Protein 4IRX (pdb70)

InterPro domains:
  IPR006311 Twin-arginine translocation pathway, signal sequence [PS51318] (1-38)
  IPR025997 Periplasmic binding protein [PF13407] (40-296)
  IPR028082 Periplasmic binding protein-like I [SSF53822] (40-317)

Sequence (576 aa):
GLVPRGSHEVVVSFNDLSQPFFVARRELLEDEAAKLGVKVQVLDAQNNSSSKQISDLQAAAVQGAKVVIVVAPTDSKALAGAADDLLVEQGVAVISVDRNIAGGKTAVPHVGADNVAGGRAADWVVKTYPAGARVVVITNDPGSSSSSSIERVVKGVHDGLAAGGPAFKIVTTEQTANSKRDQALTVTQNILTSRDTPPDVILCLNDDAGALEAVRAAGLDSAKVKVIGFDAIPEALARIKAGEVATVEQNPGLQIRTALRQAVDKIKSGAALKSVSLKPVLITSGNLTEASRIGEGLVPRGSHEVVVSFNDLSQPFFVARRELEDEAAKLGVKVQVLDAQNNSSSKQISDLQAAAVQGAKVVIVAPTDSKALAGAADDLVEQGVAVISVDRNIAGGKTAVPHVGADNVAGGRAADWVVKTYPAGARVVVITNDPGSSSSSIERVKGVHDGLAAGGPAFKIVTTEQTANSKRDQALTVTQNILTSRDTPPDVILCLNDDAGALEAVRAAGLDSAKVKVIGFDAIPEALARIKAGEVATVEQNPGLQIRTALRQAVDKIKSGAALKSVSSLKPVLITSGNLTEASRIGE

Solvent-accessible surface area: 23362 Å² total

Foldseek 3Di:
DDDADPDLEEEEEEQACVFPLNVVVVLLVVLCVVLVHHYHYHYNNLPQVSSLVVLVVCLVRPAQEYEYAHSAQASCQVSQVVCVVSNRQYEYFQFHHDDHPDHHAYFHAQLLLVLLVLQVVCVVCVQAWEEEEEFESVRTNNRVNSVNSVVVSQVVSPPSHHHPYYYYQHSALVSLLVVLLVVCVCPPDGTQEYEYAAVVLVNLVSCVVNVHQCNRYPYEHEDLDQVVLVCLLVVSWKYKAIPRSCRSSLQVVLVSCCSPPVDDRHHDYHYMDIDHNVPSVVHPVNVD/DPDADPDLEEEEEEQACVFPLNVVVVLLVVLCVVLVHHYHYHYQNLPQVSSLVVLVVCLVRPAQEYEYAGSAQASCQVSQVVCVVSNRQYAYFAFHHDDHPDHHAYFHAQLLLVLLVLQVVCVVCVQAWEEEEEFESVRTNNRVNSVNSVVVSQVVSPPSHDHPYYYYQHSALVSLLVVLLVVCVCPPQGTAEYEYAAVVLVNLVSCVVNVHANVRYPYEHEDLDQVVLVCLLVVSFKYKAIPSSCRSSVSVVQVSCCSPPVDDRHHDYTYMDIDHNVCSVVHPVSVD

CATH classification: 3.40.50.2300 (+1 more: 3.40.50.2300)

B-factor: mean 17.71, std 9.29, range [5.38, 63.72]

Structure (mmCIF, N/CA/C/O backbone):
data_4IRX
#
_entry.id   4IRX
#
_cell.length_a   83.121
_cell.length_b   34.958
_cell.length_c   181.830
_cell.angle_alpha   90.00
_cell.angle_beta   102.60
_cell.angle_gamma   90.00
#
_symmetry.space_group_name_H-M   'C 1 2 1'
#
loop_
_entity.id
_entity.type
_entity.pdbx_description
1 polymer 'Sugar ABC transporter, periplasmic sugar-binding protein'
2 non-polymer 1,2,3,4,5,6-HEXAHYDROXY-CYCLOHEXANE
3 water water
#
loop_
_atom_site.group_PDB
_atom_site.id
_atom_site.type_symbol
_atom_site.label_atom_id
_atom_site.label_alt_id
_atom_site.label_comp_id
_atom_site.label_asym_id
_atom_site.label_entity_id
_atom_site.label_seq_id
_atom_site.pdbx_PDB_ins_code
_atom_site.Cartn_x
_atom_site.Cartn_y
_atom_site.Cartn_z
_atom_site.occupancy
_atom_site.B_iso_or_equiv
_atom_site.auth_seq_id
_atom_site.auth_comp_id
_atom_site.auth_asym_id
_atom_site.auth_atom_id
_atom_site.pdbx_PDB_model_num
ATOM 1 N N . GLY A 1 1 ? -9.821 42.381 83.728 1.00 43.62 30 GLY A N 1
ATOM 2 C CA . GLY A 1 1 ? -10.638 43.272 82.919 1.00 40.12 30 GLY A CA 1
ATOM 3 C C . GLY A 1 1 ? -12.018 42.706 82.632 1.00 44.42 30 GLY A C 1
ATOM 4 O O . GLY A 1 1 ? -12.644 43.029 81.622 1.00 52.65 30 GLY A O 1
ATOM 5 N N . LEU A 1 2 ? -12.493 41.861 83.540 1.00 34.68 31 LEU A N 1
ATOM 6 C CA . LEU A 1 2 ? -13.781 41.185 83.403 1.00 24.63 31 LEU A CA 1
ATOM 7 C C . LEU A 1 2 ? -14.936 42.103 83.813 1.00 26.56 31 LEU A C 1
ATOM 8 O O . LEU A 1 2 ? -14.776 42.965 84.681 1.00 30.45 31 LEU A O 1
ATOM 13 N N . VAL A 1 3 ? -16.097 41.933 83.192 1.00 21.56 32 VAL A N 1
ATOM 14 C CA . VAL A 1 3 ? -17.313 42.546 83.706 1.00 25.07 32 VAL A CA 1
ATOM 15 C C . VAL A 1 3 ? -18.305 41.457 84.122 1.00 24.20 32 VAL A C 1
ATOM 16 O O . VAL A 1 3 ? -18.165 40.300 83.724 1.00 19.88 32 VAL A O 1
ATOM 20 N N . PRO A 1 4 ? -19.327 41.813 84.915 1.00 21.96 33 PRO A N 1
ATOM 21 C CA . PRO A 1 4 ? -20.264 40.774 85.357 1.00 20.02 33 PRO A CA 1
ATOM 22 C C . PRO A 1 4 ? -21.002 40.075 84.232 1.00 19.36 33 PRO A C 1
ATOM 23 O O . PRO A 1 4 ? -21.390 40.712 83.245 1.00 23.41 33 PRO A O 1
ATOM 27 N N . ARG A 1 5 ? -21.216 38.777 84.393 1.00 18.65 34 ARG A N 1
ATOM 28 C CA . ARG A 1 5 ? -22.027 38.007 83.467 1.00 14.63 34 ARG A CA 1
ATOM 29 C C . ARG A 1 5 ? -23.489 38.433 83.499 1.00 21.46 34 ARG A C 1
ATOM 30 O O . ARG A 1 5 ? -24.049 38.617 84.571 1.00 21.79 34 ARG A O 1
ATOM 38 N N . GLY A 1 6 ? -24.114 38.540 82.326 1.00 21.87 35 GLY A N 1
ATOM 39 C CA . GLY A 1 6 ? -25.535 38.839 82.238 1.00 20.68 35 GLY A CA 1
ATOM 40 C C . GLY A 1 6 ? -26.397 37.621 81.960 1.00 23.77 35 GLY A C 1
ATOM 41 O O . GLY A 1 6 ? -27.625 37.678 82.114 1.00 28.18 35 GLY A O 1
ATOM 42 N N . SER A 1 7 ? -25.765 36.514 81.559 1.00 17.53 36 SER A N 1
ATOM 43 C CA . SER A 1 7 ? -26.464 35.261 81.301 1.00 17.95 36 SER A CA 1
ATOM 44 C C . SER A 1 7 ? -25.475 34.115 81.228 1.00 14.58 36 SER A C 1
ATOM 45 O O . SER A 1 7 ? -24.267 34.310 81.412 1.00 16.02 36 SER A O 1
ATOM 48 N N . HIS A 1 8 ? -25.974 32.923 80.942 1.00 15.18 37 HIS A N 1
ATOM 49 C CA . HIS A 1 8 ? -25.089 31.769 80.782 1.00 14.51 37 HIS A CA 1
ATOM 50 C C . HIS A 1 8 ? -24.375 31.755 79.444 1.00 15.51 37 HIS A C 1
ATOM 51 O O . HIS A 1 8 ? -23.399 31.037 79.280 1.00 13.87 37 HIS A O 1
ATOM 66 N N . GLU A 1 10 ? -22.084 33.140 77.776 1.00 11.87 39 GLU A N 1
ATOM 67 C CA . GLU A 1 10 ? -20.865 33.922 77.888 1.00 10.82 39 GLU A CA 1
ATOM 68 C C . GLU A 1 10 ? -19.698 32.969 77.991 1.00 11.86 39 GLU A C 1
ATOM 69 O O . GLU A 1 10 ? -19.768 31.944 78.672 1.00 15.98 39 GLU A O 1
ATOM 75 N N . VAL A 1 11 ? -18.613 33.317 77.302 1.00 11.98 40 VAL A N 1
ATOM 76 C CA . VAL A 1 11 ? -17.394 32.527 77.359 1.00 11.29 40 VAL A CA 1
ATOM 77 C C . VAL A 1 11 ? -16.224 33.475 77.591 1.00 12.41 40 VAL A C 1
ATOM 78 O O . VAL A 1 11 ? -16.195 34.578 77.033 1.00 14.74 40 VAL A O 1
ATOM 82 N N . VAL A 1 12 ? -15.276 33.064 78.425 1.00 9.48 41 VAL A N 1
ATOM 83 C CA . VAL A 1 12 ? -14.055 33.836 78.616 1.00 11.88 41 VAL A CA 1
ATOM 84 C C . VAL A 1 12 ? -13.003 33.226 77.706 1.00 10.57 41 VAL A C 1
ATOM 85 O O . VAL A 1 12 ? -12.856 31.989 77.645 1.00 11.67 41 VAL A O 1
ATOM 89 N N . VAL A 1 13 ? -12.310 34.102 76.983 1.00 9.27 42 VAL A N 1
ATOM 90 C CA . VAL A 1 13 ? -11.236 33.718 76.081 1.00 9.62 42 VAL A CA 1
ATOM 91 C C . VAL A 1 13 ? -9.972 34.434 76.505 1.00 10.55 42 VAL A C 1
ATOM 92 O O . VAL A 1 13 ? -9.870 35.661 76.423 1.00 12.75 42 VAL A O 1
ATOM 96 N N . SER A 1 14 ? -9.000 33.645 76.943 1.00 9.86 43 SER A N 1
ATOM 97 C CA . SER A 1 14 ? -7.723 34.151 77.420 1.00 9.70 43 SER A CA 1
ATOM 98 C C . SER A 1 14 ? -6.602 33.942 76.406 1.00 12.19 43 SER A C 1
ATOM 99 O O . SER A 1 14 ? -6.215 32.806 76.151 1.00 10.73 43 SER A O 1
ATOM 102 N N . PHE A 1 15 ? -6.090 35.033 75.833 1.00 11.96 44 PHE A N 1
ATOM 103 C CA . PHE A 1 15 ? -5.014 34.963 74.851 1.00 11.92 44 PHE A CA 1
ATOM 104 C C . PHE A 1 15 ? -3.667 35.122 75.513 1.00 13.35 44 PHE A C 1
ATOM 105 O O . PHE A 1 15 ? -3.546 35.879 76.463 1.00 12.78 44 PHE A O 1
ATOM 113 N N . ASN A 1 16 ? -2.661 34.422 75.017 1.00 12.97 45 ASN A N 1
ATOM 114 C CA . ASN A 1 16 ? -1.318 34.578 75.567 1.00 12.03 45 ASN A CA 1
ATOM 115 C C . ASN A 1 16 ? -0.712 35.967 75.393 1.00 15.42 45 ASN A C 1
ATOM 116 O O . ASN A 1 16 ? -0.073 36.467 76.319 1.00 14.24 45 ASN A O 1
ATOM 121 N N . ASP A 1 17 ? -0.885 36.578 74.224 1.00 11.99 46 ASP A N 1
ATOM 122 C CA . ASP A 1 17 ? -0.276 37.869 73.922 1.00 12.50 46 ASP A CA 1
ATOM 123 C C . ASP A 1 17 ? -0.953 38.457 72.692 1.00 12.65 46 ASP A C 1
ATOM 124 O O . ASP A 1 17 ? -0.675 38.039 71.564 1.00 13.69 46 ASP A O 1
ATOM 129 N N . LEU A 1 18 ? -1.833 39.438 72.909 1.00 11.03 47 LEU A N 1
ATOM 130 C CA . LEU A 1 18 ? -2.566 40.074 71.811 1.00 11.52 47 LEU A CA 1
ATOM 131 C C . LEU A 1 18 ? -1.775 41.166 71.099 1.00 13.99 47 LEU A C 1
ATOM 132 O O . LEU A 1 18 ? -2.304 41.883 70.270 1.00 16.38 47 LEU A O 1
ATOM 137 N N . SER A 1 19 ? -0.483 41.261 71.390 1.00 14.65 48 SER A N 1
ATOM 138 C CA . SER A 1 19 ? 0.388 42.066 70.543 1.00 21.87 48 SER A CA 1
ATOM 139 C C . SER A 1 19 ? 0.907 41.276 69.322 1.00 15.53 48 SER A C 1
ATOM 140 O O . SER A 1 19 ? 1.542 41.859 68.433 1.00 18.66 48 SER A O 1
ATOM 143 N N . GLN A 1 20 ? 0.619 39.967 69.262 1.00 10.50 49 GLN A N 1
ATOM 144 C CA . GLN A 1 20 ? 1.042 39.163 68.109 1.00 11.61 49 GLN A CA 1
ATOM 145 C C . GLN A 1 20 ? 0.019 39.274 66.998 1.00 12.30 49 GLN A C 1
ATOM 146 O O . GLN A 1 20 ? -1.170 39.041 67.220 1.00 11.77 49 GLN A O 1
ATOM 152 N N . PRO A 1 21 ? 0.465 39.599 65.775 1.00 9.26 50 PRO A N 1
ATOM 153 C CA . PRO A 1 21 ? -0.444 39.763 64.631 1.00 13.30 50 PRO A CA 1
ATOM 154 C C . PRO A 1 21 ? -1.305 38.547 64.360 1.00 10.33 50 PRO A C 1
ATOM 155 O O . PRO A 1 21 ? -2.465 38.710 63.998 1.00 13.28 50 PRO A O 1
ATOM 159 N N . PHE A 1 22 ? -0.746 37.352 64.527 1.00 11.00 51 PHE A N 1
ATOM 160 C CA . PHE A 1 22 ? -1.519 36.134 64.314 1.00 12.05 51 PHE A CA 1
ATOM 161 C C . PHE A 1 22 ? -2.734 36.120 65.209 1.00 13.55 51 PHE A C 1
ATOM 162 O O . PHE A 1 22 ? -3.824 35.760 64.777 1.00 10.36 51 PHE A O 1
ATOM 170 N N . PHE A 1 23 ? -2.546 36.527 66.463 1.00 10.22 52 PHE A N 1
ATOM 171 C CA . PHE A 1 23 ? -3.643 36.457 67.435 1.00 11.27 52 PHE A CA 1
ATOM 172 C C . PHE A 1 23 ? -4.630 37.626 67.333 1.00 9.82 52 PHE A C 1
ATOM 173 O O . PHE A 1 23 ? -5.809 37.451 67.619 1.00 9.83 52 PHE A O 1
ATOM 181 N N . VAL A 1 24 ? -4.160 38.799 66.928 1.00 14.40 53 VAL A N 1
ATOM 182 C CA . VAL A 1 24 ? -5.063 39.897 66.589 1.00 13.43 53 VAL A CA 1
ATOM 183 C C . VAL A 1 24 ? -6.036 39.409 65.516 1.00 11.97 53 VAL A C 1
ATOM 184 O O . VAL A 1 24 ? -7.256 39.610 65.618 1.00 10.77 53 VAL A O 1
ATOM 188 N N . ALA A 1 25 ? -5.517 38.742 64.494 1.00 10.06 54 ALA A N 1
ATOM 189 C CA . ALA A 1 25 ? -6.376 38.242 63.425 1.00 11.94 54 ALA A CA 1
ATOM 190 C C . ALA A 1 25 ? -7.332 37.167 63.940 1.00 10.10 54 ALA A C 1
ATOM 191 O O . ALA A 1 25 ? -8.504 37.142 63.567 1.00 12.25 54 ALA A O 1
ATOM 201 N N . ARG A 1 27 ? -8.521 36.909 66.952 1.00 9.10 56 ARG A N 1
ATOM 202 C CA . ARG A 1 27 ? -9.556 37.583 67.729 1.00 12.46 56 ARG A CA 1
ATOM 203 C C . ARG A 1 27 ? -10.673 38.134 66.863 1.00 13.38 56 ARG A C 1
ATOM 204 O O . ARG A 1 27 ? -11.847 38.098 67.239 1.00 10.60 56 ARG A O 1
ATOM 212 N N . ARG A 1 28 ? -10.336 38.622 65.684 1.00 10.17 57 ARG A N 1
ATOM 213 C CA . ARG A 1 28 ? -11.388 39.082 64.771 1.00 12.87 57 ARG A CA 1
ATOM 214 C C . ARG A 1 28 ? -12.361 37.975 64.374 1.00 12.05 57 ARG A C 1
ATOM 215 O O . ARG A 1 28 ? -13.570 38.204 64.298 1.00 14.29 57 ARG A O 1
ATOM 223 N N . GLU A 1 29 ? -11.830 36.780 64.107 1.00 10.09 58 GLU A N 1
ATOM 224 C CA . GLU A 1 29 ? -12.703 35.676 63.719 1.00 12.53 58 GLU A CA 1
ATOM 225 C C . GLU A 1 29 ? -13.526 35.244 64.920 1.00 12.44 58 GLU A C 1
ATOM 226 O O . GLU A 1 29 ? -14.690 34.876 64.783 1.00 10.11 58 GLU A O 1
ATOM 232 N N . LEU A 1 30 ? -12.919 35.298 66.100 1.00 10.44 59 LEU A N 1
ATOM 233 C CA A LEU A 1 30 ? -13.634 34.971 67.332 0.83 9.49 59 LEU A CA 1
ATOM 234 C CA B LEU A 1 30 ? -13.596 35.001 67.360 0.17 9.57 59 LEU A CA 1
ATOM 235 C C . LEU A 1 30 ? -14.840 35.882 67.523 1.00 8.13 59 LEU A C 1
ATOM 236 O O . LEU A 1 30 ? -15.931 35.403 67.858 1.00 10.94 59 LEU A O 1
ATOM 245 N N . GLU A 1 31 ? -14.665 37.183 67.306 1.00 9.20 60 GLU A N 1
ATOM 246 C CA . GLU A 1 31 ? -15.752 38.127 67.512 1.00 11.01 60 GLU A CA 1
ATOM 247 C C . GLU A 1 31 ? -16.897 37.910 66.530 1.00 10.82 60 GLU A C 1
ATOM 248 O O . GLU A 1 31 ? -18.061 38.045 66.911 1.00 11.91 60 GLU A O 1
ATOM 254 N N . ASP A 1 32 ? -16.581 37.565 65.271 1.00 11.73 61 ASP A N 1
ATOM 255 C CA . ASP A 1 32 ? -17.617 37.250 64.271 1.00 10.78 61 ASP A CA 1
ATOM 256 C C . ASP A 1 32 ? -18.430 36.042 64.708 1.00 11.13 61 ASP A C 1
ATOM 257 O O . ASP A 1 32 ? -19.665 36.076 64.792 1.00 11.32 61 ASP A O 1
ATOM 262 N N . GLU A 1 33 ? -17.713 34.965 65.015 1.00 10.68 62 GLU A N 1
ATOM 263 C CA . GLU A 1 33 ? -18.386 33.739 65.421 1.00 9.83 62 GLU A CA 1
ATOM 264 C C . GLU A 1 33 ? -19.206 33.946 66.687 1.00 9.57 62 GLU A C 1
ATOM 265 O O . GLU A 1 33 ? -20.308 33.409 66.800 1.00 9.97 62 GLU A O 1
ATOM 271 N N . ALA A 1 34 ? -18.701 34.756 67.614 1.00 10.29 63 ALA A N 1
ATOM 272 C CA . ALA A 1 34 ? -19.417 34.967 68.867 1.00 10.10 63 ALA A CA 1
ATOM 273 C C . ALA A 1 34 ? -20.760 35.654 68.617 1.00 9.55 63 ALA A C 1
ATOM 274 O O . ALA A 1 34 ? -21.786 35.246 69.192 1.00 10.89 63 ALA A O 1
ATOM 276 N N . ALA A 1 35 ? -20.757 36.657 67.739 1.00 9.50 64 ALA A N 1
ATOM 277 C CA . ALA A 1 35 ? -21.995 37.317 67.351 1.00 10.65 64 ALA A CA 1
ATOM 278 C C . ALA A 1 35 ? -22.967 36.311 66.736 1.00 13.11 64 ALA A C 1
ATOM 279 O O . ALA A 1 35 ? -24.119 36.194 67.174 1.00 14.33 64 ALA A O 1
ATOM 281 N N . LYS A 1 36 ? -22.490 35.547 65.758 1.00 12.03 65 LYS A N 1
ATOM 282 C CA . LYS A 1 36 ? -23.332 34.549 65.094 1.00 11.25 65 LYS A CA 1
ATOM 283 C C . LYS A 1 36 ? -23.923 33.515 66.035 1.00 11.92 65 LYS A C 1
ATOM 284 O O . LYS A 1 36 ? -25.033 33.011 65.812 1.00 15.86 65 LYS A O 1
ATOM 290 N N . LEU A 1 37 ? -23.188 33.173 67.085 1.00 10.50 66 LEU A N 1
ATOM 291 C CA . LEU A 1 37 ? -23.651 32.148 68.011 1.00 13.30 66 LEU A CA 1
ATOM 292 C C . LEU A 1 37 ? -24.484 32.738 69.155 1.00 12.16 66 LEU A C 1
ATOM 293 O O . LEU A 1 37 ? -24.967 31.985 70.000 1.00 14.28 66 LEU A O 1
ATOM 298 N N . GLY A 1 38 ? -24.605 34.061 69.207 1.00 12.81 67 GLY A N 1
ATOM 299 C CA . GLY A 1 38 ? -25.336 34.708 70.280 1.00 12.78 67 GLY A CA 1
ATOM 300 C C . GLY A 1 38 ? -24.671 34.546 71.621 1.00 13.09 67 GLY A C 1
ATOM 301 O O . GLY A 1 38 ? -25.341 34.457 72.649 1.00 13.62 67 GLY A O 1
ATOM 302 N N . VAL A 1 39 ? -23.343 34.508 71.632 1.00 11.78 68 VAL A N 1
ATOM 303 C CA . VAL A 1 39 ? -22.608 34.374 72.881 1.00 14.77 68 VAL A CA 1
ATOM 304 C C . VAL A 1 39 ? -21.744 35.598 73.116 1.00 12.89 68 VAL A C 1
ATOM 305 O O . VAL A 1 39 ? -21.091 36.113 72.198 1.00 14.78 68 VAL A O 1
ATOM 309 N N . LYS A 1 40 ? -21.721 36.077 74.357 1.00 12.71 69 LYS A N 1
ATOM 310 C CA . LYS A 1 40 ? -20.808 37.157 74.691 1.00 15.50 69 LYS A CA 1
ATOM 311 C C . LYS A 1 40 ? -19.441 36.565 74.982 1.00 14.81 69 LYS A C 1
ATOM 312 O O . LYS A 1 40 ? -19.336 35.586 75.723 1.00 14.76 69 LYS A O 1
ATOM 318 N N . VAL A 1 41 ? -18.393 37.105 74.365 1.00 12.96 70 VAL A N 1
ATOM 319 C CA . VAL A 1 41 ? -17.047 36.689 74.725 1.00 10.61 70 VAL A CA 1
ATOM 320 C C . VAL A 1 41 ? -16.342 37.792 75.488 1.00 11.21 70 VAL A C 1
ATOM 321 O O . VAL A 1 41 ? -16.387 38.977 75.106 1.00 16.93 70 VAL A O 1
ATOM 325 N N . GLN A 1 42 ? -15.731 37.418 76.604 1.00 12.42 71 GLN A N 1
ATOM 326 C CA . GLN A 1 42 ? -14.898 38.373 77.302 1.00 11.96 71 GLN A CA 1
ATOM 327 C C . GLN A 1 42 ? -13.459 37.994 77.022 1.00 11.10 71 GLN A C 1
ATOM 328 O O . GLN A 1 42 ? -13.026 36.898 77.353 1.00 13.23 71 GLN A O 1
ATOM 334 N N . VAL A 1 43 ? -12.732 38.902 76.381 1.00 12.28 72 VAL A N 1
ATOM 335 C CA . VAL A 1 43 ? -11.373 38.603 75.906 1.00 12.63 72 VAL A CA 1
ATOM 336 C C . VAL A 1 43 ? -10.336 39.193 76.828 1.00 15.19 72 VAL A C 1
ATOM 337 O O . VAL A 1 43 ? -10.372 40.388 77.112 1.00 18.24 72 VAL A O 1
ATOM 341 N N . LEU A 1 44 ? -9.433 38.344 77.319 1.00 13.28 73 LEU A N 1
ATOM 342 C CA . LEU A 1 44 ? -8.389 38.770 78.231 1.00 14.27 73 LEU A CA 1
ATOM 343 C C . LEU A 1 44 ? -7.038 38.576 77.550 1.00 17.16 73 LEU A C 1
ATOM 344 O O . LEU A 1 44 ? -6.808 37.571 76.860 1.00 19.21 73 LEU A O 1
ATOM 349 N N . ASP A 1 45 ? -6.141 39.541 77.747 1.00 15.48 74 ASP A N 1
ATOM 350 C CA . ASP A 1 45 ? -4.786 39.485 77.189 1.00 15.24 74 ASP A CA 1
ATOM 351 C C . ASP A 1 45 ? -3.800 39.215 78.322 1.00 14.81 74 ASP A C 1
ATOM 352 O O . ASP A 1 45 ? -3.693 40.003 79.260 1.00 17.64 74 ASP A O 1
ATOM 357 N N . ALA A 1 46 ? -3.088 38.099 78.252 1.00 12.80 75 ALA A N 1
ATOM 358 C CA . ALA A 1 46 ? -2.101 37.777 79.280 1.00 14.20 75 ALA A CA 1
ATOM 359 C C . ALA A 1 46 ? -0.822 38.583 79.150 1.00 17.86 75 ALA A C 1
ATOM 360 O O . ALA A 1 46 ? 0.008 38.539 80.059 1.00 18.31 75 ALA A O 1
ATOM 362 N N . GLN A 1 47 ? -0.666 39.298 78.037 1.00 19.25 76 GLN A N 1
ATOM 363 C CA . GLN A 1 47 ? 0.503 40.155 77.861 1.00 18.27 76 GLN A CA 1
ATOM 364 C C . GLN A 1 47 ? 1.790 39.352 78.072 1.00 20.38 76 GLN A C 1
ATOM 365 O O . GLN A 1 47 ? 2.750 39.838 78.690 1.00 20.85 76 GLN A O 1
ATOM 371 N N . ASN A 1 48 ? 1.793 38.117 77.565 1.00 15.66 77 ASN A N 1
ATOM 372 C CA . ASN A 1 48 ? 2.913 37.183 77.699 1.00 15.66 77 ASN A CA 1
ATOM 373 C C . ASN A 1 48 ? 3.386 36.956 79.130 1.00 24.20 77 ASN A C 1
ATOM 374 O O . ASN A 1 48 ? 4.580 36.770 79.372 1.00 23.04 77 ASN A O 1
ATOM 379 N N . ASN A 1 49 ? 2.460 36.988 80.071 1.00 15.25 78 ASN A N 1
ATOM 380 C CA . ASN A 1 49 ? 2.791 36.829 81.480 1.00 18.75 78 ASN A CA 1
ATOM 381 C C . ASN A 1 49 ? 1.941 35.714 82.071 1.00 20.14 78 ASN A C 1
ATOM 382 O O . ASN A 1 49 ? 0.735 35.864 82.207 1.00 17.84 78 ASN A O 1
ATOM 387 N N . SER A 1 50 ? 2.573 34.597 82.419 1.00 18.74 79 SER A N 1
ATOM 388 C CA A SER A 1 50 ? 1.858 33.419 82.908 0.40 20.71 79 SER A CA 1
ATOM 389 C CA B SER A 1 50 ? 1.850 33.423 82.903 0.60 20.70 79 SER A CA 1
ATOM 390 C C . SER A 1 50 ? 1.127 33.700 84.211 1.00 24.88 79 SER A C 1
ATOM 391 O O . SER A 1 50 ? 0.042 33.180 84.448 1.00 17.81 79 SER A O 1
ATOM 396 N N . SER A 1 51 ? 1.729 34.526 85.059 1.00 18.45 80 SER A N 1
ATOM 397 C CA . SER A 1 51 ? 1.109 34.846 86.331 1.00 18.54 80 SER A CA 1
ATOM 398 C C . SER A 1 51 ? -0.185 35.618 86.124 1.00 21.05 80 SER A C 1
ATOM 399 O O . SER A 1 51 ? -1.176 35.335 86.787 1.00 18.69 80 SER A O 1
ATOM 402 N N . LYS A 1 52 ? -0.186 36.559 85.181 1.00 18.79 81 LYS A N 1
ATOM 403 C CA . LYS A 1 52 ? -1.385 37.334 84.884 1.00 17.26 81 LYS A CA 1
ATOM 404 C C . LYS A 1 52 ? -2.464 36.420 84.302 1.00 15.85 81 LYS A C 1
ATOM 405 O O . LYS A 1 52 ? -3.652 36.523 84.644 1.00 17.11 81 LYS A O 1
ATOM 411 N N . GLN A 1 53 ? -2.059 35.549 83.392 1.00 14.57 82 GLN A N 1
ATOM 412 C CA . GLN A 1 53 ? -3.028 34.650 82.775 1.00 12.81 82 GLN A CA 1
ATOM 413 C C . GLN A 1 53 ? -3.682 33.755 83.842 1.00 18.29 82 GLN A C 1
ATOM 414 O O . GLN A 1 53 ? -4.901 33.580 83.847 1.00 16.16 82 GLN A O 1
ATOM 420 N N . ILE A 1 54 ? -2.873 33.190 84.736 1.00 14.13 83 ILE A N 1
ATOM 421 C CA . ILE A 1 54 ? -3.378 32.355 85.836 1.00 15.10 83 ILE A CA 1
ATOM 422 C C . ILE A 1 54 ? -4.361 33.135 86.721 1.00 16.45 83 ILE A C 1
ATOM 423 O O . ILE A 1 54 ? -5.458 32.654 87.026 1.00 16.70 83 ILE A O 1
ATOM 428 N N . SER A 1 55 ? -3.996 34.359 87.095 1.00 17.18 84 SER A N 1
ATOM 429 C CA . SER A 1 55 ? -4.897 35.170 87.914 1.00 21.75 84 SER A CA 1
ATOM 430 C C . SER A 1 55 ? -6.167 35.592 87.171 1.00 18.83 84 SER A C 1
ATOM 431 O O . SER A 1 55 ? -7.246 35.618 87.772 1.00 17.98 84 SER A O 1
ATOM 434 N N . ASP A 1 56 ? -6.042 35.882 85.867 1.00 18.42 85 ASP A N 1
ATOM 435 C CA . ASP A 1 56 ? -7.196 36.137 85.003 1.00 18.87 85 ASP A CA 1
ATOM 436 C C . ASP A 1 56 ? -8.179 34.970 84.999 1.00 16.16 85 ASP A C 1
ATOM 437 O O . ASP A 1 56 ? -9.400 35.176 85.079 1.00 19.86 85 ASP A O 1
ATOM 442 N N . LEU A 1 57 ? -7.638 33.761 84.855 1.00 15.02 86 LEU A N 1
ATOM 443 C CA . LEU A 1 57 ? -8.431 32.538 84.814 1.00 15.78 86 LEU A CA 1
ATOM 444 C C . LEU A 1 57 ? -9.118 32.268 86.152 1.00 17.58 86 LEU A C 1
ATOM 445 O O . LEU A 1 57 ? -10.306 31.909 86.193 1.00 16.21 86 LEU A O 1
ATOM 450 N N . GLN A 1 58 ? -8.380 32.472 87.240 1.00 16.98 87 GLN A N 1
ATOM 451 C CA . GLN A 1 58 ? -8.955 32.323 88.579 1.00 16.13 87 GLN A CA 1
ATOM 452 C C . GLN A 1 58 ? -10.110 33.302 88.779 1.00 16.97 87 GLN A C 1
ATOM 453 O O . GLN A 1 58 ? -11.163 32.933 89.314 1.00 18.26 87 GLN A O 1
ATOM 459 N N . ALA A 1 59 ? -9.924 34.541 88.334 1.00 15.90 88 ALA A N 1
ATOM 460 C CA . ALA A 1 59 ? -10.953 35.550 88.475 1.00 20.85 88 ALA A CA 1
ATOM 461 C C . ALA A 1 59 ? -12.200 35.216 87.656 1.00 18.36 88 ALA A C 1
ATOM 462 O O . ALA A 1 59 ? -13.335 35.398 88.117 1.00 18.21 88 ALA A O 1
ATOM 464 N N . ALA A 1 60 ? -11.993 34.710 86.450 1.00 16.51 89 ALA A N 1
ATOM 465 C CA . ALA A 1 60 ? -13.114 34.329 85.612 1.00 14.26 89 ALA A CA 1
ATOM 466 C C . ALA A 1 60 ? -13.947 33.252 86.300 1.00 13.59 89 ALA A C 1
ATOM 467 O O . ALA A 1 60 ? -15.186 33.300 86.256 1.00 14.19 89 ALA A O 1
ATOM 469 N N . ALA A 1 61 ? -13.280 32.306 86.954 1.00 15.05 90 ALA A N 1
ATOM 470 C CA . ALA A 1 61 ? -13.976 31.225 87.660 1.00 13.51 90 ALA A CA 1
ATOM 471 C C . ALA A 1 61 ? -14.750 31.774 88.853 1.00 16.52 90 ALA A C 1
ATOM 472 O O . ALA A 1 61 ? -15.915 31.438 89.047 1.00 14.33 90 ALA A O 1
ATOM 474 N N . VAL A 1 62 ? -14.106 32.643 89.626 1.00 15.03 91 VAL A N 1
ATOM 475 C CA . VAL A 1 62 ? -14.787 33.287 90.763 1.00 13.00 91 VAL A CA 1
ATOM 476 C C . VAL A 1 62 ? -16.063 34.016 90.329 1.00 17.28 91 VAL A C 1
ATOM 477 O O . VAL A 1 62 ? -17.107 33.970 91.021 1.00 16.56 91 VAL A O 1
ATOM 481 N N . GLN A 1 63 ? -16.008 34.646 89.158 1.00 15.31 92 GLN A N 1
ATOM 482 C CA . GLN A 1 63 ? -17.131 35.431 88.668 1.00 16.01 92 GLN A CA 1
ATOM 483 C C . GLN A 1 63 ? -18.135 34.644 87.824 1.00 13.34 92 GLN A C 1
ATOM 484 O O . GLN A 1 63 ? -19.057 35.233 87.264 1.00 17.38 92 GLN A O 1
ATOM 490 N N . GLY A 1 64 ? -17.980 33.323 87.754 1.00 12.30 93 GLY A N 1
ATOM 491 C CA . GLY A 1 64 ? -19.042 32.498 87.205 1.00 15.08 93 GLY A CA 1
ATOM 492 C C . GLY A 1 64 ? -18.859 31.902 85.825 1.00 12.93 93 GLY A C 1
ATOM 493 O O . GLY A 1 64 ? -19.748 31.228 85.332 1.00 11.82 93 GLY A O 1
ATOM 494 N N . ALA A 1 65 ? -17.702 32.128 85.211 1.00 13.64 94 ALA A N 1
ATOM 495 C CA . ALA A 1 65 ? -17.419 31.493 83.931 1.00 11.98 94 ALA A CA 1
ATOM 496 C C . ALA A 1 65 ? -17.572 29.987 84.038 1.00 12.97 94 ALA A C 1
ATOM 497 O O . ALA A 1 65 ? -17.105 29.376 85.017 1.00 13.53 94 ALA A O 1
ATOM 499 N N . LYS A 1 66 ? -18.223 29.380 83.047 1.00 12.84 95 LYS A N 1
ATOM 500 C CA . LYS A 1 66 ? -18.400 27.932 83.055 1.00 12.55 95 LYS A CA 1
ATOM 501 C C . LYS A 1 66 ? -17.624 27.249 81.940 1.00 10.92 95 LYS A C 1
ATOM 502 O O . LYS A 1 66 ? -17.392 26.036 82.003 1.00 12.73 95 LYS A O 1
ATOM 508 N N . VAL A 1 67 ? -17.231 28.016 80.913 1.00 12.32 96 VAL A N 1
ATOM 509 C CA . VAL A 1 67 ? -16.282 27.531 79.906 1.00 11.93 96 VAL A CA 1
ATOM 510 C C . VAL A 1 67 ? -15.263 28.604 79.627 1.00 11.24 96 VAL A C 1
ATOM 511 O O . VAL A 1 67 ? -15.618 29.783 79.474 1.00 11.22 96 VAL A O 1
ATOM 515 N N . VAL A 1 68 ? -13.995 28.210 79.593 1.00 11.47 97 VAL A N 1
ATOM 516 C CA . VAL A 1 68 ? -12.910 29.124 79.260 1.00 11.89 97 VAL A CA 1
ATOM 517 C C . VAL A 1 68 ? -12.134 28.526 78.106 1.00 10.60 97 VAL A C 1
ATOM 518 O O . VAL A 1 68 ? -11.872 27.315 78.088 1.00 12.64 97 VAL A O 1
ATOM 522 N N . ILE A 1 69 ? -11.824 29.350 77.106 1.00 9.06 98 ILE A N 1
ATOM 523 C CA . ILE A 1 69 ? -10.945 28.957 76.008 1.00 9.08 98 ILE A CA 1
ATOM 524 C C . ILE A 1 69 ? -9.629 29.639 76.256 1.00 9.55 98 ILE A C 1
ATOM 525 O O . ILE A 1 69 ? -9.592 30.834 76.479 1.00 10.29 98 ILE A O 1
ATOM 530 N N . VAL A 1 70 ? -8.551 28.873 76.276 1.00 9.37 99 VAL A N 1
ATOM 531 C CA A VAL A 1 70 ? -7.254 29.438 76.642 0.60 11.50 99 VAL A CA 1
ATOM 532 C CA B VAL A 1 70 ? -7.242 29.389 76.671 0.40 11.49 99 VAL A CA 1
ATOM 533 C C . VAL A 1 70 ? -6.157 29.100 75.630 1.00 9.90 99 VAL A C 1
ATOM 534 O O . VAL A 1 70 ? -6.017 27.959 75.178 1.00 10.16 99 VAL A O 1
ATOM 541 N N . ALA A 1 71 ? -5.409 30.127 75.244 1.00 9.46 100 ALA A N 1
ATOM 542 C CA . ALA A 1 71 ? -4.145 29.926 74.527 1.00 9.58 100 ALA A CA 1
ATOM 543 C C . ALA A 1 71 ? -3.068 30.210 75.568 1.00 11.48 100 ALA A C 1
ATOM 544 O O . ALA A 1 71 ? -2.746 31.381 75.821 1.00 10.43 100 ALA A O 1
ATOM 546 N N . PRO A 1 72 ? -2.542 29.150 76.216 1.00 11.73 101 PRO A N 1
ATOM 547 C CA . PRO A 1 72 ? -1.657 29.382 77.373 1.00 10.08 101 PRO A CA 1
ATOM 548 C C . PRO A 1 72 ? -0.332 30.017 76.969 1.00 14.24 101 PRO A C 1
ATOM 549 O O . PRO A 1 72 ? 0.221 29.621 75.943 1.00 12.16 101 PRO A O 1
ATOM 553 N N . THR A 1 73 ? 0.192 30.935 77.781 1.00 12.81 102 THR A N 1
ATOM 554 C CA . THR A 1 73 ? 1.521 31.509 77.551 1.00 11.96 102 THR A CA 1
ATOM 555 C C . THR A 1 73 ? 2.602 30.436 77.547 1.00 13.68 102 THR A C 1
ATOM 556 O O . THR A 1 73 ? 3.576 30.528 76.798 1.00 16.02 102 THR A O 1
ATOM 560 N N . ASP A 1 74 ? 2.428 29.433 78.396 1.00 13.48 103 ASP A N 1
ATOM 561 C CA . ASP A 1 74 ? 3.329 28.301 78.520 1.00 12.67 103 ASP A CA 1
ATOM 562 C C . ASP A 1 74 ? 2.473 27.053 78.779 1.00 15.66 103 ASP A C 1
ATOM 563 O O . ASP A 1 74 ? 1.664 27.018 79.714 1.00 13.24 103 ASP A O 1
ATOM 568 N N . SER A 1 75 ? 2.639 26.046 77.935 1.00 13.48 104 SER A N 1
ATOM 569 C CA . SER A 1 75 ? 1.776 24.872 77.929 1.00 13.00 104 SER A CA 1
ATOM 570 C C . SER A 1 75 ? 1.828 24.069 79.225 1.00 17.08 104 SER A C 1
ATOM 571 O O . SER A 1 75 ? 0.802 23.543 79.675 1.00 18.06 104 SER A O 1
ATOM 574 N N . LYS A 1 76 ? 3.004 23.990 79.845 1.00 16.59 105 LYS A N 1
ATOM 575 C CA . LYS A 1 76 ? 3.136 23.291 81.125 1.00 18.64 105 LYS A CA 1
ATOM 576 C C . LYS A 1 76 ? 2.755 24.152 82.309 1.00 13.36 105 LYS A C 1
ATOM 577 O O . LYS A 1 76 ? 2.168 23.642 83.275 1.00 15.94 105 LYS A O 1
ATOM 583 N N . ALA A 1 77 ? 3.075 25.441 82.256 1.00 15.73 106 ALA A N 1
ATOM 584 C CA . ALA A 1 77 ? 2.873 26.340 83.390 1.00 15.93 106 ALA A CA 1
ATOM 585 C C . ALA A 1 77 ? 1.402 26.592 83.720 1.00 20.56 106 ALA A C 1
ATOM 586 O O . ALA A 1 77 ? 1.055 26.933 84.841 1.00 18.52 106 ALA A O 1
ATOM 588 N N . LEU A 1 78 ? 0.531 26.376 82.748 1.00 12.19 107 LEU A N 1
ATOM 589 C CA . LEU A 1 78 ? -0.891 26.612 82.951 1.00 11.84 107 LEU A CA 1
ATOM 590 C C . LEU A 1 78 ? -1.654 25.353 83.359 1.00 14.46 107 LEU A C 1
ATOM 591 O O . LEU A 1 78 ? -2.871 25.393 83.535 1.00 15.59 107 LEU A O 1
ATOM 596 N N . ALA A 1 79 ? -0.951 24.231 83.500 1.00 17.07 108 ALA A N 1
ATOM 597 C CA . ALA A 1 79 ? -1.600 22.962 83.825 1.00 18.30 108 ALA A CA 1
ATOM 598 C C . ALA A 1 79 ? -2.279 23.001 85.200 1.00 19.76 108 ALA A C 1
ATOM 599 O O . ALA A 1 79 ? -3.382 22.480 85.382 1.00 18.43 108 ALA A O 1
ATOM 601 N N . GLY A 1 80 ? -1.637 23.658 86.157 1.00 17.77 109 GLY A N 1
ATOM 602 C CA . GLY A 1 80 ? -2.191 23.792 87.497 1.00 17.05 109 GLY A CA 1
ATOM 603 C C . GLY A 1 80 ? -3.482 24.599 87.519 1.00 19.39 109 GLY A C 1
ATOM 604 O O . GLY A 1 80 ? -4.469 24.214 88.166 1.00 18.88 109 GLY A O 1
ATOM 605 N N . ALA A 1 81 ? -3.495 25.714 86.800 1.00 17.91 110 ALA A N 1
ATOM 606 C CA . ALA A 1 81 ? -4.702 26.518 86.702 1.00 16.30 110 ALA A CA 1
ATOM 607 C C . ALA A 1 81 ? -5.835 25.754 86.017 1.00 16.32 110 ALA A C 1
ATOM 608 O O . ALA A 1 81 ? -7.003 25.841 86.418 1.00 15.09 110 ALA A O 1
ATOM 610 N N . ALA A 1 82 ? -5.501 25.008 84.971 1.00 14.72 111 ALA A N 1
ATOM 611 C CA . ALA A 1 82 ? -6.526 24.245 84.267 1.00 11.84 111 ALA A CA 1
ATOM 612 C C . ALA A 1 82 ? -7.142 23.199 85.188 1.00 16.89 111 ALA A C 1
ATOM 613 O O . ALA A 1 82 ? -8.374 23.070 85.242 1.00 16.06 111 ALA A O 1
ATOM 615 N N . ASP A 1 83 ? -6.297 22.474 85.927 1.00 16.33 112 ASP A N 1
ATOM 616 C CA . ASP A 1 83 ? -6.786 21.492 86.892 1.00 18.63 112 ASP A CA 1
ATOM 617 C C . ASP A 1 83 ? -7.682 22.141 87.946 1.00 17.68 112 ASP A C 1
ATOM 618 O O . ASP A 1 83 ? -8.722 21.580 88.305 1.00 18.71 112 ASP A O 1
ATOM 623 N N . ASP A 1 84 ? -7.293 23.310 88.440 1.00 19.00 113 ASP A N 1
ATOM 624 C CA . ASP A 1 84 ? -8.081 23.998 89.449 1.00 20.42 113 ASP A CA 1
ATOM 625 C C . ASP A 1 84 ? -9.437 24.409 88.897 1.00 22.10 113 ASP A C 1
ATOM 626 O O . ASP A 1 84 ? -10.465 24.216 89.556 1.00 20.13 113 ASP A O 1
ATOM 631 N N . LEU A 1 85 ? -9.443 24.956 87.683 1.00 19.00 114 LEU A N 1
ATOM 632 C CA A LEU A 1 85 ? -10.696 25.356 87.059 0.59 16.65 114 LEU A CA 1
ATOM 633 C CA B LEU A 1 85 ? -10.680 25.341 87.011 0.41 16.71 114 LEU A CA 1
ATOM 634 C C . LEU A 1 85 ? -11.629 24.155 86.871 1.00 16.55 114 LEU A C 1
ATOM 635 O O . LEU A 1 85 ? -12.827 24.241 87.202 1.00 15.58 114 LEU A O 1
ATOM 644 N N . VAL A 1 86 ? -11.095 23.042 86.377 1.00 16.34 115 VAL A N 1
ATOM 645 C CA . VAL A 1 86 ? -11.907 21.830 86.186 1.00 17.52 115 VAL A CA 1
ATOM 646 C C . VAL A 1 86 ? -12.501 21.317 87.503 1.00 20.27 115 VAL A C 1
ATOM 647 O O . VAL A 1 86 ? -13.694 20.991 87.576 1.00 21.35 115 VAL A O 1
ATOM 651 N N . GLU A 1 87 ? -11.687 21.310 88.549 1.00 18.60 116 GLU A N 1
ATOM 652 C CA . GLU A 1 87 ? -12.146 20.904 89.873 1.00 20.41 116 GLU A CA 1
ATOM 653 C C . GLU A 1 87 ? -13.279 21.785 90.423 1.00 26.44 116 GLU A C 1
ATOM 654 O O . GLU A 1 87 ? -14.118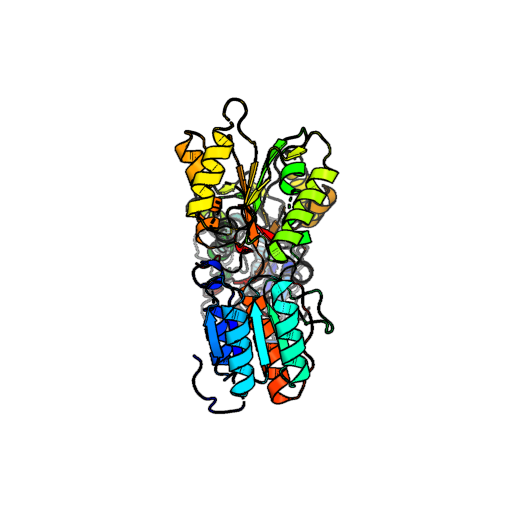 21.306 91.190 1.00 28.35 116 GLU A O 1
ATOM 660 N N . GLN A 1 88 ? -13.318 23.051 90.006 1.00 20.47 117 GLN A N 1
ATOM 661 C CA . GLN A 1 88 ? -14.388 23.976 90.369 1.00 19.83 117 GLN A CA 1
ATOM 662 C C . GLN A 1 88 ? -15.589 23.851 89.441 1.00 18.79 117 GLN A C 1
ATOM 663 O O . GLN A 1 88 ? -16.551 24.605 89.582 1.00 26.14 117 GLN A O 1
ATOM 669 N N . GLY A 1 89 ? -15.519 22.958 88.460 1.00 19.17 118 GLY A N 1
ATOM 670 C CA . GLY A 1 89 ? -16.619 22.805 87.521 1.00 16.25 118 GLY A CA 1
ATOM 671 C C . GLY A 1 89 ? -16.596 23.777 86.346 1.00 19.45 118 GLY A C 1
ATOM 672 O O . GLY A 1 89 ? -17.627 24.029 85.726 1.00 16.04 118 GLY A O 1
ATOM 673 N N . VAL A 1 90 ? -15.428 24.342 86.045 1.00 13.98 119 VAL A N 1
ATOM 674 C CA . VAL A 1 90 ? -15.281 25.178 84.849 1.00 13.47 119 VAL A CA 1
ATOM 675 C C . VAL A 1 90 ? -14.627 24.344 83.772 1.00 16.23 119 VAL A C 1
ATOM 676 O O . VAL A 1 90 ? -13.532 23.789 83.985 1.00 16.14 119 VAL A O 1
ATOM 680 N N . ALA A 1 91 ? -15.295 24.223 82.629 1.00 12.87 120 ALA A N 1
ATOM 681 C CA . ALA A 1 91 ? -14.718 23.469 81.511 1.00 10.92 120 ALA A CA 1
ATOM 682 C C . ALA A 1 91 ? -13.635 24.316 80.838 1.00 13.89 120 ALA A C 1
ATOM 683 O O . ALA A 1 91 ? -13.783 25.528 80.659 1.00 12.58 120 ALA A O 1
ATOM 685 N N . VAL A 1 92 ? -12.540 23.663 80.497 1.00 12.68 121 VAL A N 1
ATOM 686 C CA . VAL A 1 92 ? -11.412 24.306 79.841 1.00 12.08 121 VAL A CA 1
ATOM 687 C C . VAL A 1 92 ? -11.103 23.636 78.507 1.00 10.99 121 VAL A C 1
ATOM 688 O O . VAL A 1 92 ? -11.013 22.398 78.403 1.00 11.70 121 VAL A O 1
ATOM 692 N N . ILE A 1 93 ? -10.933 24.459 77.482 1.00 10.39 122 ILE A N 1
ATOM 693 C CA . ILE A 1 93 ? -10.449 23.985 76.197 1.00 9.83 122 ILE A CA 1
ATOM 694 C C . ILE A 1 93 ? -9.298 24.901 75.749 1.00 8.64 122 ILE A C 1
ATOM 695 O O . ILE A 1 93 ? -9.360 26.123 75.917 1.00 10.23 122 ILE A O 1
ATOM 700 N N . SER A 1 94 ? -8.240 24.310 75.223 1.00 8.36 123 SER A N 1
ATOM 701 C CA . SER A 1 94 ? -7.119 25.104 74.744 1.00 8.94 123 SER A CA 1
ATOM 702 C C . SER A 1 94 ? -7.248 25.326 73.238 1.00 10.53 123 SER A C 1
ATOM 703 O O . SER A 1 94 ? -7.872 24.540 72.526 1.00 9.52 123 SER A O 1
ATOM 706 N N . VAL A 1 95 ? -6.670 26.432 72.789 1.00 8.44 124 VAL A N 1
ATOM 707 C CA . VAL A 1 95 ? -6.640 26.757 71.371 1.00 7.57 124 VAL A CA 1
ATOM 708 C C . VAL A 1 95 ? -5.219 27.174 70.980 1.00 9.46 124 VAL A C 1
ATOM 709 O O . VAL A 1 95 ? -4.507 27.820 71.757 1.00 9.19 124 VAL A O 1
ATOM 713 N N . ASP A 1 96 ? -4.817 26.745 69.779 1.00 7.27 125 ASP A N 1
ATOM 714 C CA . ASP A 1 96 ? -3.522 27.038 69.156 1.00 9.34 125 ASP A CA 1
ATOM 715 C C . ASP A 1 96 ? -2.350 26.266 69.733 1.00 10.30 125 ASP A C 1
ATOM 716 O O . ASP A 1 96 ? -1.560 25.655 68.998 1.00 10.46 125 ASP A O 1
ATOM 721 N N . ARG A 1 97 ? -2.213 26.327 71.051 1.00 8.07 126 ARG A N 1
ATOM 722 C CA . ARG A 1 97 ? -1.229 25.499 71.768 1.00 8.56 126 ARG A CA 1
ATOM 723 C C . ARG A 1 97 ? -1.921 24.843 72.962 1.00 8.18 126 ARG A C 1
ATOM 724 O O . ARG A 1 97 ? -2.949 25.339 73.463 1.00 10.05 126 ARG A O 1
ATOM 732 N N . ASN A 1 98 ? -1.382 23.710 73.383 1.00 9.77 127 ASN A N 1
ATOM 733 C CA . ASN A 1 98 ? -2.078 22.898 74.369 1.00 13.03 127 ASN A CA 1
ATOM 734 C C . ASN A 1 98 ? -1.699 23.205 75.814 1.00 13.71 127 ASN A C 1
ATOM 735 O O . ASN A 1 98 ? -0.854 24.042 76.088 1.00 12.60 127 ASN A O 1
ATOM 740 N N . ILE A 1 99 ? -2.409 22.575 76.739 1.00 10.45 128 ILE A N 1
ATOM 741 C CA . ILE A 1 99 ? -2.020 22.560 78.140 1.00 13.48 128 ILE A CA 1
ATOM 742 C C . ILE A 1 99 ? -1.696 21.119 78.461 1.00 15.94 128 ILE A C 1
ATOM 743 O O . ILE A 1 99 ? -2.479 20.217 78.138 1.00 18.92 128 ILE A O 1
ATOM 748 N N . ALA A 1 100 ? -0.551 20.883 79.100 1.00 17.31 129 ALA A N 1
ATOM 749 C CA . ALA A 1 100 ? -0.071 19.516 79.297 1.00 19.22 129 ALA A CA 1
ATOM 750 C C . ALA A 1 100 ? 0.614 19.311 80.642 1.00 17.37 129 ALA A C 1
ATOM 751 O O . ALA A 1 100 ? 1.137 20.255 81.244 1.00 18.89 129 ALA A O 1
ATOM 753 N N . GLY A 1 101 ? 0.552 18.078 81.127 1.00 21.99 130 GLY A N 1
ATOM 754 C CA . GLY A 1 101 ? 1.288 17.701 82.319 1.00 28.96 130 GLY A CA 1
ATOM 755 C C . GLY A 1 101 ? 0.487 17.762 83.597 1.00 32.98 130 GLY A C 1
ATOM 756 O O . GLY A 1 101 ? 1.021 17.506 84.678 1.00 36.68 130 GLY A O 1
ATOM 757 N N . GLY A 1 102 ? -0.802 18.058 83.486 1.00 25.32 131 GLY A N 1
ATOM 758 C CA . GLY A 1 102 ? -1.641 18.110 84.666 1.00 26.05 131 GLY A CA 1
ATOM 759 C C . GLY A 1 102 ? -2.352 16.806 84.944 1.00 21.85 131 GLY A C 1
ATOM 760 O O . GLY A 1 102 ? -2.152 15.804 84.261 1.00 23.47 131 GLY A O 1
ATOM 761 N N . LYS A 1 103 ? -3.191 16.849 85.967 1.00 26.13 132 LYS A N 1
ATOM 762 C CA . LYS A 1 103 ? -4.002 15.728 86.405 1.00 24.80 132 LYS A CA 1
ATOM 763 C C . LYS A 1 103 ? -5.036 15.414 85.332 1.00 24.47 132 LYS A C 1
ATOM 764 O O . LYS A 1 103 ? -5.282 14.261 84.991 1.00 31.87 132 LYS A O 1
ATOM 770 N N . THR A 1 104 ? -5.619 16.473 84.779 1.00 22.75 133 THR A N 1
ATOM 771 C CA . THR A 1 104 ? -6.709 16.333 83.829 1.00 23.52 133 THR A CA 1
ATOM 772 C C . THR A 1 104 ? -6.228 16.525 82.399 1.00 19.23 133 THR A C 1
ATOM 773 O O . THR A 1 104 ? -5.326 17.334 82.150 1.00 25.37 133 THR A O 1
ATOM 777 N N . ALA A 1 105 ? -6.799 15.777 81.463 1.00 22.48 134 ALA A N 1
ATOM 778 C CA . ALA A 1 105 ? -6.475 15.964 80.057 1.00 20.52 134 ALA A CA 1
ATOM 779 C C . ALA A 1 105 ? -7.336 17.112 79.546 1.00 24.85 134 ALA A C 1
ATOM 780 O O . ALA A 1 105 ? -8.566 17.041 79.562 1.00 26.84 134 ALA A O 1
ATOM 782 N N . VAL A 1 106 ? -6.688 18.189 79.133 1.00 14.29 135 VAL A N 1
ATOM 783 C CA . VAL A 1 106 ? -7.405 19.345 78.627 1.00 17.37 135 VAL A CA 1
ATOM 784 C C . VAL A 1 106 ? -7.617 19.198 77.131 1.00 14.07 135 VAL A C 1
ATOM 785 O O . VAL A 1 106 ? -6.649 19.049 76.374 1.00 14.25 135 VAL A O 1
ATOM 789 N N . PRO A 1 107 ? -8.884 19.242 76.688 1.00 10.30 136 PRO A N 1
ATOM 790 C CA . PRO A 1 107 ? -9.142 19.134 75.250 1.00 11.91 136 PRO A CA 1
ATOM 791 C C . PRO A 1 107 ? -8.500 20.314 74.524 1.00 11.94 136 PRO A C 1
ATOM 792 O O . PRO A 1 107 ? -8.431 21.390 75.083 1.00 10.81 136 PRO A O 1
ATOM 796 N N . HIS A 1 108 ? -8.059 20.077 73.298 1.00 12.11 137 HIS A N 1
ATOM 797 C CA . HIS A 1 108 ? -7.228 21.008 72.559 1.00 10.70 137 HIS A CA 1
ATOM 798 C C . HIS A 1 108 ? -7.664 21.103 71.109 1.00 10.35 137 HIS A C 1
ATOM 799 O O . HIS A 1 108 ? -7.823 20.084 70.435 1.00 10.18 137 HIS A O 1
ATOM 806 N N . V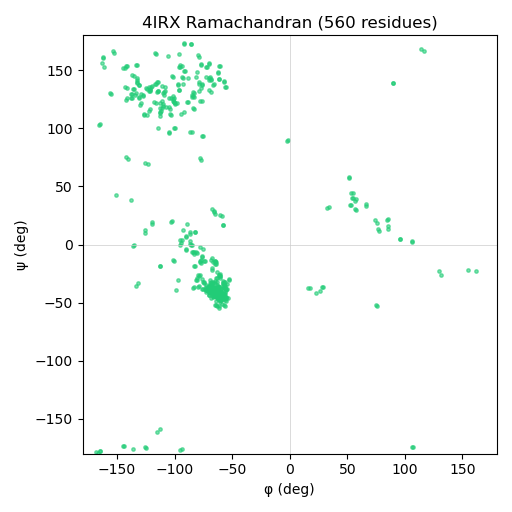AL A 1 109 ? -7.864 22.330 70.633 1.00 7.76 138 VAL A N 1
ATOM 807 C CA . VAL A 1 109 ? -8.121 22.618 69.214 1.00 7.38 138 VAL A CA 1
ATOM 808 C C . VAL A 1 109 ? -6.918 23.381 68.681 1.00 8.45 138 VAL A C 1
ATOM 809 O O . VAL A 1 109 ? -6.621 24.483 69.135 1.00 10.42 138 VAL A O 1
ATOM 813 N N . GLY A 1 110 ? -6.224 22.809 67.711 1.00 8.72 139 GLY A N 1
ATOM 814 C CA . GLY A 1 110 ? -5.063 23.489 67.153 1.00 10.86 139 GLY A CA 1
ATOM 815 C C . GLY A 1 110 ? -4.620 22.851 65.863 1.00 9.42 139 GLY A C 1
ATOM 816 O O . GLY A 1 110 ? -5.209 21.904 65.403 1.00 12.74 139 GLY A O 1
ATOM 817 N N . ALA A 1 111 ? -3.565 23.388 65.279 1.00 11.25 140 ALA A N 1
ATOM 818 C CA . ALA A 1 111 ? -2.938 22.740 64.158 1.00 11.39 140 ALA A CA 1
ATOM 819 C C . ALA A 1 111 ? -2.091 21.574 64.619 1.00 11.77 140 ALA A C 1
ATOM 820 O O . ALA A 1 111 ? -1.597 21.549 65.755 1.00 11.73 140 ALA A O 1
ATOM 822 N N . ASP A 1 112 ? -1.901 20.625 63.706 1.00 10.75 141 ASP A N 1
ATOM 823 C CA . ASP A 1 112 ? -0.922 19.553 63.859 1.00 11.20 141 ASP A CA 1
ATOM 824 C C . ASP A 1 112 ? 0.430 20.163 63.591 1.00 11.14 141 ASP A C 1
ATOM 825 O O . ASP A 1 112 ? 0.868 20.234 62.442 1.00 11.51 141 ASP A O 1
ATOM 830 N N . ASN A 1 113 ? 1.074 20.595 64.666 1.00 7.62 142 ASN A N 1
ATOM 831 C CA . ASN A 1 113 ? 2.290 21.375 64.508 1.00 7.31 142 ASN A CA 1
ATOM 832 C C . ASN A 1 113 ? 3.523 20.551 64.194 1.00 9.93 142 ASN A C 1
ATOM 833 O O . ASN A 1 113 ? 4.449 21.044 63.532 1.00 10.76 142 ASN A O 1
ATOM 838 N N . VAL A 1 114 ? 3.524 19.287 64.631 1.00 10.08 143 VAL A N 1
ATOM 839 C CA . VAL A 1 114 ? 4.558 18.361 64.179 1.00 11.38 143 VAL A CA 1
ATOM 840 C C . VAL A 1 114 ? 4.491 18.195 62.656 1.00 11.16 143 VAL A C 1
ATOM 841 O O . VAL A 1 114 ? 5.510 18.289 61.966 1.00 11.45 143 VAL A O 1
ATOM 845 N N . ALA A 1 115 ? 3.291 17.984 62.111 1.00 10.41 144 ALA A N 1
ATOM 846 C CA . ALA A 1 115 ? 3.161 17.881 60.666 1.00 11.25 144 ALA A CA 1
ATOM 847 C C . ALA A 1 115 ? 3.564 19.186 59.998 1.00 11.10 144 ALA A C 1
ATOM 848 O O . ALA A 1 115 ? 4.150 19.168 58.927 1.00 11.08 144 ALA A O 1
ATOM 850 N N . GLY A 1 116 ? 3.236 20.324 60.617 1.00 10.42 145 GLY A N 1
ATOM 851 C CA . GLY A 1 116 ? 3.648 21.608 60.045 1.00 9.68 145 GLY A CA 1
ATOM 852 C C . GLY A 1 116 ? 5.143 21.809 59.954 1.00 8.32 145 GLY A C 1
ATOM 853 O O . GLY A 1 116 ? 5.648 22.222 58.908 1.00 10.31 145 GLY A O 1
ATOM 854 N N . GLY A 1 117 ? 5.840 21.493 61.046 1.00 8.42 146 GLY A N 1
ATOM 855 C CA . GLY A 1 117 ? 7.285 21.569 61.064 1.00 8.81 146 GLY A CA 1
ATOM 856 C C . GLY A 1 117 ? 7.897 20.594 60.075 1.00 9.33 146 GLY A C 1
ATOM 857 O O . GLY A 1 117 ? 8.846 20.924 59.343 1.00 9.42 146 GLY A O 1
ATOM 858 N N . ARG A 1 118 ? 7.326 19.392 60.014 1.00 10.53 147 ARG A N 1
ATOM 859 C CA . ARG A 1 118 ? 7.824 18.373 59.085 1.00 11.34 147 ARG A CA 1
ATOM 860 C C . ARG A 1 118 ? 7.646 18.809 57.621 1.00 10.18 147 ARG A C 1
ATOM 861 O O . ARG A 1 118 ? 8.514 18.541 56.787 1.00 10.83 147 ARG A O 1
ATOM 869 N N . ALA A 1 119 ? 6.548 19.490 57.305 1.00 9.13 148 ALA A N 1
ATOM 870 C CA . ALA A 1 119 ? 6.349 20.038 55.949 1.00 8.91 148 ALA A CA 1
ATOM 871 C C . ALA A 1 119 ? 7.449 21.013 55.548 1.00 10.77 148 ALA A C 1
ATOM 872 O O . ALA A 1 119 ? 7.924 21.004 54.410 1.00 9.71 148 ALA A O 1
ATOM 882 N N . ALA A 1 121 ? 10.580 21.114 56.769 1.00 9.43 150 ALA A N 1
ATOM 883 C CA . ALA A 1 121 ? 11.819 20.363 56.576 1.00 7.88 150 ALA A CA 1
ATOM 884 C C . ALA A 1 121 ? 11.771 19.518 55.298 1.00 9.46 150 ALA A C 1
ATOM 885 O O . ALA A 1 121 ? 12.784 19.384 54.612 1.00 8.95 150 ALA A O 1
ATOM 887 N N . ASP A 1 122 ? 10.609 18.943 54.996 1.00 8.32 151 ASP A N 1
ATOM 888 C CA . ASP A 1 122 ? 10.457 18.115 53.794 1.00 10.49 151 ASP A CA 1
ATOM 889 C C . ASP A 1 122 ? 10.664 18.980 52.563 1.00 9.72 151 ASP A C 1
ATOM 890 O O . ASP A 1 122 ? 11.265 18.531 51.583 1.00 11.33 151 ASP A O 1
ATOM 895 N N . TRP A 1 123 ? 10.196 20.220 52.619 1.00 9.53 152 TRP A N 1
ATOM 896 C CA . TRP A 1 123 ? 10.472 21.168 51.551 1.00 9.37 152 TRP A CA 1
ATOM 897 C C . TRP A 1 123 ? 11.972 21.378 51.350 1.00 10.47 152 TRP A C 1
ATOM 898 O O . TRP A 1 123 ? 12.465 21.428 50.203 1.00 10.11 152 TRP A O 1
ATOM 909 N N . VAL A 1 124 ? 12.706 21.531 52.448 1.00 8.45 153 VAL A N 1
ATOM 910 C CA . VAL A 1 124 ? 14.154 21.707 52.360 1.00 9.34 153 VAL A CA 1
ATOM 911 C C . VAL A 1 124 ? 14.793 20.476 51.697 1.00 10.63 153 VAL A C 1
ATOM 912 O O . VAL A 1 124 ? 15.617 20.606 50.795 1.00 10.08 153 VAL A O 1
ATOM 916 N N . VAL A 1 125 ? 14.395 19.282 52.141 1.00 10.85 154 VAL A N 1
ATOM 917 C CA . VAL A 1 125 ? 15.021 18.063 51.648 1.00 12.10 154 VAL A CA 1
ATOM 918 C C . VAL A 1 125 ? 14.704 17.866 50.165 1.00 11.59 154 VAL A C 1
ATOM 919 O O . VAL A 1 125 ? 15.553 17.451 49.386 1.00 12.03 154 VAL A O 1
ATOM 923 N N . LYS A 1 126 ? 13.501 18.230 49.744 1.00 9.61 155 LYS A N 1
ATOM 924 C CA . LYS A 1 126 ? 13.139 18.100 48.332 1.00 10.97 155 LYS A CA 1
ATOM 925 C C . LYS A 1 126 ? 13.882 19.124 47.475 1.00 13.80 155 LYS A C 1
ATOM 926 O O . LYS A 1 126 ? 14.320 18.829 46.356 1.00 13.52 155 LYS A O 1
ATOM 932 N N . THR A 1 127 ? 14.033 20.330 48.011 1.00 11.17 156 THR A N 1
ATOM 933 C CA . THR A 1 127 ? 14.606 21.455 47.277 1.00 11.52 156 THR A CA 1
ATOM 934 C C . THR A 1 127 ? 16.129 21.399 47.222 1.00 10.54 156 THR A C 1
ATOM 935 O O . THR A 1 127 ? 16.747 21.906 46.286 1.00 11.52 156 THR A O 1
ATOM 939 N N . TYR A 1 128 ? 16.738 20.749 48.213 1.00 10.63 157 TYR A N 1
ATOM 940 C CA . TYR A 1 128 ? 18.187 20.651 48.293 1.00 10.05 157 TYR A CA 1
ATOM 941 C C . TYR A 1 128 ? 18.622 19.198 48.405 1.00 12.63 157 TYR A C 1
ATOM 942 O O . TYR A 1 128 ? 19.066 18.763 49.459 1.00 11.33 157 TYR A O 1
ATOM 951 N N . PRO A 1 129 ? 18.475 18.420 47.321 1.00 11.05 158 PRO A N 1
ATOM 952 C CA . PRO A 1 129 ? 18.706 16.982 47.532 1.00 12.86 158 PRO A CA 1
ATOM 953 C C . PRO A 1 129 ? 20.138 16.581 47.835 1.00 14.50 158 PRO A C 1
ATOM 954 O O . PRO A 1 129 ? 20.330 15.437 48.263 1.00 15.87 158 PRO A O 1
ATOM 958 N N . ALA A 1 130 ? 21.112 17.466 47.627 1.00 10.79 159 ALA A N 1
ATOM 959 C CA . ALA A 1 130 ? 22.506 17.186 47.987 1.00 11.46 159 ALA A CA 1
ATOM 960 C C . ALA A 1 130 ? 22.884 17.747 49.366 1.00 13.64 159 ALA A C 1
ATOM 961 O O . ALA A 1 130 ? 24.054 17.690 49.777 1.00 15.88 159 ALA A O 1
ATOM 963 N N . GLY A 1 131 ? 21.919 18.323 50.061 1.00 9.36 160 GLY A N 1
ATOM 964 C CA . GLY A 1 131 ? 22.177 18.891 51.375 1.00 9.75 160 GLY A CA 1
ATOM 965 C C . GLY A 1 131 ? 22.008 20.404 51.396 1.00 9.90 160 GLY A C 1
ATOM 966 O O . GLY A 1 131 ? 21.899 21.053 50.356 1.00 10.15 160 GLY A O 1
ATOM 967 N N . ALA A 1 132 ? 21.978 20.967 52.599 1.00 9.57 161 ALA A N 1
ATOM 968 C CA . ALA A 1 132 ? 21.769 22.400 52.775 1.00 9.03 161 ALA A CA 1
ATOM 969 C C . ALA A 1 132 ? 22.180 22.808 54.150 1.00 11.09 161 ALA A C 1
ATOM 970 O O . ALA A 1 132 ? 22.199 21.986 55.070 1.00 10.27 161 ALA A O 1
ATOM 972 N N . ARG A 1 133 ? 22.517 24.087 54.286 1.00 9.15 162 ARG A N 1
ATOM 973 C CA . ARG A 1 133 ? 22.786 24.705 55.590 1.00 9.19 162 ARG A CA 1
ATOM 974 C C . ARG A 1 133 ? 21.549 25.468 56.030 1.00 10.33 162 ARG A C 1
ATOM 975 O O . ARG A 1 133 ? 21.085 26.362 55.302 1.00 10.60 162 ARG A O 1
ATOM 983 N N . VAL A 1 134 ? 20.994 25.095 57.194 1.00 8.25 163 VAL A N 1
ATOM 984 C CA . VAL A 1 134 ? 19.711 25.576 57.670 1.00 7.87 163 VAL A CA 1
ATOM 985 C C . VAL A 1 134 ? 19.842 26.297 59.009 1.00 9.64 163 VAL A C 1
ATOM 986 O O . VAL A 1 134 ? 20.517 25.823 59.927 1.00 11.66 163 VAL A O 1
ATOM 990 N N . VAL A 1 135 ? 19.173 27.442 59.115 1.00 9.65 164 VAL A N 1
ATOM 991 C CA . VAL A 1 135 ? 19.019 28.159 60.381 1.00 10.64 164 VAL A CA 1
ATOM 992 C C . VAL A 1 135 ? 17.575 28.007 60.817 1.00 8.91 164 VAL A C 1
ATOM 993 O O . VAL A 1 135 ? 16.666 28.139 59.998 1.00 11.11 164 VAL A O 1
ATOM 997 N N . VAL A 1 136 ? 17.345 27.723 62.099 1.00 9.38 165 VAL A N 1
ATOM 998 C CA . VAL A 1 136 ? 15.976 27.601 62.610 1.00 9.51 165 VAL A CA 1
ATOM 999 C C . VAL A 1 136 ? 15.733 28.698 63.641 1.00 10.88 165 VAL A C 1
ATOM 1000 O O . VAL A 1 136 ? 16.502 28.845 64.592 1.00 11.17 165 VAL A O 1
ATOM 1004 N N . ILE A 1 137 ? 14.720 29.531 63.392 1.00 9.86 166 ILE A N 1
ATOM 1005 C CA . ILE A 1 137 ? 14.333 30.607 64.309 1.00 10.09 166 ILE A CA 1
ATOM 1006 C C . ILE A 1 137 ? 12.962 30.248 64.897 1.00 9.30 166 ILE A C 1
ATOM 1007 O O . ILE A 1 137 ? 11.966 30.152 64.180 1.00 11.28 166 ILE A O 1
ATOM 1012 N N . THR A 1 138 ? 12.917 30.007 66.205 1.00 9.25 167 THR A N 1
ATOM 1013 C CA . THR A 1 138 ? 11.723 29.431 66.830 1.00 9.82 167 THR A CA 1
ATOM 1014 C C . THR A 1 138 ? 10.785 30.477 67.429 1.00 10.38 167 THR A C 1
ATOM 1015 O O . THR A 1 138 ? 11.205 31.588 67.783 1.00 11.07 167 THR A O 1
ATOM 1019 N N . ASN A 1 139 ? 9.504 30.123 67.493 1.00 10.41 168 ASN A N 1
ATOM 1020 C CA . ASN A 1 139 ? 8.487 30.944 68.146 1.00 10.05 168 ASN A CA 1
ATOM 1021 C C . ASN A 1 139 ? 8.401 30.660 69.655 1.00 12.02 168 ASN A C 1
ATOM 1022 O O . ASN A 1 139 ? 9.032 29.721 70.140 1.00 11.81 168 ASN A O 1
ATOM 1027 N N . ASP A 1 140 ? 7.599 31.472 70.356 1.00 11.70 169 ASP A N 1
ATOM 1028 C CA . ASP A 1 140 ? 7.180 31.265 71.771 1.00 13.55 169 ASP A CA 1
ATOM 1029 C C . ASP A 1 140 ? 7.692 29.972 72.448 1.00 14.66 169 ASP A C 1
ATOM 1030 O O . ASP A 1 140 ? 7.030 28.932 72.380 1.00 12.29 169 ASP A O 1
ATOM 1035 N N . PRO A 1 141 ? 8.884 30.017 73.079 1.00 12.59 170 PRO A N 1
ATOM 1036 C CA . PRO A 1 141 ? 9.521 28.748 73.461 1.00 16.44 170 PRO A CA 1
ATOM 1037 C C . PRO A 1 141 ? 8.769 27.843 74.429 1.00 19.60 170 PRO A C 1
ATOM 1038 O O . PRO A 1 141 ? 8.985 26.634 74.369 1.00 25.11 170 PRO A O 1
ATOM 1042 N N . GLY A 1 142 ? 7.920 28.398 75.277 1.00 19.02 171 GLY A N 1
ATOM 1043 C CA . GLY A 1 142 ? 7.151 27.581 76.209 1.00 20.62 171 GLY A CA 1
ATOM 1044 C C . GLY A 1 142 ? 5.877 26.984 75.633 1.00 17.70 171 GLY A C 1
ATOM 1045 O O . GLY A 1 142 ? 5.195 26.193 76.280 1.00 16.57 171 GLY A O 1
ATOM 1046 N N . SER A 1 143 ? 5.537 27.359 74.411 1.00 14.59 172 SER A N 1
ATOM 1047 C CA A SER A 1 143 ? 4.310 26.897 73.779 0.68 12.62 172 SER A CA 1
ATOM 1048 C CA B SER A 1 143 ? 4.301 26.876 73.808 0.32 12.65 172 SER A CA 1
ATOM 1049 C C . SER A 1 143 ? 4.470 25.499 73.159 1.00 12.96 172 SER A C 1
ATOM 1050 O O . SER A 1 143 ? 5.470 25.222 72.516 1.00 12.43 172 SER A O 1
ATOM 1055 N N . SER A 1 144 ? 3.470 24.629 73.318 1.00 11.41 173 SER A N 1
ATOM 1056 C CA . SER A 1 144 ? 3.472 23.343 72.606 1.00 11.44 173 SER A CA 1
ATOM 1057 C C . SER A 1 144 ? 3.667 23.519 71.099 1.00 13.87 173 SER A C 1
ATOM 1058 O O . SER A 1 144 ? 4.247 22.666 70.431 1.00 11.40 173 SER A O 1
ATOM 1061 N N . SER A 1 145 ? 3.206 24.643 70.556 1.00 9.10 174 SER A N 1
ATOM 1062 C CA . SER A 1 145 ? 3.323 24.843 69.120 1.00 10.44 174 SER A CA 1
ATOM 1063 C C . SER A 1 145 ? 4.784 24.974 68.699 1.00 13.56 174 SER A C 1
ATOM 1064 O O . SER A 1 145 ? 5.176 24.463 67.644 1.00 11.73 174 SER A O 1
ATOM 1067 N N . SER A 1 146 ? 5.590 25.646 69.514 1.00 11.60 175 SER A N 1
ATOM 1068 C CA A SER A 1 146 ? 7.020 25.755 69.244 0.74 11.11 175 SER A CA 1
ATOM 1069 C CA B SER A 1 146 ? 7.020 25.759 69.246 0.26 11.18 175 SER A CA 1
ATOM 1070 C C . SER A 1 146 ? 7.688 24.397 69.394 1.00 12.80 175 SER A C 1
ATOM 1071 O O . SER A 1 146 ? 8.418 23.944 68.514 1.00 11.22 175 SER A O 1
ATOM 1076 N N . ILE A 1 147 ? 7.447 23.746 70.518 1.00 11.68 176 ILE A N 1
ATOM 1077 C CA . ILE A 1 147 ? 8.037 22.440 70.773 1.00 13.18 176 ILE A CA 1
ATOM 1078 C C . ILE A 1 147 ? 7.724 21.443 69.663 1.00 10.48 176 ILE A C 1
ATOM 1079 O O . ILE A 1 147 ? 8.621 20.749 69.170 1.00 11.29 176 ILE A O 1
ATOM 1084 N N . GLU A 1 148 ? 6.472 21.407 69.230 1.00 10.62 177 GLU A N 1
ATOM 1085 C CA . GLU A 1 148 ? 6.065 20.457 68.196 1.00 9.30 177 GLU A CA 1
ATOM 1086 C C . GLU A 1 148 ? 6.534 20.840 66.786 1.00 10.06 177 GLU A C 1
ATOM 1087 O O . GLU A 1 148 ? 6.934 19.978 65.994 1.00 10.75 177 GLU A O 1
ATOM 1093 N N . ARG A 1 149 ? 6.502 22.127 66.462 1.00 9.24 178 ARG A N 1
ATOM 1094 C CA . ARG A 1 149 ? 7.039 22.577 65.180 1.00 8.72 178 ARG A CA 1
ATOM 1095 C C . ARG A 1 149 ? 8.504 22.248 65.055 1.00 11.03 178 ARG A C 1
ATOM 1096 O O . ARG A 1 149 ? 8.940 21.782 64.002 1.00 9.94 178 ARG A O 1
ATOM 1104 N N . VAL A 1 150 ? 9.270 22.526 66.104 1.00 10.39 179 VAL A N 1
ATOM 1105 C CA A VAL A 1 150 ? 10.684 22.228 66.143 0.74 10.58 179 VAL A CA 1
ATOM 1106 C CA B VAL A 1 150 ? 10.691 22.224 66.033 0.26 10.61 179 VAL A CA 1
ATOM 1107 C C . VAL A 1 150 ? 10.910 20.721 65.950 1.00 10.79 179 VAL A C 1
ATOM 1108 O O . VAL A 1 150 ? 11.781 20.299 65.209 1.00 10.17 179 VAL A O 1
ATOM 1115 N N . LYS A 1 151 ? 10.090 19.913 66.643 1.00 9.56 180 LYS A N 1
ATOM 1116 C CA . LYS A 1 151 ? 10.240 18.444 66.527 1.00 8.29 180 LYS A CA 1
ATOM 1117 C C . LYS A 1 151 ? 10.036 17.994 65.075 1.00 8.65 180 LYS A C 1
ATOM 1118 O O . LYS A 1 151 ? 10.780 17.187 64.562 1.00 11.08 180 LYS A O 1
ATOM 1124 N N . GLY A 1 152 ? 9.030 18.543 64.395 1.00 10.29 181 GLY A N 1
ATOM 1125 C CA . GLY A 1 152 ? 8.754 18.176 63.015 1.00 9.36 181 GLY A CA 1
ATOM 1126 C C . GLY A 1 152 ? 9.903 18.571 62.078 1.00 8.51 181 GLY A C 1
ATOM 1127 O O . GLY A 1 152 ? 10.284 17.819 61.175 1.00 8.53 181 GLY A O 1
ATOM 1128 N N . VAL A 1 153 ? 10.465 19.763 62.295 1.00 8.51 182 VAL A N 1
ATOM 1129 C CA . VAL A 1 153 ? 11.646 20.231 61.549 1.00 9.97 182 VAL A CA 1
ATOM 1130 C C . VAL A 1 153 ? 12.847 19.297 61.759 1.00 11.13 182 VAL A C 1
ATOM 1131 O O . VAL A 1 153 ? 13.479 18.849 60.807 1.00 9.82 182 VAL A O 1
ATOM 1135 N N . HIS A 1 154 ? 13.101 18.958 63.021 1.00 8.51 183 HIS A N 1
ATOM 1136 C CA . HIS A 1 154 ? 14.148 18.023 63.371 1.00 10.13 183 HIS A CA 1
ATOM 1137 C C . HIS A 1 154 ? 13.930 16.677 62.705 1.00 9.83 183 HIS A C 1
ATOM 1138 O O . HIS A 1 154 ? 14.872 16.083 62.178 1.00 11.29 183 HIS A O 1
ATOM 1145 N N . ASP A 1 155 ? 12.695 16.174 62.762 1.00 11.10 184 ASP A N 1
ATOM 1146 C CA . ASP A 1 155 ? 12.369 14.872 62.156 1.00 14.04 184 ASP A CA 1
ATOM 1147 C C . ASP A 1 155 ? 12.738 14.854 60.664 1.00 9.27 184 ASP A C 1
ATOM 1148 O O . ASP A 1 155 ? 13.396 13.923 60.190 1.00 12.18 184 ASP A O 1
ATOM 1153 N N . GLY A 1 156 ? 12.337 15.895 59.932 1.00 8.20 185 GLY A N 1
ATOM 1154 C CA . GLY A 1 156 ? 12.545 15.900 58.501 1.00 8.23 185 GLY A CA 1
ATOM 1155 C C . GLY A 1 156 ? 14.006 16.080 58.131 1.00 10.44 185 GLY A C 1
ATOM 1156 O O . GLY A 1 156 ? 14.489 15.435 57.199 1.00 11.19 185 GLY A O 1
ATOM 1157 N N . LEU A 1 157 ? 14.717 16.934 58.863 1.00 11.17 186 LEU A N 1
ATOM 1158 C CA . LEU A 1 157 ? 16.131 17.106 58.580 1.00 9.06 186 LEU A CA 1
ATOM 1159 C C . LEU A 1 157 ? 16.985 15.899 59.019 1.00 10.58 186 LEU A C 1
ATOM 1160 O O . LEU A 1 157 ? 17.946 15.557 58.333 1.00 11.68 186 LEU A O 1
ATOM 1165 N N . ALA A 1 158 ? 16.624 15.243 60.125 1.00 9.80 187 ALA A N 1
ATOM 1166 C CA . ALA A 1 158 ? 17.310 14.026 60.548 1.00 9.07 187 ALA A CA 1
ATOM 1167 C C . ALA A 1 158 ? 17.102 12.959 59.485 1.00 11.40 187 ALA A C 1
ATOM 1168 O O . ALA A 1 158 ? 18.019 12.203 59.161 1.00 10.47 187 ALA A O 1
ATOM 1170 N N . ALA A 1 159 ? 15.891 12.915 58.929 1.00 11.73 188 ALA A N 1
ATOM 1171 C CA . ALA A 1 159 ? 15.599 11.940 57.878 1.00 11.69 188 ALA A CA 1
ATOM 1172 C C . ALA A 1 159 ? 16.417 12.186 56.633 1.00 14.47 188 ALA A C 1
ATOM 1173 O O . ALA A 1 159 ? 16.799 11.251 55.926 1.00 18.68 188 ALA A O 1
ATOM 1175 N N . GLY A 1 160 ? 16.699 13.456 56.352 1.00 14.11 189 GLY A N 1
ATOM 1176 C CA . GLY A 1 160 ? 17.549 13.802 55.234 1.00 13.56 189 GLY A CA 1
ATOM 1177 C C . GLY A 1 160 ? 19.002 13.415 55.441 1.00 10.72 189 GLY A C 1
ATOM 1178 O O . GLY A 1 160 ? 19.714 13.097 54.480 1.00 14.85 189 GLY A O 1
ATOM 1179 N N . GLY A 1 161 ? 19.487 13.528 56.678 1.00 11.23 190 GLY A N 1
ATOM 1180 C CA . GLY A 1 161 ? 20.814 13.057 57.025 1.00 11.31 190 GLY A CA 1
ATOM 1181 C C . GLY A 1 161 ? 21.815 14.155 57.253 1.00 11.66 190 GLY A C 1
ATOM 1182 O O . GLY A 1 161 ? 21.447 15.322 57.243 1.00 10.79 190 GLY A O 1
ATOM 1183 N N . PRO A 1 162 ? 23.080 13.791 57.461 1.00 10.78 191 PRO A N 1
ATOM 1184 C CA . PRO A 1 162 ? 24.107 14.751 57.876 1.00 8.95 191 PRO A CA 1
ATOM 1185 C C . PRO A 1 162 ? 24.409 15.824 56.851 1.00 9.82 191 PRO A C 1
ATOM 1186 O O . PRO A 1 162 ? 25.055 16.829 57.196 1.00 12.78 191 PRO A O 1
ATOM 1190 N N . ALA A 1 163 ? 23.968 15.647 55.606 1.00 10.42 192 ALA A N 1
ATOM 1191 C CA . ALA A 1 163 ? 24.158 16.709 54.629 1.00 11.41 192 ALA A CA 1
ATOM 1192 C C . ALA A 1 163 ? 23.210 17.885 54.871 1.00 11.37 192 ALA A C 1
ATOM 1193 O O . ALA A 1 163 ? 23.430 18.981 54.335 1.00 11.71 192 ALA A O 1
ATOM 1195 N N . PHE A 1 164 ? 22.185 17.680 55.694 1.00 11.56 193 PHE A N 1
ATOM 1196 C CA . PHE A 1 164 ? 21.253 18.761 56.049 1.00 8.60 193 PHE A CA 1
ATOM 1197 C C . PHE A 1 164 ? 21.639 19.287 57.406 1.00 11.14 193 PHE A C 1
ATOM 1198 O O . PHE A 1 164 ? 21.329 18.672 58.422 1.00 13.55 193 PHE A O 1
ATOM 1206 N N . LYS A 1 165 ? 22.344 20.409 57.444 1.00 9.78 194 LYS A N 1
ATOM 1207 C CA . LYS A 1 165 ? 22.925 20.849 58.703 1.00 10.95 194 LYS A CA 1
ATOM 1208 C C . LYS A 1 165 ? 22.123 21.940 59.370 1.00 11.22 194 LYS A C 1
ATOM 1209 O O . LYS A 1 165 ? 21.828 22.967 58.760 1.00 14.24 194 LYS A O 1
ATOM 1215 N N . ILE A 1 166 ? 21.764 21.720 60.632 1.00 10.02 195 ILE A N 1
ATOM 1216 C CA . ILE A 1 166 ? 21.169 22.788 61.427 1.00 9.63 195 ILE A CA 1
ATOM 1217 C C . ILE A 1 166 ? 22.334 23.552 62.028 1.00 10.71 195 ILE A C 1
ATOM 1218 O O . ILE A 1 166 ? 22.914 23.131 63.026 1.00 13.18 195 ILE A O 1
ATOM 1223 N N . VAL A 1 167 ? 22.703 24.647 61.365 1.00 9.88 196 VAL A N 1
ATOM 1224 C CA . VAL A 1 167 ? 23.890 25.407 61.752 1.00 11.19 196 VAL A CA 1
ATOM 1225 C C . VAL A 1 167 ? 23.681 26.126 63.071 1.00 16.51 196 VAL A C 1
ATOM 1226 O O . VAL A 1 167 ? 24.578 26.143 63.917 1.00 18.74 196 VAL A O 1
ATOM 1230 N N . THR A 1 168 ? 22.488 26.688 63.273 1.00 13.08 197 THR A N 1
ATOM 1231 C CA A THR A 1 168 ? 22.114 27.140 64.601 0.56 12.73 197 THR A CA 1
ATOM 1232 C CA B THR A 1 168 ? 22.107 27.296 64.558 0.44 12.82 197 THR A CA 1
ATOM 1233 C C . THR A 1 168 ? 20.599 27.164 64.718 1.00 11.97 197 THR A C 1
ATOM 1234 O O . THR A 1 168 ? 19.874 27.241 63.730 1.00 12.22 197 THR A O 1
ATOM 1241 N N . GLU A 1 169 ? 20.135 26.987 65.945 1.00 12.33 198 GLU A N 1
ATOM 1242 C CA . GLU A 1 169 ? 18.708 27.039 66.245 1.00 11.73 198 GLU A CA 1
ATOM 1243 C C . GLU A 1 169 ? 18.542 27.989 67.424 1.00 13.51 198 GLU A C 1
ATOM 1244 O O . GLU A 1 169 ? 19.152 27.767 68.486 1.00 15.83 198 GLU A O 1
ATOM 1250 N N . GLN A 1 170 ? 17.772 29.065 67.231 1.00 9.38 199 GLN A N 1
ATOM 1251 C CA . GLN A 1 170 ? 17.621 30.089 68.249 1.00 8.98 199 GLN A CA 1
ATOM 1252 C C . GLN A 1 170 ? 16.199 30.585 68.265 1.00 13.44 199 GLN A C 1
ATOM 1253 O O . GLN A 1 170 ? 15.511 30.515 67.246 1.00 14.44 199 GLN A O 1
ATOM 1259 N N . THR A 1 171 ? 15.743 31.082 69.411 1.00 11.26 200 THR A N 1
ATOM 1260 C CA . THR A 1 171 ? 14.414 31.675 69.453 1.00 10.58 200 THR A CA 1
ATOM 1261 C C . THR A 1 171 ? 14.461 33.169 69.193 1.00 11.85 200 THR A C 1
ATOM 1262 O O . THR A 1 171 ? 15.452 33.843 69.501 1.00 12.59 200 THR A O 1
ATOM 1266 N N . ALA A 1 172 ? 13.393 33.687 68.597 1.00 9.67 201 ALA A N 1
ATOM 1267 C CA . ALA A 1 172 ? 13.159 35.110 68.602 1.00 7.07 201 ALA A CA 1
ATOM 1268 C C . ALA A 1 172 ? 11.842 35.466 69.286 1.00 9.32 201 ALA A C 1
ATOM 1269 O O . ALA A 1 172 ? 11.311 36.560 69.083 1.00 11.00 201 ALA A O 1
ATOM 1271 N N . ASN A 1 173 ? 11.303 34.531 70.077 1.00 10.97 202 ASN A N 1
ATOM 1272 C CA . ASN A 1 173 ? 10.206 34.805 71.009 1.00 10.52 202 ASN A CA 1
ATOM 1273 C C . ASN A 1 173 ? 8.952 35.382 70.337 1.00 10.06 202 ASN A C 1
ATOM 1274 O O . ASN A 1 173 ? 8.202 36.149 70.924 1.00 11.16 202 ASN A O 1
ATOM 1279 N N . SER A 1 174 ? 8.751 35.005 69.071 1.00 11.01 203 SER A N 1
ATOM 1280 C CA . SER A 1 174 ? 7.603 35.486 68.289 1.00 9.93 203 SER A CA 1
ATOM 1281 C C . SER A 1 174 ? 7.561 37.016 68.193 1.00 15.10 203 SER A C 1
ATOM 1282 O O . SER A 1 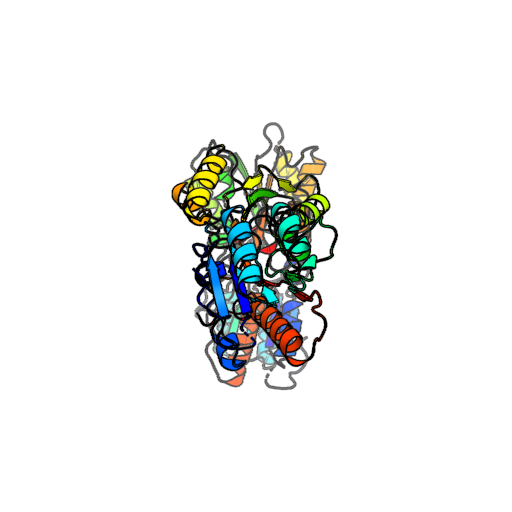174 ? 6.495 37.653 68.293 1.00 16.78 203 SER A O 1
ATOM 1285 N N . LYS A 1 175 ? 8.731 37.616 68.045 1.00 10.73 204 LYS A N 1
ATOM 1286 C CA . LYS A 1 175 ? 8.818 39.059 67.886 1.00 14.00 204 LYS A CA 1
ATOM 1287 C C . LYS A 1 175 ? 9.635 39.428 66.664 1.00 12.85 204 LYS A C 1
ATOM 1288 O O . LYS A 1 175 ? 10.756 38.946 66.483 1.00 12.91 204 LYS A O 1
ATOM 1294 N N . ARG A 1 176 ? 9.079 40.279 65.817 1.00 11.84 205 ARG A N 1
ATOM 1295 C CA . ARG A 1 176 ? 9.744 40.683 64.592 1.00 10.30 205 ARG A CA 1
ATOM 1296 C C . ARG A 1 176 ? 11.055 41.423 64.870 1.00 14.24 205 ARG A C 1
ATOM 1297 O O . ARG A 1 176 ? 12.057 41.209 64.153 1.00 11.89 205 ARG A O 1
ATOM 1305 N N . ASP A 1 177 ? 11.057 42.267 65.911 1.00 13.81 206 ASP A N 1
ATOM 1306 C CA . ASP A 1 177 ? 12.262 43.043 66.251 1.00 13.46 206 ASP A CA 1
ATOM 1307 C C . ASP A 1 177 ? 13.408 42.139 66.704 1.00 12.87 206 ASP A C 1
ATOM 1308 O O . ASP A 1 177 ? 14.573 42.349 66.304 1.00 14.79 206 ASP A O 1
ATOM 1313 N N . GLN A 1 178 ? 13.115 41.122 67.505 1.00 10.33 207 GLN A N 1
ATOM 1314 C CA . GLN A 1 178 ? 14.131 40.145 67.890 1.00 11.35 207 GLN A CA 1
ATOM 1315 C C . GLN A 1 178 ? 14.563 39.304 66.698 1.00 9.20 207 GLN A C 1
ATOM 1316 O O . GLN A 1 178 ? 15.739 38.981 66.543 1.00 10.85 207 GLN A O 1
ATOM 1322 N N . ALA A 1 179 ? 13.608 38.933 65.866 1.00 10.34 208 ALA A N 1
ATOM 1323 C CA . ALA A 1 179 ? 13.952 38.191 64.673 1.00 9.16 208 ALA A CA 1
ATOM 1324 C C . ALA A 1 179 ? 14.985 38.920 63.812 1.00 10.86 208 ALA A C 1
ATOM 1325 O O . ALA A 1 179 ? 15.913 38.293 63.285 1.00 10.01 208 ALA A O 1
ATOM 1327 N N . LEU A 1 180 ? 14.866 40.237 63.699 1.00 10.23 209 LEU A N 1
ATOM 1328 C CA . LEU A 1 180 ? 15.826 40.982 62.881 1.00 11.59 209 LEU A CA 1
ATOM 1329 C C . LEU A 1 180 ? 17.243 40.871 63.465 1.00 9.70 209 LEU A C 1
ATOM 1330 O O . LEU A 1 180 ? 18.191 40.461 62.792 1.00 10.92 209 LEU A O 1
ATOM 1335 N N . THR A 1 181 ? 17.386 41.183 64.743 1.00 11.72 210 THR A N 1
ATOM 1336 C CA . THR A 1 181 ? 18.719 41.225 65.322 1.00 9.55 210 THR A CA 1
ATOM 1337 C C . THR A 1 181 ? 19.289 39.828 65.531 1.00 11.46 210 THR A C 1
ATOM 1338 O O . THR A 1 181 ? 20.485 39.591 65.302 1.00 12.12 210 THR A O 1
ATOM 1342 N N . VAL A 1 182 ? 18.440 38.884 65.943 1.00 12.06 211 VAL A N 1
ATOM 1343 C CA . VAL A 1 182 ? 18.902 37.506 66.108 1.00 9.97 211 VAL A CA 1
ATOM 1344 C C . VAL A 1 182 ? 19.407 36.965 64.763 1.00 10.40 211 VAL A C 1
ATOM 1345 O O . VAL A 1 182 ? 20.472 36.359 64.684 1.00 10.57 211 VAL A O 1
ATOM 1349 N N . THR A 1 183 ? 18.649 37.193 63.695 1.00 10.91 212 THR A N 1
ATOM 1350 C CA . THR A 1 183 ? 19.047 36.740 62.364 1.00 9.83 212 THR A CA 1
ATOM 1351 C C . THR A 1 183 ? 20.310 37.450 61.869 1.00 9.99 212 THR A C 1
ATOM 1352 O O . THR A 1 183 ? 21.218 36.814 61.338 1.00 9.56 212 THR A O 1
ATOM 1356 N N . GLN A 1 184 ? 20.394 38.756 62.125 1.00 10.11 213 GLN A N 1
ATOM 1357 C CA . GLN A 1 184 ? 21.601 39.487 61.746 1.00 9.00 213 GLN A CA 1
ATOM 1358 C C . GLN A 1 184 ? 22.848 38.901 62.376 1.00 7.63 213 GLN A C 1
ATOM 1359 O O . GLN A 1 184 ? 23.860 38.691 61.698 1.00 9.57 213 GLN A O 1
ATOM 1365 N N . ASN A 1 185 ? 22.773 38.599 63.671 1.00 9.01 214 ASN A N 1
ATOM 1366 C CA . ASN A 1 185 ? 23.927 38.096 64.380 1.00 8.77 214 ASN A CA 1
ATOM 1367 C C . ASN A 1 185 ? 24.310 36.695 63.877 1.00 10.41 214 ASN A C 1
ATOM 1368 O O . ASN A 1 185 ? 25.501 36.374 63.757 1.00 11.06 214 ASN A O 1
ATOM 1373 N N . ILE A 1 186 ? 23.303 35.877 63.557 1.00 12.25 215 ILE A N 1
ATOM 1374 C CA . ILE A 1 186 ? 23.561 34.562 62.993 1.00 11.03 215 ILE A CA 1
ATOM 1375 C C . ILE A 1 186 ? 24.240 34.706 61.640 1.00 10.27 215 ILE A C 1
ATOM 1376 O O . ILE A 1 186 ? 25.241 34.020 61.360 1.00 12.00 215 ILE A O 1
ATOM 1381 N N . LEU A 1 187 ? 23.735 35.620 60.814 1.00 8.94 216 LEU A N 1
ATOM 1382 C CA . LEU A 1 187 ? 24.359 35.838 59.494 1.00 7.64 216 LEU A CA 1
ATOM 1383 C C . LEU A 1 187 ? 25.800 36.299 59.628 1.00 10.33 216 LEU A C 1
ATOM 1384 O O . LEU A 1 187 ? 26.665 35.836 58.899 1.00 13.87 216 LEU A O 1
ATOM 1389 N N . THR A 1 188 ? 26.060 37.194 60.576 1.00 8.13 217 THR A N 1
ATOM 1390 C CA . THR A 1 188 ? 27.413 37.676 60.801 1.00 9.22 217 THR A CA 1
ATOM 1391 C C . THR A 1 188 ? 28.335 36.540 61.220 1.00 15.34 217 THR A C 1
ATOM 1392 O O . THR A 1 188 ? 29.480 36.454 60.764 1.00 15.20 217 THR A O 1
ATOM 1396 N N . SER A 1 189 ? 27.838 35.646 62.070 1.00 10.46 218 SER A N 1
ATOM 1397 C CA . SER A 1 189 ? 28.634 34.498 62.538 1.00 12.02 218 SER A CA 1
ATOM 1398 C C . SER A 1 189 ? 28.991 33.518 61.434 1.00 15.53 218 SER A C 1
ATOM 1399 O O . SER A 1 189 ? 29.934 32.748 61.586 1.00 21.27 218 SER A O 1
ATOM 1415 N N . ARG A 1 191 ? 29.229 34.594 57.940 1.00 17.82 220 ARG A N 1
ATOM 1416 C CA . ARG A 1 191 ? 29.232 35.421 56.746 1.00 22.25 220 ARG A CA 1
ATOM 1417 C C . ARG A 1 191 ? 30.065 34.859 55.605 1.00 18.75 220 ARG A C 1
ATOM 1418 O O . ARG A 1 191 ? 29.834 35.184 54.446 1.00 25.36 220 ARG A O 1
ATOM 1426 N N . ASP A 1 192 ? 31.006 33.986 55.927 1.00 21.35 221 ASP A N 1
ATOM 1427 C CA . ASP A 1 192 ? 31.825 33.376 54.892 1.00 30.70 221 ASP A CA 1
ATOM 1428 C C . ASP A 1 192 ? 31.108 32.175 54.267 1.00 31.39 221 ASP A C 1
ATOM 1429 O O . ASP A 1 192 ? 31.460 31.726 53.186 1.00 32.02 221 ASP A O 1
ATOM 1434 N N . THR A 1 193 ? 30.103 31.649 54.963 1.00 22.67 222 THR A N 1
ATOM 1435 C CA . THR A 1 193 ? 29.311 30.535 54.442 1.00 19.28 222 THR A CA 1
ATOM 1436 C C . THR A 1 193 ? 27.843 30.715 54.833 1.00 17.47 222 THR A C 1
ATOM 1437 O O . THR A 1 193 ? 27.365 30.032 55.738 1.00 18.37 222 THR A O 1
ATOM 1441 N N . PRO A 1 194 ? 27.133 31.639 54.156 1.00 18.27 223 PRO A N 1
ATOM 1442 C CA . PRO A 1 194 ? 25.749 31.931 54.528 1.00 15.51 223 PRO A CA 1
ATOM 1443 C C . PRO A 1 194 ? 24.831 30.726 54.403 1.00 15.27 223 PRO A C 1
ATOM 1444 O O . PRO A 1 194 ? 25.116 29.790 53.638 1.00 18.70 223 PRO A O 1
ATOM 1448 N N . PRO A 1 195 ? 23.753 30.710 55.191 1.00 10.46 224 PRO A N 1
ATOM 1449 C CA . PRO A 1 195 ? 22.842 29.571 55.133 1.00 11.54 224 PRO A CA 1
ATOM 1450 C C . PRO A 1 195 ? 22.085 29.554 53.821 1.00 11.22 224 PRO A C 1
ATOM 1451 O O . PRO A 1 195 ? 21.882 30.583 53.147 1.00 13.32 224 PRO A O 1
ATOM 1455 N N . ASP A 1 196 ? 21.628 28.370 53.460 1.00 8.73 225 ASP A N 1
ATOM 1456 C CA . ASP A 1 196 ? 20.741 28.231 52.322 1.00 10.33 225 ASP A CA 1
ATOM 1457 C C . ASP A 1 196 ? 19.300 28.584 52.653 1.00 8.62 225 ASP A C 1
ATOM 1458 O O . ASP A 1 196 ? 18.571 29.124 51.840 1.00 9.46 225 ASP A O 1
ATOM 1463 N N . VAL A 1 197 ? 18.878 28.237 53.863 1.00 8.66 226 VAL A N 1
ATOM 1464 C CA . VAL A 1 197 ? 17.487 28.350 54.259 1.00 8.23 226 VAL A CA 1
ATOM 1465 C C . VAL A 1 197 ? 17.418 28.829 55.696 1.00 8.68 226 VAL A C 1
ATOM 1466 O O . VAL A 1 197 ? 18.180 28.372 56.543 1.00 10.04 226 VAL A O 1
ATOM 1470 N N . ILE A 1 198 ? 16.534 29.792 55.936 1.00 8.71 227 ILE A N 1
ATOM 1471 C CA . ILE A 1 198 ? 16.168 30.210 57.288 1.00 7.93 227 ILE A CA 1
ATOM 1472 C C . ILE A 1 198 ? 14.702 29.793 57.478 1.00 10.49 227 ILE A C 1
ATOM 1473 O O . ILE A 1 198 ? 13.777 30.354 56.862 1.00 11.63 227 ILE A O 1
ATOM 1478 N N . LEU A 1 199 ? 14.497 28.808 58.340 1.00 9.63 228 LEU A N 1
ATOM 1479 C CA . LEU A 1 199 ? 13.156 28.343 58.685 1.00 10.05 228 LEU A CA 1
ATOM 1480 C C . LEU A 1 199 ? 12.674 29.106 59.905 1.00 8.48 228 LEU A C 1
ATOM 1481 O O . LEU A 1 199 ? 13.250 28.983 60.993 1.00 10.57 228 LEU A O 1
ATOM 1486 N N . CYS A 1 200 ? 11.643 29.924 59.717 1.00 9.12 229 CYS A N 1
ATOM 1487 C CA . CYS A 1 200 ? 11.117 30.756 60.788 1.00 12.09 229 CYS A CA 1
ATOM 1488 C C . CYS A 1 200 ? 9.756 30.234 61.185 1.00 10.94 229 CYS A C 1
ATOM 1489 O O . CYS A 1 200 ? 8.889 30.028 60.330 1.00 12.93 229 CYS A O 1
ATOM 1492 N N . LEU A 1 201 ? 9.566 30.037 62.487 1.00 8.06 230 LEU A N 1
ATOM 1493 C CA . LEU A 1 201 ? 8.374 29.349 62.952 1.00 8.35 230 LEU A CA 1
ATOM 1494 C C . LEU A 1 201 ? 7.155 30.265 63.160 1.00 10.88 230 LEU A C 1
ATOM 1495 O O . LEU A 1 201 ? 6.122 29.847 63.694 1.00 11.35 230 LEU A O 1
ATOM 1500 N N . ASN A 1 202 ? 7.257 31.520 62.717 1.00 8.26 231 ASN A N 1
ATOM 1501 C CA . ASN A 1 202 ? 6.069 32.296 62.380 1.00 10.68 231 ASN A CA 1
ATOM 1502 C C . ASN A 1 202 ? 6.403 33.348 61.333 1.00 11.20 231 ASN A C 1
ATOM 1503 O O . ASN A 1 202 ? 7.575 33.632 61.077 1.00 11.52 231 ASN A O 1
ATOM 1508 N N . ASP A 1 203 ? 5.371 33.902 60.719 1.00 10.02 232 ASP A N 1
ATOM 1509 C CA . ASP A 1 203 ? 5.561 34.840 59.605 1.00 10.97 232 ASP A CA 1
ATOM 1510 C C . ASP A 1 203 ? 6.047 36.200 60.079 1.00 11.80 232 ASP A C 1
ATOM 1511 O O . ASP A 1 203 ? 6.797 36.850 59.381 1.00 11.54 232 ASP A O 1
ATOM 1516 N N . ASP A 1 204 ? 5.630 36.614 61.269 1.00 9.25 233 ASP A N 1
ATOM 1517 C CA . ASP A 1 204 ? 6.084 37.886 61.856 1.00 10.68 233 ASP A CA 1
ATOM 1518 C C . ASP A 1 204 ? 7.613 37.893 61.978 1.00 13.97 233 ASP A C 1
ATOM 1519 O O . ASP A 1 204 ? 8.284 38.850 61.579 1.00 13.57 233 ASP A O 1
ATOM 1532 N N . ALA A 1 206 ? 9.591 35.761 60.317 1.00 11.65 235 ALA A N 1
ATOM 1533 C CA . ALA A 1 206 ? 10.076 35.626 58.954 1.00 8.32 235 ALA A CA 1
ATOM 1534 C C . ALA A 1 206 ? 10.269 36.962 58.269 1.00 8.39 235 ALA A C 1
ATOM 1535 O O . ALA A 1 206 ? 11.231 37.125 57.524 1.00 10.16 235 ALA A O 1
ATOM 1545 N N . GLY A 1 208 ? 11.111 39.757 59.789 1.00 8.29 237 GLY A N 1
ATOM 1546 C CA . GLY A 1 208 ? 12.396 40.194 60.329 1.00 9.62 237 GLY A CA 1
ATOM 1547 C C . GLY A 1 208 ? 13.614 39.515 59.726 1.00 8.76 237 GLY A C 1
ATOM 1548 O O . GLY A 1 208 ? 14.634 40.160 59.445 1.00 10.22 237 GLY A O 1
ATOM 1549 N N . ALA A 1 209 ? 13.518 38.209 59.511 1.00 12.51 238 ALA A N 1
ATOM 1550 C CA . ALA A 1 209 ? 14.634 37.508 58.906 1.00 10.21 238 ALA A CA 1
ATOM 1551 C C . ALA A 1 209 ? 14.837 37.927 57.466 1.00 9.46 238 ALA A C 1
ATOM 1552 O O . ALA A 1 209 ? 16.001 38.065 57.037 1.00 10.59 238 ALA A O 1
ATOM 1554 N N . LEU A 1 210 ? 13.748 38.150 56.728 1.00 8.13 239 LEU A N 1
ATOM 1555 C CA . LEU A 1 210 ? 13.895 38.689 55.357 1.00 10.54 239 LEU A CA 1
ATOM 1556 C C . LEU A 1 210 ? 14.643 40.023 55.376 1.00 11.24 239 LEU A C 1
ATOM 1557 O O . LEU A 1 210 ? 15.508 40.282 54.512 1.00 12.60 239 LEU A O 1
ATOM 1562 N N . GLU A 1 211 ? 14.293 40.871 56.345 1.00 11.15 240 GLU A N 1
ATOM 1563 C CA . GLU A 1 211 ? 14.954 42.171 56.464 1.00 11.33 240 GLU A CA 1
ATOM 1564 C C . GLU A 1 211 ? 16.421 42.009 56.814 1.00 14.33 240 GLU A C 1
ATOM 1565 O O . GLU A 1 211 ? 17.255 42.707 56.242 1.00 14.13 240 GLU A O 1
ATOM 1571 N N . ALA A 1 212 ? 16.746 41.084 57.717 1.00 12.92 241 ALA A N 1
ATOM 1572 C CA . ALA A 1 212 ? 18.153 40.823 58.036 1.00 9.69 241 ALA A CA 1
ATOM 1573 C C . ALA A 1 212 ? 18.943 40.368 56.803 1.00 11.10 241 ALA A C 1
ATOM 1574 O O . ALA A 1 212 ? 20.092 40.796 56.591 1.00 9.95 241 ALA A O 1
ATOM 1576 N N . VAL A 1 213 ? 18.334 39.520 55.983 1.00 11.80 242 VAL A N 1
ATOM 1577 C CA . VAL A 1 213 ? 18.962 39.076 54.750 1.00 14.80 242 VAL A CA 1
ATOM 1578 C C . VAL A 1 213 ? 19.243 40.249 53.814 1.00 13.47 242 VAL A C 1
ATOM 1579 O O . VAL A 1 213 ? 20.357 40.357 53.291 1.00 13.34 242 VAL A O 1
ATOM 1583 N N . ARG A 1 214 ? 18.277 41.160 53.674 1.00 15.58 243 ARG A N 1
ATOM 1584 C CA . ARG A 1 214 ? 18.488 42.376 52.877 1.00 16.46 243 ARG A CA 1
ATOM 1585 C C . ARG A 1 214 ? 19.519 43.302 53.498 1.00 14.79 243 ARG A C 1
ATOM 1586 O O . ARG A 1 214 ? 20.386 43.825 52.783 1.00 16.70 243 ARG A O 1
ATOM 1594 N N . ALA A 1 215 ? 19.436 43.501 54.817 1.00 13.29 244 ALA A N 1
ATOM 1595 C CA . ALA A 1 215 ? 20.394 44.374 55.499 1.00 13.28 244 ALA A CA 1
ATOM 1596 C C . ALA A 1 215 ? 21.822 43.865 55.345 1.00 14.83 244 ALA A C 1
ATOM 1597 O O . ALA A 1 215 ? 22.775 44.651 55.396 1.00 18.36 244 ALA A O 1
ATOM 1599 N N . ALA A 1 216 ? 21.978 42.559 55.162 1.00 14.59 245 ALA A N 1
ATOM 1600 C CA . ALA A 1 216 ? 23.309 41.955 55.030 1.00 14.73 245 ALA A CA 1
ATOM 1601 C C . ALA A 1 216 ? 23.823 41.971 53.603 1.00 16.18 245 ALA A C 1
ATOM 1602 O O . ALA A 1 216 ? 24.931 41.494 53.332 1.00 22.64 245 ALA A O 1
ATOM 1604 N N . GLY A 1 217 ? 23.040 42.525 52.690 1.00 19.94 246 GLY A N 1
ATOM 1605 C CA . GLY A 1 217 ? 23.452 42.582 51.303 1.00 19.74 246 GLY A CA 1
ATOM 1606 C C . GLY A 1 217 ? 23.348 41.227 50.642 1.00 25.45 246 GLY A C 1
ATOM 1607 O O . GLY A 1 217 ? 23.969 40.994 49.601 1.00 25.87 246 GLY A O 1
ATOM 1608 N N . LEU A 1 218 ? 22.535 40.340 51.213 1.00 22.05 247 LEU A N 1
ATOM 1609 C CA . LEU A 1 218 ? 22.401 38.999 50.646 1.00 15.70 247 LEU A CA 1
ATOM 1610 C C . LEU A 1 218 ? 21.202 38.908 49.730 1.00 19.80 247 LEU A C 1
ATOM 1611 O O . LEU A 1 218 ? 20.288 39.741 49.772 1.00 22.70 247 LEU A O 1
ATOM 1616 N N . ASP A 1 219 ? 21.195 37.851 48.931 1.00 24.78 248 ASP A N 1
ATOM 1617 C CA . ASP A 1 219 ? 20.172 37.648 47.925 1.00 21.21 248 ASP A CA 1
ATOM 1618 C C . ASP A 1 219 ? 19.093 36.665 48.371 1.00 23.07 248 ASP A C 1
ATOM 1619 O O . ASP A 1 219 ? 19.379 35.514 48.681 1.00 19.83 248 ASP A O 1
ATOM 1624 N N . SER A 1 220 ? 17.847 37.120 48.384 1.00 25.84 249 SER A N 1
ATOM 1625 C CA . SER A 1 220 ? 16.762 36.297 48.911 1.00 26.42 249 SER A CA 1
ATOM 1626 C C . SER A 1 220 ? 16.520 35.033 48.084 1.00 22.18 249 SER A C 1
ATOM 1627 O O . SER A 1 220 ? 15.848 34.100 48.541 1.00 24.21 249 SER A O 1
ATOM 1630 N N . ALA A 1 221 ? 17.086 34.990 46.885 1.00 22.55 250 ALA A N 1
ATOM 1631 C CA . ALA A 1 221 ? 17.063 33.787 46.064 1.00 27.65 250 ALA A CA 1
ATOM 1632 C C . ALA A 1 221 ? 18.066 32.717 46.546 1.00 37.91 250 ALA A C 1
ATOM 1633 O O . ALA A 1 221 ? 17.837 31.520 46.371 1.00 34.59 250 ALA A O 1
ATOM 1635 N N . LYS A 1 222 ? 19.169 33.154 47.155 1.00 23.81 251 LYS A N 1
ATOM 1636 C CA . LYS A 1 222 ? 20.224 32.253 47.633 1.00 24.58 251 LYS A CA 1
ATOM 1637 C C . LYS A 1 222 ? 20.094 31.926 49.123 1.00 17.73 251 LYS A C 1
ATOM 1638 O O . LYS A 1 222 ? 20.521 30.864 49.586 1.00 22.99 251 LYS A O 1
ATOM 1644 N N . VAL A 1 223 ? 19.546 32.871 49.873 1.00 15.53 252 VAL A N 1
ATOM 1645 C CA . VAL A 1 223 ? 19.258 32.658 51.292 1.00 13.52 252 VAL A CA 1
ATOM 1646 C C . VAL A 1 223 ? 17.743 32.714 51.371 1.00 18.04 252 VAL A C 1
ATOM 1647 O O . VAL A 1 223 ? 17.152 33.788 51.390 1.00 23.13 252 VAL A O 1
ATOM 1651 N N . LYS A 1 224 ? 17.120 31.540 51.431 1.00 15.51 253 LYS A N 1
ATOM 1652 C CA . LYS A 1 224 ? 15.677 31.409 51.347 1.00 13.77 253 LYS A CA 1
ATOM 1653 C C . LYS A 1 224 ? 15.010 31.414 52.703 1.00 16.53 253 LYS A C 1
ATOM 1654 O O . LYS A 1 224 ? 15.462 30.741 53.625 1.00 17.59 253 LYS A O 1
ATOM 1660 N N . VAL A 1 225 ? 13.886 32.114 52.792 1.00 14.82 254 VAL A N 1
ATOM 1661 C CA . VAL A 1 225 ? 13.168 32.226 54.053 1.00 13.04 254 VAL A CA 1
ATOM 1662 C C . VAL A 1 225 ? 11.805 31.559 53.941 1.00 13.51 254 VAL A C 1
ATOM 1663 O O . VAL A 1 225 ? 11.079 31.791 52.982 1.00 12.89 254 VAL A O 1
ATOM 1667 N N . ILE A 1 226 ? 11.483 30.714 54.925 1.00 12.97 255 ILE A N 1
ATOM 1668 C CA . ILE A 1 226 ? 10.201 30.037 55.014 1.00 10.38 255 ILE A CA 1
ATOM 1669 C C . ILE A 1 226 ? 9.594 30.407 56.336 1.00 10.60 255 ILE A C 1
ATOM 1670 O O . ILE A 1 226 ? 10.297 30.445 57.358 1.00 12.22 255 ILE A O 1
ATOM 1675 N N . GLY A 1 227 ? 8.304 30.728 56.321 1.00 11.14 256 GLY A N 1
ATOM 1676 C CA . GLY A 1 227 ? 7.598 31.079 57.542 1.00 9.73 256 GLY A CA 1
ATOM 1677 C C . GLY A 1 227 ? 6.495 30.087 57.893 1.00 9.20 256 GLY A C 1
ATOM 1678 O O . GLY A 1 227 ? 6.434 28.958 57.408 1.00 11.96 256 GLY A O 1
ATOM 1679 N N . PHE A 1 228 ? 5.609 30.563 58.741 1.00 11.24 257 PHE A N 1
ATOM 1680 C CA . PHE A 1 228 ? 4.495 29.768 59.246 1.00 9.30 257 PHE A CA 1
ATOM 1681 C C . PHE A 1 228 ? 3.432 30.772 59.637 1.00 7.87 257 PHE A C 1
ATOM 1682 O O . PHE A 1 228 ? 3.725 31.730 60.351 1.00 9.92 257 PHE A O 1
ATOM 1690 N N . ASP A 1 229 ? 2.203 30.564 59.168 1.00 7.73 258 ASP A N 1
ATOM 1691 C CA . ASP A 1 229 ? 0.949 31.297 59.552 1.00 10.94 258 ASP A CA 1
ATOM 1692 C C . ASP A 1 229 ? 0.147 31.755 58.342 1.00 8.99 258 ASP A C 1
ATOM 1693 O O . ASP A 1 229 ? -1.052 31.952 58.446 1.00 10.48 258 ASP A O 1
ATOM 1698 N N . ALA A 1 230 ? 0.814 31.957 57.211 1.00 8.29 259 ALA A N 1
ATOM 1699 C CA . ALA A 1 230 ? 0.162 32.495 56.008 1.00 10.72 259 ALA A CA 1
ATOM 1700 C C . ALA A 1 230 ? -0.555 33.824 56.264 1.00 11.05 259 ALA A C 1
ATOM 1701 O O . ALA A 1 230 ? -1.685 34.035 55.815 1.00 11.04 259 ALA A O 1
ATOM 1703 N N . ILE A 1 231 ? 0.097 34.725 56.985 1.00 12.33 260 ILE A N 1
ATOM 1704 C CA . ILE A 1 231 ? -0.493 36.046 57.161 1.00 11.37 260 ILE A CA 1
ATOM 1705 C C . ILE A 1 231 ? -0.365 36.802 55.833 1.00 12.19 260 ILE A C 1
ATOM 1706 O O . ILE A 1 231 ? 0.512 36.494 55.031 1.00 11.14 260 ILE A O 1
ATOM 1711 N N . PRO A 1 232 ? -1.273 37.755 55.578 1.00 12.56 261 PRO A N 1
ATOM 1712 C CA . PRO A 1 232 ? -1.270 38.419 54.262 1.00 14.29 261 PRO A CA 1
ATOM 1713 C C . PRO A 1 232 ? 0.050 39.072 53.874 1.00 13.18 261 PRO A C 1
ATOM 1714 O O . PRO A 1 232 ? 0.396 39.065 52.696 1.00 13.54 261 PRO A O 1
ATOM 1718 N N . GLU A 1 233 ? 0.777 39.616 54.838 1.00 14.54 262 GLU A N 1
ATOM 1719 C CA . GLU A 1 233 ? 2.065 40.247 54.565 1.00 14.32 262 GLU A CA 1
ATOM 1720 C C . GLU A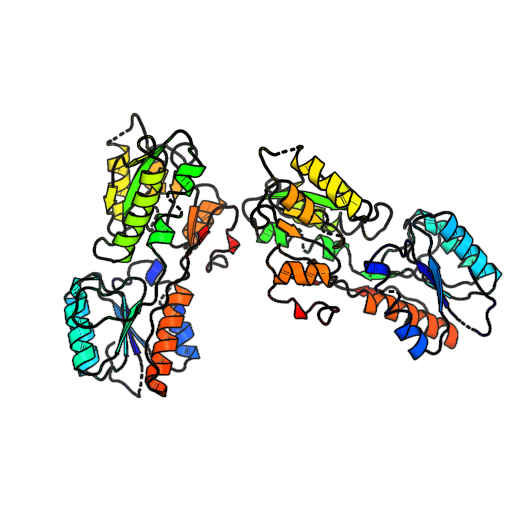 1 233 ? 3.045 39.232 53.994 1.00 13.83 262 GLU A C 1
ATOM 1721 O O . GLU A 1 233 ? 3.800 39.528 53.063 1.00 14.32 262 GLU A O 1
ATOM 1727 N N . ALA A 1 234 ? 3.032 38.016 54.540 1.00 13.20 263 ALA A N 1
ATOM 1728 C CA . ALA A 1 234 ? 3.902 36.958 54.031 1.00 11.05 263 ALA A CA 1
ATOM 1729 C C . ALA A 1 234 ? 3.446 36.490 52.649 1.00 11.95 263 ALA A C 1
ATOM 1730 O O . ALA A 1 234 ? 4.268 36.205 51.778 1.00 13.14 263 ALA A O 1
ATOM 1732 N N . LEU A 1 235 ? 2.136 36.374 52.471 1.00 10.39 264 LEU A N 1
ATOM 1733 C CA . LEU A 1 235 ? 1.588 35.979 51.175 1.00 12.12 264 LEU A CA 1
ATOM 1734 C C . LEU A 1 235 ? 2.066 36.941 50.066 1.00 10.05 264 LEU A C 1
ATOM 1735 O O . LEU A 1 235 ? 2.418 36.500 48.969 1.00 10.80 264 LEU A O 1
ATOM 1740 N N . ALA A 1 236 ? 2.094 38.232 50.382 1.00 11.95 265 ALA A N 1
ATOM 1741 C CA . ALA A 1 236 ? 2.571 39.248 49.443 1.00 13.48 265 ALA A CA 1
ATOM 1742 C C . ALA A 1 236 ? 4.037 39.073 49.113 1.00 13.75 265 ALA A C 1
ATOM 1743 O O . ALA A 1 236 ? 4.429 39.240 47.954 1.00 13.65 265 ALA A O 1
ATOM 1745 N N . ARG A 1 237 ? 4.852 38.715 50.110 1.00 10.56 266 ARG A N 1
ATOM 1746 C CA . ARG A 1 237 ? 6.256 38.445 49.863 1.00 11.83 266 ARG A CA 1
ATOM 1747 C C . ARG A 1 237 ? 6.486 37.215 49.002 1.00 13.52 266 ARG A C 1
ATOM 1748 O O . ARG A 1 237 ? 7.468 37.138 48.255 1.00 14.05 266 ARG A O 1
ATOM 1756 N N . ILE A 1 238 ? 5.612 36.224 49.148 1.00 11.21 267 ILE A N 1
ATOM 1757 C CA . ILE A 1 238 ? 5.698 35.038 48.311 1.00 9.88 267 ILE A CA 1
ATOM 1758 C C . ILE A 1 238 ? 5.293 35.398 46.886 1.00 12.83 267 ILE A C 1
ATOM 1759 O O . ILE A 1 238 ? 5.964 35.004 45.923 1.00 16.16 267 ILE A O 1
ATOM 1764 N N . LYS A 1 239 ? 4.222 36.181 46.747 1.00 14.14 268 LYS A N 1
ATOM 1765 C CA . LYS A 1 239 ? 3.803 36.668 45.421 1.00 14.05 268 LYS A CA 1
ATOM 1766 C C . LYS A 1 239 ? 4.922 37.464 44.743 1.00 17.70 268 LYS A C 1
ATOM 1767 O O . LYS A 1 239 ? 5.128 37.345 43.532 1.00 21.04 268 LYS A O 1
ATOM 1773 N N . ALA A 1 240 ? 5.666 38.238 45.529 1.00 12.99 269 ALA A N 1
ATOM 1774 C CA . ALA A 1 240 ? 6.781 39.056 45.008 1.00 14.12 269 ALA A CA 1
ATOM 1775 C C . ALA A 1 240 ? 8.044 38.268 44.706 1.00 19.68 269 ALA A C 1
ATOM 1776 O O . ALA A 1 240 ? 8.971 38.805 44.087 1.00 24.64 269 ALA A O 1
ATOM 1778 N N . GLY A 1 241 ? 8.129 37.028 45.180 1.00 19.39 270 GLY A N 1
ATOM 1779 C CA . GLY A 1 241 ? 9.316 36.223 44.943 1.00 17.33 270 GLY A CA 1
ATOM 1780 C C . GLY A 1 241 ? 10.419 36.463 45.951 1.00 20.58 270 GLY A C 1
ATOM 1781 O O . GLY A 1 241 ? 11.568 36.122 45.701 1.00 30.96 270 GLY A O 1
ATOM 1782 N N . GLU A 1 242 ? 10.085 37.090 47.074 1.00 15.81 271 GLU A N 1
ATOM 1783 C CA . GLU A 1 242 ? 11.074 37.376 48.111 1.00 17.63 271 GLU A CA 1
ATOM 1784 C C . GLU A 1 242 ? 11.133 36.270 49.171 1.00 19.86 271 GLU A C 1
ATOM 1785 O O . GLU A 1 242 ? 12.196 35.953 49.709 1.00 20.20 271 GLU A O 1
ATOM 1804 N N . VAL A 1 244 ? 9.848 32.205 50.026 1.00 14.63 273 VAL A N 1
ATOM 1805 C CA . VAL A 1 244 ? 9.527 31.026 49.221 1.00 16.06 273 VAL A CA 1
ATOM 1806 C C . VAL A 1 244 ? 8.235 30.314 49.636 1.00 14.30 273 VAL A C 1
ATOM 1807 O O . VAL A 1 244 ? 7.480 29.837 48.799 1.00 15.42 273 VAL A O 1
ATOM 1811 N N . ALA A 1 245 ? 7.964 30.290 50.934 1.00 12.03 274 ALA A N 1
ATOM 1812 C CA . ALA A 1 245 ? 6.846 29.501 51.417 1.00 11.74 274 ALA A CA 1
ATOM 1813 C C . ALA A 1 245 ? 6.433 29.911 52.800 1.00 12.04 274 ALA A C 1
ATOM 1814 O O . ALA A 1 245 ? 7.191 30.566 53.530 1.00 11.53 274 ALA A O 1
ATOM 1816 N N . THR A 1 246 ? 5.207 29.536 53.150 1.00 10.20 275 THR A N 1
ATOM 1817 C CA . THR A 1 246 ? 4.729 29.662 54.516 1.00 10.07 275 THR A CA 1
ATOM 1818 C C . THR A 1 246 ? 3.815 28.463 54.757 1.00 11.35 275 THR A C 1
ATOM 1819 O O . THR A 1 246 ? 3.771 27.541 53.933 1.00 14.02 275 THR A O 1
ATOM 1823 N N . VAL A 1 247 ? 3.153 28.431 55.901 1.00 9.20 276 VAL A N 1
ATOM 1824 C CA . VAL A 1 247 ? 2.310 27.287 56.232 1.00 9.51 276 VAL A CA 1
ATOM 1825 C C . VAL A 1 247 ? 0.956 27.791 56.682 1.00 9.06 276 VAL A C 1
ATOM 1826 O O . VAL A 1 247 ? 0.878 28.619 57.593 1.00 10.09 276 VAL A O 1
ATOM 1830 N N . GLU A 1 248 ? -0.103 27.290 56.057 1.00 7.60 277 GLU A N 1
ATOM 1831 C CA . GLU A 1 248 ? -1.472 27.574 56.461 1.00 8.65 277 GLU A CA 1
ATOM 1832 C C . GLU A 1 248 ? -1.908 26.650 57.577 1.00 10.58 277 GLU A C 1
ATOM 1833 O O . GLU A 1 248 ? -1.777 25.418 57.469 1.00 11.47 277 GLU A O 1
ATOM 1839 N N . GLN A 1 249 ? -2.410 27.231 58.663 1.00 9.81 278 GLN A N 1
ATOM 1840 C CA . GLN A 1 249 ? -2.894 26.453 59.800 1.00 9.19 278 GLN A CA 1
ATOM 1841 C C . GLN A 1 249 ? -4.328 26.772 60.216 1.00 11.27 278 GLN A C 1
ATOM 1842 O O . GLN A 1 249 ? -4.809 26.300 61.269 1.00 12.21 278 GLN A O 1
ATOM 1848 N N . ASN A 1 250 ? -5.032 27.541 59.392 1.00 9.75 279 ASN A N 1
ATOM 1849 C CA . ASN A 1 250 ? -6.469 27.797 59.608 1.00 11.31 279 ASN A CA 1
ATOM 1850 C C . ASN A 1 250 ? -6.860 28.279 61.007 1.00 9.95 279 ASN A C 1
ATOM 1851 O O . ASN A 1 250 ? -7.700 27.676 61.679 1.00 11.21 279 ASN A O 1
ATOM 1856 N N . PRO A 1 251 ? -6.284 29.399 61.455 1.00 10.29 280 PRO A N 1
ATOM 1857 C CA . PRO A 1 251 ? -6.586 29.918 62.789 1.00 9.03 280 PRO A CA 1
ATOM 1858 C C . PRO A 1 251 ? -8.043 30.326 62.942 1.00 11.01 280 PRO A C 1
ATOM 1859 O O . PRO A 1 251 ? -8.549 30.177 64.052 1.00 9.57 280 PRO A O 1
ATOM 1863 N N . GLY A 1 252 ? -8.703 30.797 61.892 1.00 10.02 281 GLY A N 1
ATOM 1864 C CA . GLY A 1 252 ? -10.115 31.127 62.000 1.00 9.29 281 GLY A CA 1
ATOM 1865 C C . GLY A 1 252 ? -10.897 29.880 62.377 1.00 9.37 281 GLY A C 1
ATOM 1866 O O . GLY A 1 252 ? -11.714 29.880 63.294 1.00 10.50 281 GLY A O 1
ATOM 1867 N N . LEU A 1 253 ? -10.634 28.791 61.675 1.00 10.30 282 LEU A N 1
ATOM 1868 C CA . LEU A 1 253 ? -11.322 27.540 61.969 1.00 9.90 282 LEU A CA 1
ATOM 1869 C C . LEU A 1 253 ? -10.993 27.014 63.382 1.00 10.00 282 LEU A C 1
ATOM 1870 O O . LEU A 1 253 ? -11.874 26.485 64.068 1.00 9.64 282 LEU A O 1
ATOM 1875 N N . GLN A 1 254 ? -9.747 27.163 63.828 1.00 6.48 283 GLN A N 1
ATOM 1876 C CA . GLN A 1 254 ? -9.415 26.756 65.203 1.00 7.05 283 GLN A CA 1
ATOM 1877 C C . GLN A 1 254 ? -10.287 27.450 66.225 1.00 8.51 283 GLN A C 1
ATOM 1878 O O . GLN A 1 254 ? -10.903 26.800 67.068 1.00 7.77 283 GLN A O 1
ATOM 1884 N N . ILE A 1 255 ? -10.335 28.775 66.150 1.00 7.11 284 ILE A N 1
ATOM 1885 C CA . ILE A 1 255 ? -11.032 29.538 67.175 1.00 7.55 284 ILE A CA 1
ATOM 1886 C C . ILE A 1 255 ? -12.525 29.366 67.068 1.00 9.28 284 ILE A C 1
ATOM 1887 O O . ILE A 1 255 ? -13.192 29.234 68.078 1.00 7.87 284 ILE A O 1
ATOM 1892 N N . ARG A 1 256 ? -13.040 29.273 65.839 1.00 8.10 285 ARG A N 1
ATOM 1893 C CA . ARG A 1 256 ? -14.467 29.060 65.645 1.00 8.40 285 ARG A CA 1
ATOM 1894 C C . ARG A 1 256 ? -14.883 27.699 66.184 1.00 8.04 285 ARG A C 1
ATOM 1895 O O . ARG A 1 256 ? -15.928 27.590 66.808 1.00 8.40 285 ARG A O 1
ATOM 1903 N N . THR A 1 257 ? -14.033 26.689 65.985 1.00 9.42 286 THR A N 1
ATOM 1904 C CA . THR A 1 257 ? -14.340 25.352 66.474 1.00 9.10 286 THR A CA 1
ATOM 1905 C C . THR A 1 257 ? -14.341 25.311 67.988 1.00 9.87 286 THR A C 1
ATOM 1906 O O . THR A 1 257 ? -15.237 24.698 68.593 1.00 10.47 286 THR A O 1
ATOM 1910 N N . ALA A 1 258 ? -13.360 25.957 68.613 1.00 8.18 287 ALA A N 1
ATOM 1911 C CA . ALA A 1 258 ? -13.370 26.014 70.080 1.00 7.78 287 ALA A CA 1
ATOM 1912 C C . ALA A 1 258 ? -14.627 26.700 70.625 1.00 9.26 287 ALA A C 1
ATOM 1913 O O . ALA A 1 258 ? -15.226 26.220 71.591 1.00 8.79 287 ALA A O 1
ATOM 1915 N N . LEU A 1 259 ? -15.021 27.814 70.015 1.00 8.38 288 LEU A N 1
ATOM 1916 C CA . LEU A 1 259 ? -16.203 28.520 70.478 1.00 7.78 288 LEU A CA 1
ATOM 1917 C C . LEU A 1 259 ? -17.480 27.726 70.241 1.00 8.35 288 LEU A C 1
ATOM 1918 O O . LEU A 1 259 ? -18.367 27.735 71.084 1.00 11.18 288 LEU A O 1
ATOM 1923 N N . ARG A 1 260 ? -17.583 27.057 69.094 1.00 6.92 289 ARG A N 1
ATOM 1924 C CA . ARG A 1 260 ? -18.751 26.206 68.810 1.00 9.64 289 ARG A CA 1
ATOM 1925 C C . ARG A 1 260 ? -18.898 25.096 69.831 1.00 10.29 289 ARG A C 1
ATOM 1926 O O . ARG A 1 260 ? -20.003 24.844 70.322 1.00 9.65 289 ARG A O 1
ATOM 1934 N N . GLN A 1 261 ? -17.789 24.447 70.167 1.00 9.18 290 GLN A N 1
ATOM 1935 C CA . GLN A 1 261 ? -17.817 23.458 71.234 1.00 8.37 290 GLN A CA 1
ATOM 1936 C C . GLN A 1 261 ? -18.220 24.079 72.567 1.00 9.56 290 GLN A C 1
ATOM 1937 O O . GLN A 1 261 ? -19.017 23.497 73.292 1.00 11.06 290 GLN A O 1
ATOM 1943 N N . ALA A 1 262 ? -17.683 25.252 72.886 1.00 9.23 291 ALA A N 1
ATOM 1944 C CA . ALA A 1 262 ? -18.047 25.916 74.142 1.00 10.86 291 ALA A CA 1
ATOM 1945 C C . ALA A 1 262 ? -19.552 26.180 74.238 1.00 12.03 291 ALA A C 1
ATOM 1946 O O . ALA A 1 262 ? -20.153 25.971 75.290 1.00 11.12 291 ALA A O 1
ATOM 1948 N N . VAL A 1 263 ? -20.156 26.614 73.135 1.00 10.54 292 VAL A N 1
ATOM 1949 C CA . VAL A 1 263 ? -21.568 26.944 73.140 1.00 11.01 292 VAL A CA 1
ATOM 1950 C C . VAL A 1 263 ? -22.420 25.679 73.296 1.00 14.39 292 VAL A C 1
ATOM 1951 O O . VAL A 1 263 ? -23.415 25.669 74.034 1.00 14.10 292 VAL A O 1
ATOM 1955 N N . ASP A 1 264 ? -22.000 24.587 72.666 1.00 12.35 293 ASP A N 1
ATOM 1956 C CA . ASP A 1 264 ? -22.702 23.323 72.827 1.00 12.99 293 ASP A CA 1
ATOM 1957 C C . ASP A 1 264 ? -22.529 22.779 74.247 1.00 14.96 293 ASP A C 1
ATOM 1958 O O . ASP A 1 264 ? -23.464 22.196 74.814 1.00 13.59 293 ASP A O 1
ATOM 1963 N N . LYS A 1 265 ? -21.367 23.007 74.852 1.00 11.55 294 LYS A N 1
ATOM 1964 C CA . LYS A 1 265 ? -21.202 22.634 76.258 1.00 8.83 294 LYS A CA 1
ATOM 1965 C C . LYS A 1 265 ? -22.203 23.412 77.130 1.00 13.85 294 LYS A C 1
ATOM 1966 O O . LYS A 1 265 ? -22.881 22.832 78.013 1.00 14.58 294 LYS A O 1
ATOM 1972 N N . ILE A 1 266 ? -22.328 24.716 76.889 1.00 13.06 295 ILE A N 1
ATOM 1973 C CA . ILE A 1 266 ? -23.280 25.530 77.661 1.00 10.82 295 ILE A CA 1
ATOM 1974 C C . ILE A 1 266 ? -24.749 25.144 77.440 1.00 13.19 295 ILE A C 1
ATOM 1975 O O . ILE A 1 266 ? -25.517 25.033 78.406 1.00 15.03 295 ILE A O 1
ATOM 1980 N N . LYS A 1 267 ? -25.133 24.899 76.190 1.00 11.82 296 LYS A N 1
ATOM 1981 C CA . LYS A 1 267 ? -26.533 24.610 75.866 1.00 12.82 296 LYS A CA 1
ATOM 1982 C C . LYS A 1 267 ? -26.974 23.223 76.325 1.00 14.94 296 LYS A C 1
ATOM 1983 O O . LYS A 1 267 ? -28.093 23.070 76.829 1.00 20.61 296 LYS A O 1
ATOM 1989 N N . SER A 1 268 ? -26.114 22.216 76.190 1.00 12.98 297 SER A N 1
ATOM 1990 C CA . SER A 1 268 ? -26.546 20.823 76.372 1.00 16.25 297 SER A CA 1
ATOM 1991 C C . SER A 1 268 ? -25.615 19.937 77.182 1.00 17.26 297 SER A C 1
ATOM 1992 O O . SER A 1 268 ? -25.908 18.760 77.388 1.00 19.93 297 SER A O 1
ATOM 1995 N N . GLY A 1 269 ? -24.490 20.481 77.638 1.00 12.96 298 GLY A N 1
ATOM 1996 C CA . GLY A 1 269 ? -23.512 19.693 78.357 1.00 17.59 298 GLY A CA 1
ATOM 1997 C C . GLY A 1 269 ? -22.659 18.803 77.480 1.00 15.93 298 GLY A C 1
ATOM 1998 O O . GLY A 1 269 ? -21.974 17.920 77.983 1.00 18.77 298 GLY A O 1
ATOM 1999 N N . ALA A 1 270 ? -22.699 19.022 76.165 1.00 13.27 299 ALA A N 1
ATOM 2000 C CA . ALA A 1 270 ? -21.897 18.227 75.247 1.00 12.19 299 ALA A CA 1
ATOM 2001 C C . ALA A 1 270 ? -20.421 18.297 75.598 1.00 14.99 299 ALA A C 1
ATOM 2002 O O . ALA A 1 270 ? -19.912 19.360 75.979 1.00 17.56 299 ALA A O 1
ATOM 2004 N N . ALA A 1 271 ? -19.736 17.167 75.478 1.00 19.20 300 ALA A N 1
ATOM 2005 C CA . ALA A 1 271 ? -18.342 17.072 75.881 1.00 19.15 300 ALA A CA 1
ATOM 2006 C C . ALA A 1 271 ? -17.465 17.866 74.928 1.00 17.14 300 ALA A C 1
ATOM 2007 O O . ALA A 1 271 ? -17.714 17.885 73.715 1.00 21.87 300 ALA A O 1
ATOM 2009 N N . LEU A 1 272 ? -16.446 18.523 75.488 1.00 15.57 301 LEU A N 1
ATOM 2010 C CA . LEU A 1 272 ? -15.403 19.192 74.703 1.00 15.07 301 LEU A CA 1
ATOM 2011 C C . LEU A 1 272 ? -14.433 18.140 74.218 1.00 19.44 301 LEU A C 1
ATOM 2012 O O . LEU A 1 272 ? -14.087 17.231 74.969 1.00 20.63 301 LEU A O 1
ATOM 2017 N N . LYS A 1 273 ? -13.990 18.243 72.969 1.00 15.00 302 LYS A N 1
ATOM 2018 C CA . LYS A 1 273 ? -13.176 17.179 72.372 1.00 15.01 302 LYS A CA 1
ATOM 2019 C C . LYS A 1 273 ? -12.011 17.799 71.594 1.00 14.52 302 LYS A C 1
ATOM 2020 O O . LYS A 1 273 ? -12.139 18.894 71.020 1.00 16.19 302 LYS A O 1
ATOM 2026 N N . SER A 1 274 ? -10.866 17.123 71.590 1.00 10.83 303 SER A N 1
ATOM 2027 C CA . SER A 1 274 ? -9.712 17.624 70.830 1.00 12.91 303 SER A CA 1
ATOM 2028 C C . SER A 1 274 ? -9.902 17.528 69.315 1.00 14.52 303 SER A C 1
ATOM 2029 O O . SER A 1 274 ? -10.505 16.571 68.794 1.00 16.07 303 SER A O 1
ATOM 2032 N N . VAL A 1 275 ? -9.399 18.533 68.598 1.00 11.63 304 VAL A N 1
ATOM 2033 C CA . VAL A 1 275 ? -9.442 18.544 67.147 1.00 11.26 304 VAL A CA 1
ATOM 2034 C C . VAL A 1 275 ? -8.084 19.059 66.669 1.00 15.03 304 VAL A C 1
ATOM 2035 O O . VAL A 1 275 ? -7.641 20.099 67.132 1.00 10.86 304 VAL A O 1
ATOM 2039 N N . SER A 1 276 ? -7.418 18.304 65.792 1.00 13.43 305 SER A N 1
ATOM 2040 C CA . SER A 1 276 ? -6.129 18.687 65.193 1.00 11.53 305 SER A CA 1
ATOM 2041 C C . SER A 1 276 ? -6.332 18.971 63.714 1.00 16.68 305 SER A C 1
ATOM 2042 O O . SER A 1 276 ? -6.796 18.093 62.978 1.00 27.09 305 SER A O 1
ATOM 2045 N N . LEU A 1 277 ? -5.959 20.170 63.268 1.00 12.89 306 LEU A N 1
ATOM 2046 C CA . LEU A 1 277 ? -6.127 20.517 61.857 1.00 12.85 306 LEU A CA 1
ATOM 2047 C C . LEU A 1 277 ? -4.857 20.301 61.069 1.00 12.72 306 LEU A C 1
ATOM 2048 O O . LEU A 1 277 ? -3.780 20.686 61.528 1.00 13.68 306 LEU A O 1
ATOM 2053 N N . LYS A 1 278 ? -4.976 19.741 59.868 1.00 11.54 307 LYS A N 1
ATOM 2054 C CA . LYS A 1 278 ? -3.815 19.494 59.017 1.00 14.37 307 LYS A CA 1
ATOM 2055 C C . LYS A 1 278 ? -3.333 20.778 58.378 1.00 12.78 307 LYS A C 1
ATOM 2056 O O . LYS A 1 278 ? -4.102 21.448 57.687 1.00 14.32 307 LYS A O 1
ATOM 2062 N N . PRO A 1 279 ? -2.058 21.120 58.584 1.00 10.56 308 PRO A N 1
ATOM 2063 C CA . PRO A 1 279 ? -1.510 22.307 57.934 1.00 11.21 308 PRO A CA 1
ATOM 2064 C C . PRO A 1 279 ? -1.170 22.027 56.482 1.00 15.49 308 PRO A C 1
ATOM 2065 O O . PRO A 1 279 ? -0.991 20.875 56.083 1.00 14.41 308 PRO A O 1
ATOM 2069 N N . VAL A 1 280 ? -1.037 23.085 55.698 1.00 11.07 309 VAL A N 1
ATOM 2070 C CA . VAL A 1 280 ? -0.712 22.966 54.289 1.00 10.71 309 VAL A CA 1
ATOM 2071 C C . VAL A 1 280 ? 0.399 23.956 53.956 1.00 11.19 309 VAL A C 1
ATOM 2072 O O . VAL A 1 280 ? 0.305 25.143 54.293 1.00 11.35 309 VAL A O 1
ATOM 2076 N N . LEU A 1 281 ? 1.448 23.480 53.289 1.00 11.54 310 LEU A N 1
ATOM 2077 C CA . LEU A 1 281 ? 2.506 24.380 52.809 1.00 12.48 310 LEU A CA 1
ATOM 2078 C C . LEU A 1 281 ? 1.989 25.257 51.669 1.00 14.42 310 LEU A C 1
ATOM 2079 O O . LEU A 1 281 ? 1.366 24.766 50.725 1.00 14.63 310 LEU A O 1
ATOM 2084 N N . ILE A 1 282 ? 2.265 26.557 51.762 1.00 10.39 311 ILE A N 1
ATOM 2085 C CA . ILE A 1 282 ? 1.826 27.547 50.780 1.00 10.45 311 ILE A CA 1
ATOM 2086 C C . ILE A 1 282 ? 3.034 28.103 50.053 1.00 11.62 311 ILE A C 1
ATOM 2087 O O . ILE A 1 282 ? 3.935 28.669 50.681 1.00 14.72 311 ILE A O 1
ATOM 2092 N N . THR A 1 283 ? 3.029 27.954 48.727 1.00 13.44 312 THR A N 1
ATOM 2093 C CA . THR A 1 283 ? 4.060 28.523 47.856 1.00 12.48 312 THR A CA 1
ATOM 2094 C C . THR A 1 283 ? 3.389 29.379 46.797 1.00 13.59 312 THR A C 1
ATOM 2095 O O . THR A 1 283 ? 2.173 29.566 46.824 1.00 13.61 312 THR A O 1
ATOM 2099 N N . SER A 1 284 ? 4.159 29.908 45.845 1.00 13.24 313 SER A N 1
ATOM 2100 C CA . SER A 1 284 ? 3.546 30.779 44.846 1.00 16.13 313 SER A CA 1
ATOM 2101 C C . SER A 1 284 ? 2.506 30.103 43.961 1.00 20.31 313 SER A C 1
ATOM 2102 O O . SER A 1 284 ? 1.558 30.766 43.529 1.00 24.40 313 SER A O 1
ATOM 2105 N N . GLY A 1 285 ? 2.592 28.780 43.817 1.00 18.33 314 GLY A N 1
ATOM 2106 C CA . GLY A 1 285 ? 1.625 28.030 43.033 1.00 23.56 314 GLY A CA 1
ATOM 2107 C C . GLY A 1 285 ? 0.282 27.770 43.692 1.00 24.83 314 GLY A C 1
ATOM 2108 O O . GLY A 1 285 ? -0.691 27.478 42.993 1.00 24.53 314 GLY A O 1
ATOM 2109 N N . ASN A 1 286 ? 0.184 27.937 45.014 1.00 16.41 315 ASN A N 1
ATOM 2110 C CA . ASN A 1 286 ? -1.099 27.685 45.662 1.00 19.09 315 ASN A CA 1
ATOM 2111 C C . ASN A 1 286 ? -1.422 28.735 46.700 1.00 14.76 315 ASN A C 1
ATOM 2112 O O . ASN A 1 286 ? -2.026 28.446 47.732 1.00 15.17 315 ASN A O 1
ATOM 2117 N N . LEU A 1 287 ? -1.072 29.979 46.381 1.00 13.01 316 LEU A N 1
ATOM 2118 C CA . LEU A 1 287 ? -1.369 31.093 47.280 1.00 11.80 316 LEU A CA 1
ATOM 2119 C C . LEU A 1 287 ? -2.849 31.172 47.634 1.00 13.48 316 LEU A C 1
ATOM 2120 O O . LEU A 1 287 ? -3.200 31.549 48.755 1.00 12.46 316 LEU A O 1
ATOM 2125 N N . THR A 1 288 ? -3.720 30.805 46.702 1.00 14.56 317 THR A N 1
ATOM 2126 C CA . THR A 1 288 ? -5.152 30.927 46.980 1.00 14.06 317 THR A CA 1
ATOM 2127 C C . THR A 1 288 ? -5.693 29.852 47.914 1.00 15.47 317 THR A C 1
ATOM 2128 O O . THR A 1 288 ? -6.866 29.920 48.302 1.00 18.07 317 THR A O 1
ATOM 2132 N N . GLU A 1 289 ? -4.845 28.894 48.305 1.00 13.92 318 GLU A N 1
ATOM 2133 C CA . GLU A 1 289 ? -5.202 27.934 49.348 1.00 14.60 318 GLU A CA 1
ATOM 2134 C C . GLU A 1 289 ? -5.025 28.524 50.745 1.00 13.14 318 GLU A C 1
ATOM 2135 O O . GLU A 1 289 ? -5.432 27.907 51.748 1.00 15.79 318 GLU A O 1
ATOM 2141 N N . ALA A 1 290 ? -4.452 29.718 50.829 1.00 13.48 319 ALA A N 1
ATOM 2142 C CA . ALA A 1 290 ? -4.334 30.378 52.123 1.00 11.21 319 ALA A CA 1
ATOM 2143 C C . ALA A 1 290 ? -5.675 30.966 52.490 1.00 11.47 319 ALA A C 1
ATOM 2144 O O . ALA A 1 290 ? -6.320 31.584 51.658 1.00 13.79 319 ALA A O 1
ATOM 2146 N N . SER A 1 291 ? -6.089 30.761 53.734 1.00 12.58 320 SER A N 1
ATOM 2147 C CA . SER A 1 291 ? -7.404 31.206 54.188 1.00 10.31 320 SER A CA 1
ATOM 2148 C C . SER A 1 291 ? -7.563 32.717 54.136 1.00 12.79 320 SER A C 1
ATOM 2149 O O . SER A 1 291 ? -8.677 33.214 53.971 1.00 17.32 320 SER A O 1
ATOM 2152 N N . ARG A 1 292 ? -6.466 33.448 54.280 1.00 11.81 321 ARG A N 1
ATOM 2153 C CA . ARG A 1 292 ? -6.503 34.915 54.326 1.00 11.83 321 ARG A CA 1
ATOM 2154 C C . ARG A 1 292 ? -6.049 35.572 53.015 1.00 14.96 321 ARG A C 1
ATOM 2155 O O . ARG A 1 292 ? -5.691 36.756 53.000 1.00 13.53 321 ARG A O 1
ATOM 2163 N N . ILE A 1 293 ? -6.070 34.820 51.919 1.00 13.82 322 ILE A N 1
ATOM 2164 C CA . ILE A 1 293 ? -5.610 35.348 50.631 1.00 15.81 322 ILE A CA 1
ATOM 2165 C C . ILE A 1 293 ? -6.380 36.615 50.214 1.00 15.17 322 ILE A C 1
ATOM 2166 O O . ILE A 1 293 ? -5.820 37.556 49.625 1.00 13.63 322 ILE A O 1
ATOM 2171 N N . GLY A 1 294 ? -7.645 36.675 50.594 1.00 16.51 323 GLY A N 1
ATOM 2172 C CA . GLY A 1 294 ? -8.441 37.840 50.253 1.00 16.74 323 GLY A CA 1
ATOM 2173 C C . GLY A 1 294 ? -7.973 39.137 50.872 1.00 19.35 323 GLY A C 1
ATOM 2174 O O . GLY A 1 294 ? -8.359 40.206 50.396 1.00 20.38 323 GLY A O 1
ATOM 2175 N N . GLU A 1 295 ? -7.131 39.064 51.903 1.00 18.67 324 GLU A N 1
ATOM 2176 C CA . GLU A 1 295 ? -6.551 40.245 52.548 1.00 19.02 324 GLU A CA 1
ATOM 2177 C C . GLU A 1 295 ? -5.241 40.739 51.922 1.00 20.65 324 GLU A C 1
ATOM 2178 O O . GLU A 1 295 ? -4.718 41.792 52.313 1.00 21.71 324 GLU A O 1
ATOM 2192 N N . GLY B 1 1 ? 7.026 8.742 8.924 1.00 58.19 30 GLY B N 1
ATOM 2193 C CA . GLY B 1 1 ? 6.596 9.530 7.784 1.00 48.60 30 GLY B CA 1
ATOM 2194 C C . GLY B 1 1 ? 7.462 9.346 6.547 1.00 46.68 30 GLY B C 1
ATOM 2195 O O . GLY B 1 1 ? 8.354 8.500 6.525 1.00 63.72 30 GLY B O 1
ATOM 2196 N N . LEU B 1 2 ? 7.157 10.104 5.497 1.00 38.49 31 LEU B N 1
ATOM 2197 C CA . LEU B 1 2 ? 5.900 10.828 5.473 1.00 25.39 31 LEU B CA 1
ATOM 2198 C C . LEU B 1 2 ? 4.832 9.848 5.028 1.00 24.64 31 LEU B C 1
ATOM 2199 O O . LEU B 1 2 ? 5.082 8.983 4.182 1.00 33.73 31 LEU B O 1
ATOM 2204 N N . VAL B 1 3 ? 3.643 9.992 5.591 1.00 23.76 32 VAL B N 1
ATOM 2205 C CA . VAL B 1 3 ? 2.473 9.323 5.070 1.00 26.42 32 VAL B CA 1
ATOM 2206 C C . VAL B 1 3 ? 1.502 10.405 4.610 1.00 25.51 32 VAL B C 1
ATOM 2207 O O . VAL B 1 3 ? 1.695 11.587 4.924 1.00 22.77 32 VAL B O 1
ATOM 2211 N N . PRO B 1 4 ? 0.484 10.030 3.818 1.00 25.37 33 PRO B N 1
ATOM 2212 C CA . PRO B 1 4 ? -0.437 11.069 3.341 1.00 22.56 33 PRO B CA 1
ATOM 2213 C C . PRO B 1 4 ? -1.172 11.778 4.469 1.00 21.33 33 PRO B C 1
ATOM 2214 O O . PRO B 1 4 ? -1.551 11.161 5.467 1.00 24.73 33 PRO B O 1
ATOM 2218 N N . ARG B 1 5 ? -1.371 13.077 4.300 1.00 19.31 34 ARG B N 1
ATOM 2219 C CA . ARG B 1 5 ? -2.141 13.863 5.250 1.00 16.75 34 ARG B CA 1
ATOM 2220 C C . ARG B 1 5 ? -3.593 13.439 5.260 1.00 18.46 34 ARG B C 1
ATOM 2221 O O . ARG B 1 5 ? -4.169 13.209 4.197 1.00 22.11 34 ARG B O 1
ATOM 2229 N N . GLY B 1 6 ? -4.185 13.351 6.451 1.00 21.13 35 GLY B N 1
ATOM 2230 C CA . GLY B 1 6 ? -5.605 13.042 6.564 1.00 21.46 35 GLY B CA 1
ATOM 2231 C C . GLY B 1 6 ? -6.496 14.241 6.824 1.00 22.86 35 GLY B C 1
ATOM 2232 O O . GLY B 1 6 ? -7.725 14.158 6.687 1.00 29.57 35 GLY B O 1
ATOM 2233 N N . SER B 1 7 ? -5.887 15.363 7.205 1.00 20.87 36 SER B N 1
ATOM 2234 C CA . SER B 1 7 ? -6.620 16.591 7.455 1.00 20.99 36 SER B CA 1
ATOM 2235 C C . SER B 1 7 ? -5.641 17.752 7.501 1.00 17.90 36 SER B C 1
ATOM 2236 O O . SER B 1 7 ? -4.433 17.556 7.339 1.00 16.54 36 SER B O 1
ATOM 2239 N N . HIS B 1 8 ? -6.136 18.954 7.761 1.00 16.20 37 HIS B N 1
ATOM 2240 C CA . HIS B 1 8 ? -5.250 20.102 7.889 1.00 15.76 37 HIS B CA 1
ATOM 2241 C C . HIS B 1 8 ? -4.550 20.119 9.239 1.00 14.84 37 HIS B C 1
ATOM 2242 O O . HIS B 1 8 ? -3.604 20.893 9.430 1.00 15.44 37 HIS B O 1
ATOM 2257 N N . GLU B 1 10 ? -2.252 18.754 10.922 1.00 12.75 39 GLU B N 1
ATOM 2258 C CA . GLU B 1 10 ? -1.034 17.970 10.825 1.00 14.09 39 GLU B CA 1
ATOM 2259 C C . GLU B 1 10 ? 0.133 18.916 10.703 1.00 15.37 39 GLU B C 1
ATOM 2260 O O . GLU B 1 10 ? 0.032 19.924 10.001 1.00 14.34 39 GLU B O 1
ATOM 2266 N N . VAL B 1 11 ? 1.235 18.596 11.395 1.00 11.19 40 VAL B N 1
ATOM 2267 C CA . VAL B 1 11 ? 2.459 19.381 11.340 1.00 11.95 40 VAL B CA 1
ATOM 2268 C C . VAL B 1 11 ? 3.618 18.421 11.136 1.00 15.50 40 VAL B C 1
ATOM 2269 O O . VAL B 1 11 ? 3.651 17.335 11.724 1.00 16.46 40 VAL B O 1
ATOM 2273 N N . VAL B 1 12 ? 4.558 18.811 10.290 1.00 10.29 41 VAL B N 1
ATOM 2274 C CA . VAL B 1 12 ? 5.774 18.035 10.106 1.00 10.59 41 VAL B CA 1
ATOM 2275 C C . VAL B 1 12 ? 6.841 18.647 11.001 1.00 11.33 41 VAL B C 1
ATOM 2276 O O . VAL B 1 12 ? 7.002 19.862 11.051 1.00 11.54 41 VAL B O 1
ATOM 2280 N N . VAL B 1 13 ? 7.549 17.804 11.738 1.00 9.89 42 VAL B N 1
ATOM 2281 C CA . VAL B 1 13 ? 8.629 18.261 12.605 1.00 9.69 42 VAL B CA 1
ATOM 2282 C C . VAL B 1 13 ? 9.909 17.565 12.186 1.00 9.91 42 VAL B C 1
ATOM 2283 O O . VAL B 1 13 ? 10.014 16.340 12.272 1.00 10.94 42 VAL B O 1
ATOM 2287 N N . SER B 1 14 ? 10.862 18.363 11.731 1.00 11.13 43 SER B N 1
ATOM 2288 C CA . SER B 1 14 ? 12.139 17.855 11.232 1.00 13.51 43 SER B CA 1
ATOM 2289 C C . SER B 1 14 ? 13.250 18.047 12.259 1.00 11.32 43 SER B C 1
ATOM 2290 O O . SER B 1 14 ? 13.641 19.176 12.538 1.00 12.80 43 SER B O 1
ATOM 2293 N N . PHE B 1 15 ? 13.740 16.935 12.814 1.00 9.77 44 PHE B N 1
ATOM 2294 C CA . PHE B 1 15 ? 14.824 16.964 13.802 1.00 13.42 44 PHE B CA 1
ATOM 2295 C C . PHE B 1 15 ? 16.172 16.805 13.127 1.00 14.73 44 PHE B C 1
ATOM 2296 O O . PHE B 1 15 ? 16.300 16.034 12.179 1.00 14.12 44 PHE B O 1
ATOM 2304 N N . ASN B 1 16 ? 17.183 17.508 13.630 1.00 11.52 45 ASN B N 1
ATOM 2305 C CA . ASN B 1 16 ? 18.536 17.381 13.086 1.00 13.64 45 ASN B CA 1
ATOM 2306 C C . ASN B 1 16 ? 19.154 15.999 13.264 1.00 14.34 45 ASN B C 1
ATOM 2307 O O . ASN B 1 16 ? 19.799 15.496 12.346 1.00 14.94 45 ASN B O 1
ATOM 2312 N N . ASP B 1 17 ? 18.964 15.401 14.437 1.00 15.10 46 ASP B N 1
ATOM 2313 C CA . ASP B 1 17 ? 19.575 14.110 14.753 1.00 11.51 46 ASP B CA 1
ATOM 2314 C C . ASP B 1 17 ? 18.919 13.503 15.980 1.00 15.34 46 ASP B C 1
ATOM 2315 O O . ASP B 1 17 ? 19.224 13.895 17.118 1.00 13.48 46 ASP B O 1
ATOM 2320 N N . LEU B 1 18 ? 18.047 12.521 15.754 1.00 12.37 47 LEU B N 1
ATOM 2321 C CA . LEU B 1 18 ? 17.331 11.892 16.853 1.00 13.18 47 LEU B CA 1
ATOM 2322 C C . LEU B 1 18 ? 18.115 10.796 17.574 1.00 13.32 47 LEU B C 1
ATOM 2323 O O . LEU B 1 18 ? 17.567 10.083 18.402 1.00 17.61 47 LEU B O 1
ATOM 2328 N N . SER B 1 19 ? 19.406 10.678 17.284 1.00 15.08 48 SER B N 1
ATOM 2329 C CA . SER B 1 19 ? 20.265 9.848 18.112 1.00 18.13 48 SER B CA 1
ATOM 2330 C C . SER B 1 19 ? 20.749 10.613 19.344 1.00 16.56 48 SER B C 1
ATOM 2331 O O . SER B 1 19 ? 21.348 10.012 20.239 1.00 19.44 48 SER B O 1
ATOM 2334 N N . GLN B 1 20 ? 20.471 11.923 19.401 1.00 12.15 49 GLN B N 1
ATOM 2335 C CA . GLN B 1 20 ? 20.909 12.743 20.538 1.00 14.26 49 GLN B CA 1
ATOM 2336 C C . GLN B 1 20 ? 19.906 12.646 21.659 1.00 17.15 49 GLN B C 1
ATOM 2337 O O . GLN B 1 20 ? 18.726 12.893 21.445 1.00 12.95 49 GLN B O 1
ATOM 2343 N N . PRO B 1 21 ? 20.351 12.305 22.880 1.00 11.14 50 PRO B N 1
ATOM 2344 C CA . PRO B 1 21 ? 19.419 12.148 24.009 1.00 17.38 50 PRO B CA 1
ATOM 2345 C C . PRO B 1 21 ? 18.562 13.383 24.276 1.00 12.56 50 PRO B C 1
ATOM 2346 O O . PRO B 1 21 ? 17.413 13.224 24.662 1.00 13.95 50 PRO B O 1
ATOM 2350 N N . PHE B 1 22 ? 19.112 14.582 24.112 1.00 12.19 51 PHE B N 1
ATOM 2351 C CA . PHE B 1 22 ? 18.329 15.802 24.327 1.00 11.55 51 PHE B CA 1
ATOM 2352 C C . PHE B 1 22 ? 17.096 15.805 23.438 1.00 14.50 51 PHE B C 1
ATOM 2353 O O . PHE B 1 22 ? 15.997 16.136 23.869 1.00 10.15 51 PHE B O 1
ATOM 2361 N N . PHE B 1 23 ? 17.284 15.398 22.188 1.00 12.34 52 PHE B N 1
ATOM 2362 C CA . PHE B 1 23 ? 16.183 15.462 21.217 1.00 12.37 52 PHE B CA 1
ATOM 2363 C C . PHE B 1 23 ? 15.195 14.323 21.316 1.00 12.54 52 PHE B C 1
ATOM 2364 O O . PHE B 1 23 ? 13.997 14.508 21.064 1.00 10.32 52 PHE B O 1
ATOM 2372 N N . VAL B 1 24 ? 15.674 13.157 21.734 1.00 13.26 53 VAL B N 1
ATOM 2373 C CA . VAL B 1 24 ? 14.785 12.053 22.076 1.00 11.82 53 VAL B CA 1
ATOM 2374 C C . VAL B 1 24 ? 13.794 12.504 23.157 1.00 13.04 53 VAL B C 1
ATOM 2375 O O . VAL B 1 24 ? 12.591 12.261 23.073 1.00 11.42 53 VAL B O 1
ATOM 2379 N N . ALA B 1 25 ? 14.300 13.178 24.177 1.00 11.78 54 ALA B N 1
ATOM 2380 C CA . ALA B 1 25 ? 13.430 13.668 25.241 1.00 10.83 54 ALA B CA 1
ATOM 2381 C C . ALA B 1 25 ? 12.485 14.777 24.740 1.00 11.33 54 ALA B C 1
ATOM 2382 O O . ALA B 1 25 ? 11.299 14.801 25.107 1.00 12.90 54 ALA B O 1
ATOM 2392 N N . ARG B 1 27 ? 11.327 15.050 21.741 1.00 12.47 56 ARG B N 1
ATOM 2393 C CA . ARG B 1 27 ? 10.281 14.354 20.985 1.00 13.31 56 ARG B CA 1
ATOM 2394 C C . ARG B 1 27 ? 9.169 13.794 21.862 1.00 14.18 56 ARG B C 1
ATOM 2395 O O . ARG B 1 27 ? 7.988 13.827 21.478 1.00 11.95 56 ARG B O 1
ATOM 2403 N N . ARG B 1 28 ? 9.512 13.301 23.048 1.00 12.21 57 ARG B N 1
ATOM 2404 C CA . ARG B 1 28 ? 8.459 12.844 23.947 1.00 11.87 57 ARG B CA 1
ATOM 2405 C C . ARG B 1 28 ? 7.490 13.957 24.335 1.00 13.16 57 ARG B C 1
ATOM 2406 O O . ARG B 1 28 ? 6.265 13.744 24.399 1.00 14.87 57 ARG B O 1
ATOM 2414 N N . GLU B 1 29 ? 8.030 15.144 24.598 1.00 13.20 58 GLU B N 1
ATOM 2415 C CA . GLU B 1 29 ? 7.186 16.298 24.967 1.00 10.89 58 GLU B CA 1
ATOM 2416 C C . GLU B 1 29 ? 6.368 16.711 23.770 1.00 10.76 58 GLU B C 1
ATOM 2417 O O . GLU B 1 29 ? 5.187 17.060 23.901 1.00 10.10 58 GLU B O 1
ATOM 2423 N N . LEU B 1 30 ? 6.988 16.655 22.589 1.00 9.61 59 LEU B N 1
ATOM 2424 C CA . LEU B 1 30 ? 6.251 16.945 21.357 1.00 11.94 59 LEU B CA 1
ATOM 2425 C C . LEU B 1 30 ? 5.015 16.048 21.195 1.00 9.04 59 LEU B C 1
ATOM 2426 O O . LEU B 1 30 ? 3.922 16.530 20.845 1.00 11.48 59 LEU B O 1
ATOM 2431 N N . GLU B 1 31 ? 5.190 14.753 21.442 1.00 10.86 60 GLU B N 1
ATOM 2432 C CA . GLU B 1 31 ? 4.115 13.787 21.254 1.00 12.36 60 GLU B CA 1
ATOM 2433 C C . GLU B 1 31 ? 2.971 14.003 22.225 1.00 11.08 60 GLU B C 1
ATOM 2434 O O . GLU B 1 31 ? 1.808 13.817 21.850 1.00 12.75 60 GLU B O 1
ATOM 2440 N N . ASP B 1 32 ? 3.288 14.358 23.472 1.00 11.00 61 ASP B N 1
ATOM 2441 C CA . ASP B 1 32 ? 2.277 14.660 24.478 1.00 12.20 61 ASP B CA 1
ATOM 2442 C C . ASP B 1 32 ? 1.436 15.845 24.024 1.00 10.95 61 ASP B C 1
ATOM 2443 O O . ASP B 1 32 ? 0.213 15.777 23.951 1.00 11.6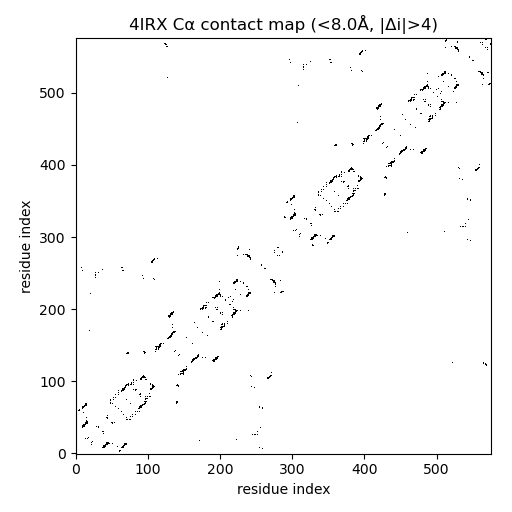7 61 ASP B O 1
ATOM 2448 N N . GLU B 1 33 ? 2.121 16.941 23.716 1.00 11.70 62 GLU B N 1
ATOM 2449 C CA . GLU B 1 33 ? 1.450 18.146 23.299 1.00 9.71 62 GLU B CA 1
ATOM 2450 C C . GLU B 1 33 ? 0.655 17.948 22.017 1.00 10.56 62 GLU B C 1
ATOM 2451 O O . GLU B 1 33 ? -0.429 18.522 21.880 1.00 11.71 62 GLU B O 1
ATOM 2457 N N . ALA B 1 34 ? 1.177 17.142 21.090 1.00 10.84 63 ALA B N 1
ATOM 2458 C CA . ALA B 1 34 ? 0.456 16.915 19.830 1.00 9.70 63 ALA B CA 1
ATOM 2459 C C . ALA B 1 34 ? -0.878 16.237 20.102 1.00 9.81 63 ALA B C 1
ATOM 2460 O O . ALA B 1 34 ? -1.919 16.599 19.528 1.00 11.32 63 ALA B O 1
ATOM 2462 N N . ALA B 1 35 ? -0.850 15.256 21.007 1.00 12.60 64 ALA B N 1
ATOM 2463 C CA . ALA B 1 35 ? -2.096 14.598 21.393 1.00 13.17 64 ALA B CA 1
ATOM 2464 C C . ALA B 1 35 ? -3.064 15.603 22.009 1.00 12.78 64 ALA B C 1
ATOM 2465 O O . ALA B 1 35 ? -4.218 15.682 21.597 1.00 13.57 64 ALA B O 1
ATOM 2467 N N . LYS B 1 36 ? -2.599 16.398 22.972 1.00 10.84 65 LYS B N 1
ATOM 2468 C CA . LYS B 1 36 ? -3.466 17.386 23.622 1.00 12.83 65 LYS B CA 1
ATOM 2469 C C . LYS B 1 36 ? -4.089 18.399 22.676 1.00 13.23 65 LYS B C 1
ATOM 2470 O O . LYS B 1 36 ? -5.205 18.870 22.902 1.00 16.36 65 LYS B O 1
ATOM 2476 N N . LEU B 1 37 ? -3.356 18.750 21.619 1.00 11.68 66 LEU B N 1
ATOM 2477 C CA . LEU B 1 37 ? -3.823 19.778 20.705 1.00 14.96 66 LEU B CA 1
ATOM 2478 C C . LEU B 1 37 ? -4.651 19.188 19.566 1.00 12.74 66 LEU B C 1
ATOM 2479 O O . LEU B 1 37 ? -5.174 19.951 18.739 1.00 14.26 66 LEU B O 1
ATOM 2484 N N . GLY B 1 38 ? -4.737 17.858 19.516 1.00 11.58 67 GLY B N 1
ATOM 2485 C CA . GLY B 1 38 ? -5.461 17.162 18.459 1.00 13.13 67 GLY B CA 1
ATOM 2486 C C . GLY B 1 38 ? -4.818 17.336 17.097 1.00 15.65 67 GLY B C 1
ATOM 2487 O O . GLY B 1 38 ? -5.503 17.407 16.078 1.00 16.77 67 GLY B O 1
ATOM 2488 N N . VAL B 1 39 ? -3.487 17.407 17.073 1.00 12.83 68 VAL B N 1
ATOM 2489 C CA . VAL B 1 39 ? -2.742 17.556 15.832 1.00 14.01 68 VAL B CA 1
ATOM 2490 C C . VAL B 1 39 ? -1.873 16.329 15.605 1.00 14.73 68 VAL B C 1
ATOM 2491 O O . VAL B 1 39 ? -1.262 15.795 16.529 1.00 14.46 68 VAL B O 1
ATOM 2495 N N . LYS B 1 40 ? -1.825 15.854 14.365 1.00 11.74 69 LYS B N 1
ATOM 2496 C CA . LYS B 1 40 ? -0.944 14.747 14.039 1.00 14.07 69 LYS B CA 1
ATOM 2497 C C . LYS B 1 40 ? 0.428 15.308 13.757 1.00 15.18 69 LYS B C 1
ATOM 2498 O O . LYS B 1 40 ? 0.553 16.300 13.026 1.00 16.54 69 LYS B O 1
ATOM 2504 N N . VAL B 1 41 ? 1.466 14.730 14.359 1.00 14.66 70 VAL B N 1
ATOM 2505 C CA . VAL B 1 41 ? 2.811 15.151 13.993 1.00 12.05 70 VAL B CA 1
ATOM 2506 C C . VAL B 1 41 ? 3.520 14.058 13.213 1.00 12.09 70 VAL B C 1
ATOM 2507 O O . VAL B 1 41 ? 3.489 12.879 13.582 1.00 17.77 70 VAL B O 1
ATOM 2511 N N . GLN B 1 42 ? 4.122 14.434 12.093 1.00 12.69 71 GLN B N 1
ATOM 2512 C CA . GLN B 1 42 ? 4.982 13.504 11.374 1.00 15.29 71 GLN B CA 1
ATOM 2513 C C . GLN B 1 42 ? 6.411 13.915 11.649 1.00 12.31 71 GLN B C 1
ATOM 2514 O O . GLN B 1 42 ? 6.832 15.010 11.317 1.00 14.39 71 GLN B O 1
ATOM 2520 N N . VAL B 1 43 ? 7.128 13.019 12.304 1.00 14.51 72 VAL B N 1
ATOM 2521 C CA . VAL B 1 43 ? 8.458 13.328 12.788 1.00 13.66 72 VAL B CA 1
ATOM 2522 C C . VAL B 1 43 ? 9.510 12.742 11.872 1.00 14.82 72 VAL B C 1
ATOM 2523 O O . VAL B 1 43 ? 9.506 11.553 11.601 1.00 19.09 72 VAL B O 1
ATOM 2527 N N . LEU B 1 44 ? 10.391 13.602 11.369 1.00 12.64 73 LEU B N 1
ATOM 2528 C CA . LEU B 1 44 ? 11.466 13.182 10.465 1.00 14.11 73 LEU B CA 1
ATOM 2529 C C . LEU B 1 44 ? 12.817 13.396 11.136 1.00 15.31 73 LEU B C 1
ATOM 2530 O O . LEU B 1 44 ? 13.031 14.384 11.849 1.00 19.81 73 LEU B O 1
ATOM 2535 N N . ASP B 1 45 ? 13.718 12.444 10.932 1.00 16.25 74 ASP B N 1
ATOM 2536 C CA . ASP B 1 45 ? 15.056 12.496 11.501 1.00 17.05 74 ASP B CA 1
ATOM 2537 C C . ASP B 1 45 ? 16.030 12.742 10.372 1.00 15.64 74 ASP B C 1
ATOM 2538 O O . ASP B 1 45 ? 16.144 11.918 9.469 1.00 18.61 74 ASP B O 1
ATOM 2543 N N . ALA B 1 46 ? 16.754 13.848 10.427 1.00 13.80 75 ALA B N 1
ATOM 2544 C CA . ALA B 1 46 ? 17.720 14.159 9.376 1.00 17.43 75 ALA B CA 1
ATOM 2545 C C . ALA B 1 46 ? 19.005 13.353 9.468 1.00 18.84 75 ALA B C 1
ATOM 2546 O O . ALA B 1 46 ? 19.816 13.399 8.541 1.00 21.45 75 ALA B O 1
ATOM 2548 N N . GLN B 1 47 ? 19.187 12.635 10.574 1.00 15.98 76 GLN B N 1
ATOM 2549 C CA . GLN B 1 47 ? 20.356 11.783 10.762 1.00 18.35 76 GLN B CA 1
ATOM 2550 C C . GLN B 1 47 ? 21.644 12.593 10.569 1.00 19.38 76 GLN B C 1
ATOM 2551 O O . GLN B 1 47 ? 22.626 12.114 9.965 1.00 19.15 76 GLN B O 1
ATOM 2557 N N . ASN B 1 48 ? 21.634 13.825 11.087 1.00 16.63 77 ASN B N 1
ATOM 2558 C CA . ASN B 1 48 ? 22.755 14.766 10.956 1.00 16.26 77 ASN B CA 1
ATOM 2559 C C . ASN B 1 48 ? 23.243 14.996 9.517 1.00 24.46 77 ASN B C 1
ATOM 2560 O O . ASN B 1 48 ? 24.436 15.222 9.264 1.00 25.20 77 ASN B O 1
ATOM 2565 N N . ASN B 1 49 ? 22.317 14.951 8.571 1.00 18.37 78 ASN B N 1
ATOM 2566 C CA . ASN B 1 49 ? 22.653 15.115 7.159 1.00 20.33 78 ASN B CA 1
ATOM 2567 C C . ASN B 1 49 ? 21.776 16.220 6.570 1.00 20.02 78 ASN B C 1
ATOM 2568 O O . ASN B 1 49 ? 20.557 16.041 6.422 1.00 16.67 78 ASN B O 1
ATOM 2573 N N . SER B 1 50 ? 22.406 17.340 6.214 1.00 17.99 79 SER B N 1
ATOM 2574 C CA A SER B 1 50 ? 21.680 18.515 5.740 0.35 20.11 79 SER B CA 1
ATOM 2575 C CA B SER B 1 50 ? 21.700 18.525 5.728 0.65 20.02 79 SER B CA 1
ATOM 2576 C C . SER B 1 50 ? 20.968 18.253 4.424 1.00 19.79 79 SER B C 1
ATOM 2577 O O . SER B 1 50 ? 19.867 18.739 4.211 1.00 17.34 79 SER B O 1
ATOM 2582 N N . SER B 1 51 ? 21.589 17.469 3.549 1.00 21.91 80 SER B N 1
ATOM 2583 C CA . SER B 1 51 ? 20.975 17.155 2.266 1.00 21.10 80 SER B CA 1
ATOM 2584 C C . SER B 1 51 ? 19.713 16.353 2.489 1.00 17.93 80 SER B C 1
ATOM 2585 O O . SER B 1 51 ? 18.694 16.579 1.814 1.00 19.93 80 SER B O 1
ATOM 2588 N N . LYS B 1 52 ? 19.751 15.441 3.457 1.00 18.17 81 LYS B N 1
ATOM 2589 C CA . LYS B 1 52 ? 18.557 14.659 3.761 1.00 16.69 81 LYS B CA 1
ATOM 2590 C C . LYS B 1 52 ? 17.463 15.557 4.337 1.00 16.60 81 LYS B C 1
ATOM 2591 O O . LYS B 1 52 ? 16.288 15.448 3.957 1.00 17.20 81 LYS B O 1
ATOM 2597 N N . GLN B 1 53 ? 17.844 16.445 5.249 1.00 17.18 82 GLN B N 1
ATOM 2598 C CA . GLN B 1 53 ? 16.867 17.325 5.867 1.00 16.51 82 GLN B CA 1
ATOM 2599 C C . GLN B 1 53 ? 16.196 18.194 4.808 1.00 18.58 82 GLN B C 1
ATOM 2600 O O . GLN B 1 53 ? 14.973 18.376 4.828 1.00 17.06 82 GLN B O 1
ATOM 2606 N N . ILE B 1 54 ? 16.999 18.733 3.899 1.00 17.33 83 ILE B N 1
ATOM 2607 C CA . ILE B 1 54 ? 16.491 19.551 2.801 1.00 21.25 83 ILE B CA 1
ATOM 2608 C C . ILE B 1 54 ? 15.485 18.795 1.943 1.00 19.84 83 ILE B C 1
ATOM 2609 O O . ILE B 1 54 ? 14.412 19.319 1.647 1.00 18.48 83 ILE B O 1
ATOM 2614 N N . SER B 1 55 ? 15.814 17.562 1.569 1.00 18.89 84 SER B N 1
ATOM 2615 C CA . SER B 1 55 ? 14.897 16.747 0.788 1.00 20.05 84 SER B CA 1
ATOM 2616 C C . SER B 1 55 ? 13.639 16.321 1.571 1.00 24.39 84 SER B C 1
ATOM 2617 O O . SER B 1 55 ? 12.565 16.197 0.984 1.00 19.82 84 SER B O 1
ATOM 2620 N N . ASP B 1 56 ? 13.778 16.070 2.875 1.00 20.53 85 ASP B N 1
ATOM 2621 C CA . ASP B 1 56 ? 12.628 15.810 3.740 1.00 21.61 85 ASP B CA 1
ATOM 2622 C C . ASP B 1 56 ? 11.663 16.978 3.724 1.00 16.75 85 ASP B C 1
ATOM 2623 O O . ASP B 1 56 ? 10.442 16.797 3.634 1.00 21.14 85 ASP B O 1
ATOM 2628 N N . LEU B 1 57 ? 12.209 18.178 3.852 1.00 17.09 86 LEU B N 1
ATOM 2629 C CA . LEU B 1 57 ? 11.395 19.388 3.878 1.00 18.09 86 LEU B CA 1
ATOM 2630 C C . LEU B 1 57 ? 10.704 19.606 2.531 1.00 17.35 86 LEU B C 1
ATOM 2631 O O . LEU B 1 57 ? 9.517 19.965 2.482 1.00 16.23 86 LEU B O 1
ATOM 2636 N N . GLN B 1 58 ? 11.444 19.377 1.449 1.00 16.74 87 GLN B N 1
ATOM 2637 C CA . GLN B 1 58 ? 10.876 19.489 0.103 1.00 19.68 87 GLN B CA 1
ATOM 2638 C C . GLN B 1 58 ? 9.715 18.520 -0.099 1.00 19.28 87 GLN B C 1
ATOM 2639 O O . GLN B 1 58 ? 8.660 18.890 -0.643 1.00 19.85 87 GLN B O 1
ATOM 2645 N N . ALA B 1 59 ? 9.888 17.296 0.368 1.00 16.54 88 ALA B N 1
ATOM 2646 C CA . ALA B 1 59 ? 8.849 16.288 0.237 1.00 20.27 88 ALA B CA 1
ATOM 2647 C C . ALA B 1 59 ? 7.622 16.659 1.064 1.00 20.50 88 ALA B C 1
ATOM 2648 O O . ALA B 1 59 ? 6.480 16.494 0.626 1.00 19.26 88 ALA B O 1
ATOM 2650 N N . ALA B 1 60 ? 7.863 17.191 2.256 1.00 19.73 89 ALA B N 1
ATOM 2651 C CA . ALA B 1 60 ? 6.765 17.610 3.109 1.00 20.38 89 ALA B CA 1
ATOM 2652 C C . ALA B 1 60 ? 5.905 18.670 2.429 1.00 13.87 89 ALA B C 1
ATOM 2653 O O . ALA B 1 60 ? 4.668 18.578 2.488 1.00 14.42 89 ALA B O 1
ATOM 2655 N N . ALA B 1 61 ? 6.538 19.619 1.745 1.00 16.34 90 ALA B N 1
ATOM 2656 C CA . ALA B 1 61 ? 5.833 20.692 1.038 1.00 17.35 90 ALA B CA 1
ATOM 2657 C C . ALA B 1 61 ? 5.057 20.138 -0.156 1.00 15.14 90 ALA B C 1
ATOM 2658 O O . ALA B 1 61 ? 3.892 20.453 -0.359 1.00 16.26 90 ALA B O 1
ATOM 2660 N N . VAL B 1 62 ? 5.702 19.281 -0.926 1.00 14.27 91 VAL B N 1
ATOM 2661 C CA . VAL B 1 62 ? 5.016 18.614 -2.038 1.00 15.63 91 VAL B CA 1
ATOM 2662 C C . VAL B 1 62 ? 3.756 17.881 -1.588 1.00 22.11 91 VAL B C 1
ATOM 2663 O O . VAL B 1 62 ? 2.717 17.896 -2.271 1.00 15.43 91 VAL B O 1
ATOM 2667 N N . GLN B 1 63 ? 3.823 17.272 -0.412 1.00 16.77 92 GLN B N 1
ATOM 2668 C CA . GLN B 1 63 ? 2.708 16.483 0.062 1.00 16.95 92 GLN B CA 1
ATOM 2669 C C . GLN B 1 63 ? 1.682 17.261 0.885 1.00 11.82 92 GLN B C 1
ATOM 2670 O O . GLN B 1 63 ? 0.738 16.662 1.412 1.00 16.69 92 GLN B O 1
ATOM 2676 N N . GLY B 1 64 ? 1.837 18.579 0.960 1.00 16.22 93 GLY B N 1
ATOM 2677 C CA . GLY B 1 64 ? 0.785 19.411 1.508 1.00 18.19 93 GLY B CA 1
ATOM 2678 C C . GLY B 1 64 ? 0.977 20.005 2.890 1.00 11.89 93 GLY B C 1
ATOM 2679 O O . GLY B 1 64 ? 0.074 20.674 3.402 1.00 12.54 93 GLY B O 1
ATOM 2680 N N . ALA B 1 65 ? 2.143 19.776 3.487 1.00 13.29 94 ALA B N 1
ATOM 2681 C CA . ALA B 1 65 ? 2.418 20.413 4.771 1.00 13.20 94 ALA B CA 1
ATOM 2682 C C . ALA B 1 65 ? 2.286 21.932 4.660 1.00 11.11 94 ALA B C 1
ATOM 2683 O O . ALA B 1 65 ? 2.739 22.542 3.682 1.00 14.41 94 ALA B O 1
ATOM 2685 N N . LYS B 1 66 ? 1.630 22.536 5.647 1.00 12.41 95 LYS B N 1
ATOM 2686 C CA . LYS B 1 66 ? 1.443 23.972 5.669 1.00 10.00 95 LYS B CA 1
ATOM 2687 C C . LYS B 1 66 ? 2.213 24.637 6.798 1.00 11.16 95 LYS B C 1
ATOM 2688 O O . LYS B 1 66 ? 2.443 25.850 6.771 1.00 13.20 95 LYS B O 1
ATOM 2694 N N . VAL B 1 67 ? 2.607 23.844 7.796 1.00 12.00 96 VAL B N 1
ATOM 2695 C CA . VAL B 1 67 ? 3.556 24.334 8.795 1.00 13.73 96 VAL B CA 1
ATOM 2696 C C . VAL B 1 67 ? 4.599 23.264 9.070 1.00 11.14 96 VAL B C 1
ATOM 2697 O O . VAL B 1 67 ? 4.248 22.092 9.229 1.00 11.98 96 VAL B O 1
ATOM 2701 N N . VAL B 1 68 ? 5.865 23.663 9.092 1.00 10.46 97 VAL B N 1
ATOM 2702 C CA . VAL B 1 68 ? 6.951 22.754 9.433 1.00 12.00 97 VAL B CA 1
ATOM 2703 C C . VAL B 1 68 ? 7.703 23.389 10.591 1.00 11.68 97 VAL B C 1
ATOM 2704 O O . VAL B 1 68 ? 8.002 24.601 10.582 1.00 13.11 97 VAL B O 1
ATOM 2708 N N . ILE B 1 69 ? 7.989 22.575 11.605 1.00 9.85 98 ILE B N 1
ATOM 2709 C CA . ILE B 1 69 ? 8.883 22.961 12.697 1.00 8.82 98 ILE B CA 1
ATOM 2710 C C . ILE B 1 69 ? 10.206 22.264 12.434 1.00 10.17 98 ILE B C 1
ATOM 2711 O O . ILE B 1 69 ? 10.233 21.046 12.221 1.00 11.51 98 ILE B O 1
ATOM 2716 N N . VAL B 1 70 ? 11.293 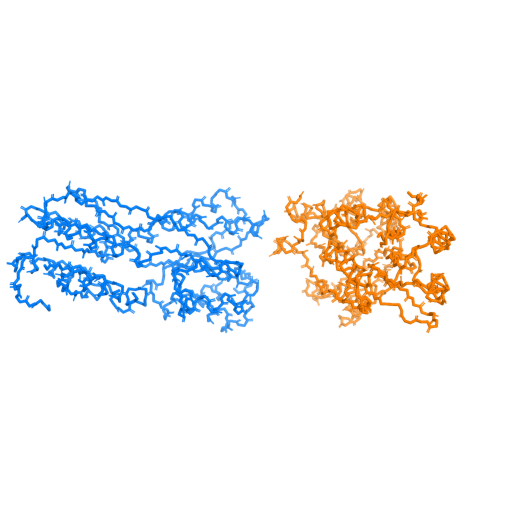23.038 12.407 1.00 9.29 99 VAL B N 1
ATOM 2717 C CA . VAL B 1 70 ? 12.599 22.511 12.000 1.00 10.69 99 VAL B CA 1
ATOM 2718 C C . VAL B 1 70 ? 13.707 22.830 13.014 1.00 9.99 99 VAL B C 1
ATOM 2719 O O . VAL B 1 70 ? 13.855 23.966 13.459 1.00 11.81 99 VAL B O 1
ATOM 2723 N N . ALA B 1 71 ? 14.461 21.793 13.398 1.00 10.15 100 ALA B N 1
ATOM 2724 C CA . ALA B 1 71 ? 15.706 21.982 14.112 1.00 10.90 100 ALA B CA 1
ATOM 2725 C C . ALA B 1 71 ? 16.788 21.707 13.073 1.00 9.84 100 ALA B C 1
ATOM 2726 O O . ALA B 1 71 ? 17.136 20.531 12.834 1.00 11.17 100 ALA B O 1
ATOM 2728 N N . PRO B 1 72 ? 17.310 22.782 12.448 1.00 11.16 101 PRO B N 1
ATOM 2729 C CA . PRO B 1 72 ? 18.202 22.546 11.306 1.00 13.56 101 PRO B CA 1
ATOM 2730 C C . PRO B 1 72 ? 19.528 21.918 11.699 1.00 12.22 101 PRO B C 1
ATOM 2731 O O . PRO B 1 72 ? 20.109 22.318 12.721 1.00 13.33 101 PRO B O 1
ATOM 2735 N N . THR B 1 73 ? 20.019 21.004 10.866 1.00 12.29 102 THR B N 1
ATOM 2736 C CA . THR B 1 73 ? 21.367 20.428 11.058 1.00 12.62 102 THR B CA 1
ATOM 2737 C C . THR B 1 73 ? 22.434 21.511 11.052 1.00 13.47 102 THR B C 1
ATOM 2738 O O . THR B 1 73 ? 23.378 21.454 11.850 1.00 16.81 102 THR B O 1
ATOM 2742 N N . ASP B 1 74 ? 22.262 22.516 10.202 1.00 12.27 103 ASP B N 1
ATOM 2743 C CA . ASP B 1 74 ? 23.162 23.641 10.106 1.00 12.70 103 ASP B CA 1
ATOM 2744 C C . ASP B 1 74 ? 22.320 24.880 9.876 1.00 16.79 103 ASP B C 1
ATOM 2745 O O . ASP B 1 74 ? 21.490 24.903 8.963 1.00 15.45 103 ASP B O 1
ATOM 2750 N N . SER B 1 75 ? 22.511 25.886 10.717 1.00 13.01 104 SER B N 1
ATOM 2751 C CA . SER B 1 75 ? 21.648 27.066 10.746 1.00 11.68 104 SER B CA 1
ATOM 2752 C C . SER B 1 75 ? 21.689 27.850 9.444 1.00 14.15 104 SER B C 1
ATOM 2753 O O . SER B 1 75 ? 20.667 28.410 9.016 1.00 16.61 104 SER B O 1
ATOM 2756 N N . LYS B 1 76 ? 22.856 27.889 8.811 1.00 15.66 105 LYS B N 1
ATOM 2757 C CA . LYS B 1 76 ? 22.985 28.546 7.511 1.00 18.48 105 LYS B CA 1
ATOM 2758 C C . LYS B 1 76 ? 22.602 27.672 6.324 1.00 16.23 105 LYS B C 1
ATOM 2759 O O . LYS B 1 76 ? 22.016 28.168 5.360 1.00 19.19 105 LYS B O 1
ATOM 2765 N N . ALA B 1 77 ? 22.922 26.383 6.380 1.00 17.29 106 ALA B N 1
ATOM 2766 C CA . ALA B 1 77 ? 22.725 25.481 5.249 1.00 16.83 106 ALA B CA 1
ATOM 2767 C C . ALA B 1 77 ? 21.253 25.235 4.916 1.00 16.25 106 ALA B C 1
ATOM 2768 O O . ALA B 1 77 ? 20.912 24.825 3.805 1.00 19.10 106 ALA B O 1
ATOM 2770 N N . LEU B 1 78 ? 20.381 25.497 5.880 1.00 16.13 107 LEU B N 1
ATOM 2771 C CA . LEU B 1 78 ? 18.955 25.277 5.684 1.00 16.08 107 LEU B CA 1
ATOM 2772 C C . LEU B 1 78 ? 18.191 26.517 5.257 1.00 20.37 107 LEU B C 1
ATOM 2773 O O . LEU B 1 78 ? 16.982 26.443 5.055 1.00 17.10 107 LEU B O 1
ATOM 2778 N N . ALA B 1 79 ? 18.877 27.649 5.117 1.00 16.21 108 ALA B N 1
ATOM 2779 C CA . ALA B 1 79 ? 18.210 28.904 4.797 1.00 18.66 108 ALA B CA 1
ATOM 2780 C C . ALA B 1 79 ? 17.542 28.851 3.435 1.00 17.31 108 ALA B C 1
ATOM 2781 O O . ALA B 1 79 ? 16.438 29.376 3.253 1.00 19.58 108 ALA B O 1
ATOM 2783 N N . GLY B 1 80 ? 18.194 28.195 2.486 1.00 18.91 109 GLY B N 1
ATOM 2784 C CA . GLY B 1 80 ? 17.642 28.064 1.148 1.00 22.30 109 GLY B CA 1
ATOM 2785 C C . GLY B 1 80 ? 16.351 27.268 1.131 1.00 24.60 109 GLY B C 1
ATOM 2786 O O . GLY B 1 80 ? 15.362 27.657 0.493 1.00 21.68 109 GLY B O 1
ATOM 2787 N N . ALA B 1 81 ? 16.342 26.159 1.856 1.00 18.26 110 ALA B N 1
ATOM 2788 C CA . ALA B 1 81 ? 15.143 25.342 1.972 1.00 19.16 110 ALA B CA 1
ATOM 2789 C C . ALA B 1 81 ? 14.002 26.114 2.651 1.00 20.22 110 ALA B C 1
ATOM 2790 O O . ALA B 1 81 ? 12.842 26.050 2.223 1.00 16.48 110 ALA B O 1
ATOM 2792 N N . ALA B 1 82 ? 14.322 26.861 3.696 1.00 18.00 111 ALA B N 1
ATOM 2793 C CA . ALA B 1 82 ? 13.300 27.625 4.390 1.00 14.93 111 ALA B CA 1
ATOM 2794 C C . ALA B 1 82 ? 12.682 28.692 3.484 1.00 18.34 111 ALA B C 1
ATOM 2795 O O . ALA B 1 82 ? 11.454 28.838 3.440 1.00 15.74 111 ALA B O 1
ATOM 2797 N N . ASP B 1 83 ? 13.520 29.422 2.748 1.00 16.85 112 ASP B N 1
ATOM 2798 C CA . ASP B 1 83 ? 13.018 30.423 1.810 1.00 21.66 112 ASP B CA 1
ATOM 2799 C C . ASP B 1 83 ? 12.099 29.769 0.770 1.00 17.23 112 ASP B C 1
ATOM 2800 O O . ASP B 1 83 ? 11.041 30.312 0.423 1.00 22.24 112 ASP B O 1
ATOM 2805 N N . ASP B 1 84 ? 12.505 28.606 0.281 1.00 15.42 113 ASP B N 1
ATOM 2806 C CA . ASP B 1 84 ? 11.743 27.899 -0.730 1.00 21.29 113 ASP B CA 1
ATOM 2807 C C . ASP B 1 84 ? 10.390 27.453 -0.187 1.00 23.94 113 ASP B C 1
ATOM 2808 O O . ASP B 1 84 ? 9.369 27.586 -0.868 1.00 20.41 113 ASP B O 1
ATOM 2813 N N . LEU B 1 85 ? 10.376 26.929 1.038 1.00 18.27 114 LEU B N 1
ATOM 2814 C CA . LEU B 1 85 ? 9.114 26.553 1.665 1.00 17.54 114 LEU B CA 1
ATOM 2815 C C . LEU B 1 85 ? 8.175 27.757 1.795 1.00 16.84 114 LEU B C 1
ATOM 2816 O O . LEU B 1 85 ? 6.981 27.677 1.456 1.00 15.84 114 LEU B O 1
ATOM 2821 N N . VAL B 1 86 ? 8.698 28.872 2.286 1.00 16.09 115 VAL B N 1
ATOM 2822 C CA . VAL B 1 86 ? 7.898 30.068 2.483 1.00 17.23 115 VAL B CA 1
ATOM 2823 C C . VAL B 1 86 ? 7.309 30.591 1.173 1.00 18.04 115 VAL B C 1
ATOM 2824 O O . VAL B 1 86 ? 6.117 30.922 1.110 1.00 18.17 115 VAL B O 1
ATOM 2828 N N . GLU B 1 87 ? 8.120 30.607 0.119 1.00 18.78 116 GLU B N 1
ATOM 2829 C CA . GLU B 1 87 ? 7.640 31.027 -1.191 1.00 23.93 116 GLU B CA 1
ATOM 2830 C C . GLU B 1 87 ? 6.519 30.133 -1.743 1.00 23.11 116 GLU B C 1
ATOM 2831 O O . GLU B 1 87 ? 5.721 30.587 -2.548 1.00 28.34 116 GLU B O 1
ATOM 2837 N N . GLN B 1 88 ? 6.480 28.867 -1.316 1.00 19.46 117 GLN B N 1
ATOM 2838 C CA . GLN B 1 88 ? 5.416 27.931 -1.682 1.00 18.71 117 GLN B CA 1
ATOM 2839 C C . GLN B 1 88 ? 4.206 28.029 -0.759 1.00 22.66 117 GLN B C 1
ATOM 2840 O O . GLN B 1 88 ? 3.249 27.270 -0.914 1.00 30.25 117 GLN B O 1
ATOM 2846 N N . GLY B 1 89 ? 4.261 28.910 0.226 1.00 18.36 118 GLY B N 1
ATOM 2847 C CA . GLY B 1 89 ? 3.160 29.052 1.158 1.00 19.30 118 GLY B CA 1
ATOM 2848 C C . GLY B 1 89 ? 3.178 28.079 2.333 1.00 17.98 118 GLY B C 1
ATOM 2849 O O . GLY B 1 89 ? 2.140 27.816 2.936 1.00 17.09 118 GLY B O 1
ATOM 2850 N N . VAL B 1 90 ? 4.355 27.536 2.639 1.00 15.44 119 VAL B N 1
ATOM 2851 C CA . VAL B 1 90 ? 4.543 26.698 3.827 1.00 14.95 119 VAL B CA 1
ATOM 2852 C C . VAL B 1 90 ? 5.197 27.558 4.903 1.00 13.67 119 VAL B C 1
ATOM 2853 O O . VAL B 1 90 ? 6.277 28.128 4.690 1.00 15.62 119 VAL B O 1
ATOM 2857 N N . ALA B 1 91 ? 4.548 27.674 6.054 1.00 12.95 120 ALA B N 1
ATOM 2858 C CA . ALA B 1 91 ? 5.123 28.446 7.170 1.00 14.35 120 ALA B CA 1
ATOM 2859 C C . ALA B 1 91 ? 6.222 27.617 7.824 1.00 17.50 120 ALA B C 1
ATOM 2860 O O . ALA B 1 91 ? 6.060 26.414 8.012 1.00 13.76 120 ALA B O 1
ATOM 2862 N N . VAL B 1 92 ? 7.332 28.263 8.150 1.00 11.37 121 VAL B N 1
ATOM 2863 C CA . VAL B 1 92 ? 8.448 27.601 8.802 1.00 12.40 121 VAL B CA 1
ATOM 2864 C C . VAL B 1 92 ? 8.751 28.277 10.137 1.00 13.35 121 VAL B C 1
ATOM 2865 O O . VAL B 1 92 ? 8.796 29.515 10.248 1.00 13.87 121 VAL B O 1
ATOM 2869 N N . ILE B 1 93 ? 8.916 27.457 11.163 1.00 12.21 122 ILE B N 1
ATOM 2870 C CA . ILE B 1 93 ? 9.432 27.943 12.439 1.00 10.25 122 ILE B CA 1
ATOM 2871 C C . ILE B 1 93 ? 10.571 27.020 12.890 1.00 8.70 122 ILE B C 1
ATOM 2872 O O . ILE B 1 93 ? 10.486 25.795 12.783 1.00 10.31 122 ILE B O 1
ATOM 2877 N N . SER B 1 94 ? 11.646 27.603 13.384 1.00 9.23 123 SER B N 1
ATOM 2878 C CA . SER B 1 94 ? 12.738 26.789 13.893 1.00 8.70 123 SER B CA 1
ATOM 2879 C C . SER B 1 94 ? 12.609 26.602 15.405 1.00 11.31 123 SER B C 1
ATOM 2880 O O . SER B 1 94 ? 12.019 27.410 16.116 1.00 9.88 123 SER B O 1
ATOM 2883 N N . VAL B 1 95 ? 13.178 25.510 15.884 1.00 9.22 124 VAL B N 1
ATOM 2884 C CA . VAL B 1 95 ? 13.213 25.213 17.310 1.00 8.85 124 VAL B CA 1
ATOM 2885 C C . VAL B 1 95 ? 14.636 24.795 17.682 1.00 13.22 124 VAL B C 1
ATOM 2886 O O . VAL B 1 95 ? 15.341 24.159 16.887 1.00 10.48 124 VAL B O 1
ATOM 2890 N N . ASP B 1 96 ? 15.046 25.220 18.876 1.00 10.56 125 ASP B N 1
ATOM 2891 C CA . ASP B 1 96 ? 16.351 24.901 19.488 1.00 10.45 125 ASP B CA 1
ATOM 2892 C C . ASP B 1 96 ? 17.526 25.677 18.910 1.00 11.54 125 ASP B C 1
ATOM 2893 O O . ASP B 1 96 ? 18.302 26.300 19.653 1.00 11.66 125 ASP B O 1
ATOM 2898 N N . ARG B 1 97 ? 17.671 25.640 17.590 1.00 9.44 126 ARG B N 1
ATOM 2899 C CA . ARG B 1 97 ? 18.654 26.460 16.894 1.00 12.60 126 ARG B CA 1
ATOM 2900 C C . ARG B 1 97 ? 17.956 27.111 15.692 1.00 11.44 126 ARG B C 1
ATOM 2901 O O . ARG B 1 97 ? 16.954 26.570 15.185 1.00 10.61 126 ARG B O 1
ATOM 2909 N N . ASN B 1 98 ? 18.480 28.253 15.265 1.00 13.57 127 ASN B N 1
ATOM 2910 C CA . ASN B 1 98 ? 17.782 29.084 14.275 1.00 11.70 127 ASN B CA 1
ATOM 2911 C C . ASN B 1 98 ? 18.177 28.768 12.842 1.00 13.09 127 ASN B C 1
ATOM 2912 O O . ASN B 1 98 ? 19.069 27.975 12.584 1.00 14.94 127 ASN B O 1
ATOM 2917 N N . ILE B 1 99 ? 17.459 29.381 11.916 1.00 13.70 128 ILE B N 1
ATOM 2918 C CA . ILE B 1 99 ? 17.806 29.355 10.504 1.00 13.15 128 ILE B CA 1
ATOM 2919 C C . ILE B 1 99 ? 18.151 30.805 10.182 1.00 18.09 128 ILE B C 1
ATOM 2920 O O . ILE B 1 99 ? 17.436 31.722 10.593 1.00 19.90 128 ILE B O 1
ATOM 2925 N N . ALA B 1 100 ? 19.278 31.037 9.515 1.00 17.91 129 ALA B N 1
ATOM 2926 C CA . ALA B 1 100 ? 19.737 32.412 9.306 1.00 19.23 129 ALA B CA 1
ATOM 2927 C C . ALA B 1 100 ? 20.416 32.597 7.968 1.00 21.40 129 ALA B C 1
ATOM 2928 O O . ALA B 1 100 ? 20.979 31.655 7.415 1.00 20.57 129 ALA B O 1
ATOM 2930 N N . GLY B 1 101 ? 20.338 33.812 7.441 1.00 23.14 130 GLY B N 1
ATOM 2931 C CA . GLY B 1 101 ? 21.078 34.141 6.237 1.00 25.76 130 GLY B CA 1
ATOM 2932 C C . GLY B 1 101 ? 20.292 34.021 4.953 1.00 30.78 130 GLY B C 1
ATOM 2933 O O . GLY B 1 101 ? 20.861 34.178 3.869 1.00 34.53 130 GLY B O 1
ATOM 2934 N N . GLY B 1 102 ? 18.999 33.736 5.056 1.00 24.63 131 GLY B N 1
ATOM 2935 C CA . GLY B 1 102 ? 18.166 33.678 3.867 1.00 20.90 131 GLY B CA 1
ATOM 2936 C C . GLY B 1 102 ? 17.450 34.995 3.620 1.00 21.69 131 GLY B C 1
ATOM 2937 O O . GLY B 1 102 ? 17.618 35.962 4.366 1.00 27.61 131 GLY B O 1
ATOM 2938 N N . LYS B 1 103 ? 16.620 35.009 2.581 1.00 24.92 132 LYS B N 1
ATOM 2939 C CA . LYS B 1 103 ? 15.820 36.174 2.223 1.00 28.45 132 LYS B CA 1
ATOM 2940 C C . LYS B 1 103 ? 14.774 36.475 3.284 1.00 27.03 132 LYS B C 1
ATOM 2941 O O . LYS B 1 103 ? 14.525 37.631 3.618 1.00 29.23 132 LYS B O 1
ATOM 2947 N N . THR B 1 104 ? 14.154 35.428 3.809 1.00 24.25 133 THR B N 1
ATOM 2948 C CA . THR B 1 104 ? 13.068 35.606 4.761 1.00 24.12 133 THR B CA 1
ATOM 2949 C C . THR B 1 104 ? 13.556 35.359 6.192 1.00 21.82 133 THR B C 1
ATOM 2950 O O . THR B 1 104 ? 14.447 34.533 6.417 1.00 26.20 133 THR B O 1
ATOM 2954 N N . ALA B 1 105 ? 13.019 36.106 7.150 1.00 24.03 134 ALA B N 1
ATOM 2955 C CA . ALA B 1 105 ? 13.362 35.887 8.551 1.00 21.86 134 ALA B CA 1
ATOM 2956 C C . ALA B 1 105 ? 12.486 34.784 9.108 1.00 20.87 134 ALA B C 1
ATOM 2957 O O . ALA B 1 105 ? 11.264 34.913 9.186 1.00 28.62 134 ALA B O 1
ATOM 2959 N N . VAL B 1 106 ? 13.121 33.699 9.510 1.00 15.50 135 VAL B N 1
ATOM 2960 C CA . VAL B 1 106 ? 12.407 32.548 10.026 1.00 15.52 135 VAL B CA 1
ATOM 2961 C C . VAL B 1 106 ? 12.206 32.716 11.523 1.00 15.08 135 VAL B C 1
ATOM 2962 O O . VAL B 1 106 ? 13.168 32.884 12.271 1.00 15.34 135 VAL B O 1
ATOM 2966 N N . PRO B 1 107 ? 10.948 32.691 11.974 1.00 12.60 136 PRO B N 1
ATOM 2967 C CA . PRO B 1 107 ? 10.701 32.827 13.408 1.00 11.98 136 PRO B CA 1
ATOM 2968 C C . PRO B 1 107 ? 11.345 31.666 14.168 1.00 12.12 136 PRO B C 1
ATOM 2969 O O . PRO B 1 107 ? 11.399 30.558 13.634 1.00 14.56 136 PRO B O 1
ATOM 2973 N N . HIS B 1 108 ? 11.783 31.922 15.398 1.00 12.82 137 HIS B N 1
ATOM 2974 C CA . HIS B 1 108 ? 12.601 30.961 16.130 1.00 10.84 137 HIS B CA 1
ATOM 2975 C C . HIS B 1 108 ? 12.168 30.837 17.573 1.00 8.96 137 HIS B C 1
ATOM 2976 O O . HIS B 1 108 ? 12.077 31.843 18.275 1.00 13.53 137 HIS B O 1
ATOM 2983 N N . VAL B 1 109 ? 11.961 29.584 18.019 1.00 8.22 138 VAL B N 1
ATOM 2984 C CA . VAL B 1 109 ? 11.725 29.292 19.431 1.00 9.27 138 VAL B CA 1
ATOM 2985 C C . VAL B 1 109 ? 12.935 28.543 19.982 1.00 10.35 138 VAL B C 1
ATOM 2986 O O . VAL B 1 109 ? 13.256 27.448 19.534 1.00 12.09 138 VAL B O 1
ATOM 2990 N N . GLY B 1 110 ? 13.622 29.135 20.951 1.00 8.61 139 GLY B N 1
ATOM 2991 C CA . GLY B 1 110 ? 14.783 28.459 21.508 1.00 11.41 139 GLY B CA 1
ATOM 2992 C C . GLY B 1 110 ? 15.270 29.117 22.779 1.00 11.75 139 GLY B C 1
ATOM 2993 O O . GLY B 1 110 ? 14.700 30.088 23.242 1.00 12.85 139 GLY B O 1
ATOM 2994 N N . ALA B 1 111 ? 16.342 28.575 23.341 1.00 11.02 140 ALA B N 1
ATOM 2995 C CA . ALA B 1 111 ? 16.982 29.229 24.470 1.00 12.39 140 ALA B CA 1
ATOM 2996 C C . ALA B 1 111 ? 17.839 30.431 24.030 1.00 11.39 140 ALA B C 1
ATOM 2997 O O . ALA B 1 111 ? 18.324 30.477 22.903 1.00 12.59 140 ALA B O 1
ATOM 2999 N N . ASP B 1 112 ? 18.024 31.381 24.944 1.00 11.92 141 ASP B N 1
ATOM 3000 C CA . ASP B 1 112 ? 19.028 32.444 24.788 1.00 11.61 141 ASP B CA 1
ATOM 3001 C C . ASP B 1 112 ? 20.371 31.816 25.065 1.00 14.29 141 ASP B C 1
ATOM 3002 O O . ASP B 1 112 ? 20.813 31.719 26.217 1.00 14.20 141 ASP B O 1
ATOM 3007 N N . ASN B 1 113 ? 21.015 31.361 24.002 1.00 9.77 142 ASN B N 1
ATOM 3008 C CA . ASN B 1 113 ? 22.214 30.541 24.177 1.00 10.62 142 ASN B CA 1
ATOM 3009 C C . ASN B 1 113 ? 23.460 31.366 24.529 1.00 13.25 142 ASN B C 1
ATOM 3010 O O . ASN B 1 113 ? 24.392 30.859 25.166 1.00 10.73 142 ASN B O 1
ATOM 3015 N N . VAL B 1 114 ? 23.486 32.635 24.135 1.00 9.81 143 VAL B N 1
ATOM 3016 C CA . VAL B 1 114 ? 24.550 33.533 24.590 1.00 11.35 143 VAL B CA 1
ATOM 3017 C C . VAL B 1 114 ? 24.472 33.670 26.108 1.00 12.64 143 VAL B C 1
ATOM 3018 O O . VAL B 1 114 ? 25.473 33.530 26.798 1.00 11.07 143 VAL B O 1
ATOM 3022 N N . ALA B 1 115 ? 23.271 33.895 26.643 1.00 12.11 144 ALA B N 1
ATOM 3023 C CA . ALA B 1 115 ? 23.110 34.004 28.084 1.00 12.56 144 ALA B CA 1
ATOM 3024 C C . ALA B 1 115 ? 23.505 32.696 28.781 1.00 12.41 144 ALA B C 1
ATOM 3025 O O . ALA B 1 115 ? 24.053 32.717 29.875 1.00 10.88 144 ALA B O 1
ATOM 3027 N N . GLY B 1 116 ? 23.197 31.560 28.157 1.00 12.29 145 GLY B N 1
ATOM 3028 C CA . GLY B 1 116 ? 23.578 30.270 28.724 1.00 11.90 145 GLY B CA 1
ATOM 3029 C C . GLY B 1 116 ? 25.076 30.068 28.820 1.00 8.85 145 GLY B C 1
ATOM 3030 O O . GLY B 1 116 ? 25.591 29.733 29.884 1.00 11.76 145 GLY B O 1
ATOM 3031 N N . GLY B 1 117 ? 25.771 30.353 27.728 1.00 8.93 146 GLY B N 1
ATOM 3032 C CA . GLY B 1 117 ? 27.226 30.282 27.738 1.00 11.82 146 GLY B CA 1
ATOM 3033 C C . GLY B 1 117 ? 27.851 31.273 28.729 1.00 9.36 146 GLY B C 1
ATOM 3034 O O . GLY B 1 117 ? 28.805 30.967 29.441 1.00 10.05 146 GLY B O 1
ATOM 3035 N N . ARG B 1 118 ? 27.286 32.484 28.781 1.00 10.80 147 ARG B N 1
ATOM 3036 C CA . ARG B 1 118 ? 27.780 33.487 29.698 1.00 11.06 147 ARG B CA 1
ATOM 3037 C C . ARG B 1 118 ? 27.621 33.068 31.168 1.00 9.91 147 ARG B C 1
ATOM 3038 O O . ARG B 1 118 ? 28.505 33.312 31.982 1.00 11.58 147 ARG B O 1
ATOM 3046 N N . ALA B 1 119 ? 26.515 32.396 31.491 1.00 10.75 148 ALA B N 1
ATOM 3047 C CA . ALA B 1 119 ? 26.312 31.868 32.847 1.00 10.29 148 ALA B CA 1
ATOM 3048 C C . ALA B 1 119 ? 27.398 30.858 33.245 1.00 10.80 148 ALA B C 1
ATOM 3049 O O . ALA B 1 119 ? 27.872 30.832 34.393 1.00 10.64 148 ALA B O 1
ATOM 3059 N N . ALA B 1 121 ? 30.512 30.681 32.056 1.00 9.16 150 ALA B N 1
ATOM 3060 C CA . ALA B 1 121 ? 31.764 31.412 32.224 1.00 10.36 150 ALA B CA 1
ATOM 3061 C C . ALA B 1 121 ? 31.739 32.260 33.486 1.00 9.99 150 ALA B C 1
ATOM 3062 O O . ALA B 1 121 ? 32.748 32.371 34.190 1.00 11.12 150 ALA B O 1
ATOM 3064 N N . ASP B 1 122 ? 30.578 32.843 33.775 1.00 12.11 151 ASP B N 1
ATOM 3065 C CA . ASP B 1 122 ? 30.444 33.671 34.985 1.00 14.10 151 ASP B CA 1
ATOM 3066 C C . ASP B 1 122 ? 30.668 32.842 36.246 1.00 14.44 151 ASP B C 1
ATOM 3067 O O . ASP B 1 122 ? 31.258 33.323 37.215 1.00 13.50 151 ASP B O 1
ATOM 3072 N N . TRP B 1 123 ? 30.214 31.590 36.223 1.00 10.46 152 TRP B N 1
ATOM 3073 C CA . TRP B 1 123 ? 30.479 30.671 37.333 1.00 11.23 152 TRP B CA 1
ATOM 3074 C C . TRP B 1 123 ? 31.978 30.489 37.550 1.00 13.87 152 TRP B C 1
ATOM 3075 O O . TRP B 1 123 ? 32.460 30.553 38.691 1.00 12.36 152 TRP B O 1
ATOM 3086 N N . VAL B 1 124 ? 32.725 30.300 36.468 1.00 10.98 153 VAL B N 1
ATOM 3087 C CA . VAL B 1 124 ? 34.174 30.148 36.577 1.00 8.95 153 VAL B CA 1
ATOM 3088 C C . VAL B 1 124 ? 34.823 31.400 37.194 1.00 11.11 153 VAL B C 1
ATOM 3089 O O . VAL B 1 124 ? 35.630 31.304 38.121 1.00 14.01 153 VAL B O 1
ATOM 3093 N N . VAL B 1 125 ? 34.432 32.579 36.696 1.00 12.14 154 VAL B N 1
ATOM 3094 C CA . VAL B 1 125 ? 35.079 33.812 37.156 1.00 12.99 154 VAL B CA 1
ATOM 3095 C C . VAL B 1 125 ? 34.769 34.095 38.625 1.00 14.76 154 VAL B C 1
ATOM 3096 O O . VAL B 1 125 ? 35.616 34.593 39.369 1.00 15.73 154 VAL B O 1
ATOM 3100 N N . LYS B 1 126 ? 33.554 33.760 39.043 1.00 12.51 155 LYS B N 1
ATOM 3101 C CA . LYS B 1 126 ? 33.131 33.934 40.436 1.00 12.40 155 LYS B CA 1
ATOM 3102 C C . LYS B 1 126 ? 33.836 32.926 41.356 1.00 19.13 155 LYS B C 1
ATOM 3103 O O . LYS B 1 126 ? 34.250 33.274 42.468 1.00 19.95 155 LYS B O 1
ATOM 3109 N N . THR B 1 127 ? 33.984 31.687 40.888 1.00 14.58 156 THR B N 1
ATOM 3110 C CA . THR B 1 127 ? 34.522 30.590 41.697 1.00 14.53 156 THR B CA 1
ATOM 3111 C C . THR B 1 127 ? 36.049 30.558 41.803 1.00 15.91 156 THR B C 1
ATOM 3112 O O . THR B 1 127 ? 36.600 30.116 42.820 1.00 17.14 156 THR B O 1
ATOM 3116 N N . TYR B 1 128 ? 36.716 31.072 40.774 1.00 13.87 157 TYR B N 1
ATOM 3117 C CA . TYR B 1 128 ? 38.171 31.092 40.685 1.00 13.90 157 TYR B CA 1
ATOM 3118 C C . TYR B 1 128 ? 38.627 32.539 40.505 1.00 16.28 157 TYR B C 1
ATOM 3119 O O . TYR B 1 128 ? 39.132 32.918 39.450 1.00 13.93 157 TYR B O 1
ATOM 3128 N N . PRO B 1 129 ? 38.476 33.358 41.548 1.00 17.63 158 PRO B N 1
ATOM 3129 C CA . PRO B 1 129 ? 38.719 34.773 41.269 1.00 13.89 158 PRO B CA 1
ATOM 3130 C C . PRO B 1 129 ? 40.169 35.131 40.919 1.00 19.44 158 PRO B C 1
ATOM 3131 O O . PRO B 1 129 ? 40.396 36.201 40.357 1.00 26.67 158 PRO B O 1
ATOM 3135 N N . ALA B 1 130 ? 41.117 34.242 41.192 1.00 18.57 159 ALA B N 1
ATOM 3136 C CA . ALA B 1 130 ? 42.512 34.488 40.841 1.00 18.36 159 ALA B CA 1
ATOM 3137 C C . ALA B 1 130 ? 42.888 33.905 39.491 1.00 19.31 159 ALA B C 1
ATOM 3138 O O . ALA B 1 130 ? 44.054 33.952 39.092 1.00 21.72 159 ALA B O 1
ATOM 3140 N N . GLY B 1 131 ? 41.909 33.338 38.793 1.00 13.53 160 GLY B N 1
ATOM 3141 C CA . GLY B 1 131 ? 42.158 32.769 37.476 1.00 12.22 160 GLY B CA 1
ATOM 3142 C C . GLY B 1 131 ? 41.936 31.266 37.395 1.00 11.41 160 GLY B C 1
ATOM 3143 O O . GLY B 1 131 ? 41.815 30.560 38.403 1.00 13.13 160 GLY B O 1
ATOM 3144 N N . ALA B 1 132 ? 41.881 30.776 36.168 1.00 12.23 161 ALA B N 1
ATOM 3145 C CA . ALA B 1 132 ? 41.645 29.364 35.949 1.00 10.17 161 ALA B CA 1
ATOM 3146 C C . ALA B 1 132 ? 42.059 28.972 34.561 1.00 13.46 161 ALA B C 1
ATOM 3147 O O . ALA B 1 132 ? 42.047 29.798 33.629 1.00 13.46 161 ALA B O 1
ATOM 3149 N N . ARG B 1 133 ? 42.420 27.702 34.413 1.00 11.09 162 ARG B N 1
ATOM 3150 C CA . ARG B 1 133 ? 42.649 27.109 33.098 1.00 12.77 162 ARG B CA 1
ATOM 3151 C C . ARG B 1 133 ? 41.394 26.337 32.671 1.00 10.90 162 ARG B C 1
ATOM 3152 O O . ARG B 1 133 ? 40.897 25.445 33.398 1.00 11.85 162 ARG B O 1
ATOM 3160 N N . VAL B 1 134 ? 40.838 26.732 31.525 1.00 10.05 163 VAL B N 1
ATOM 3161 C CA . VAL B 1 134 ? 39.526 26.258 31.064 1.00 10.30 163 VAL B CA 1
ATOM 3162 C C . VAL B 1 134 ? 39.656 25.547 29.720 1.00 11.38 163 VAL B C 1
ATOM 3163 O O . VAL B 1 134 ? 40.343 26.026 28.817 1.00 11.96 163 VAL B O 1
ATOM 3167 N N . VAL B 1 135 ? 38.969 24.420 29.593 1.00 9.09 164 VAL B N 1
ATOM 3168 C CA . VAL B 1 135 ? 38.831 23.701 28.321 1.00 9.94 164 VAL B CA 1
ATOM 3169 C C . VAL B 1 135 ? 37.393 23.838 27.882 1.00 10.05 164 VAL B C 1
ATOM 3170 O O . VAL B 1 135 ? 36.489 23.756 28.704 1.00 8.98 164 VAL B O 1
ATOM 3174 N N . VAL B 1 136 ? 37.163 24.108 26.600 1.00 9.72 165 VAL B N 1
ATOM 3175 C CA . VAL B 1 136 ? 35.795 24.247 26.078 1.00 10.41 165 VAL B CA 1
ATOM 3176 C C . VAL B 1 136 ? 35.563 23.166 25.044 1.00 10.42 165 VAL B C 1
ATOM 3177 O O . VAL B 1 136 ? 36.323 23.057 24.076 1.00 10.65 165 VAL B O 1
ATOM 3181 N N . ILE B 1 137 ? 34.540 22.345 25.269 1.00 9.47 166 ILE B N 1
ATOM 3182 C CA . ILE B 1 137 ? 34.169 21.278 24.342 1.00 9.54 166 ILE B CA 1
ATOM 3183 C C . ILE B 1 137 ? 32.811 21.635 23.742 1.00 9.20 166 ILE B C 1
ATOM 3184 O O . ILE B 1 137 ? 31.772 21.650 24.441 1.00 11.83 166 ILE B O 1
ATOM 3189 N N . THR B 1 138 ? 32.794 21.905 22.435 1.00 11.03 167 THR B N 1
ATOM 3190 C CA . THR B 1 138 ? 31.581 22.468 21.821 1.00 10.04 167 THR B CA 1
ATOM 3191 C C . THR B 1 138 ? 30.633 21.404 21.225 1.00 11.12 167 THR B C 1
ATOM 3192 O O . THR B 1 138 ? 31.033 20.291 20.861 1.00 11.93 167 THR B O 1
ATOM 3196 N N . ASN B 1 139 ? 29.349 21.750 21.172 1.00 10.48 168 ASN B N 1
ATOM 3197 C CA . ASN B 1 139 ? 28.337 20.934 20.528 1.00 10.10 168 ASN B CA 1
ATOM 3198 C C . ASN B 1 139 ? 28.254 21.230 19.022 1.00 11.88 168 ASN B C 1
ATOM 3199 O O . ASN B 1 139 ? 28.878 22.175 18.568 1.00 11.96 168 ASN B O 1
ATOM 3204 N N . ASP B 1 140 ? 27.458 20.426 18.292 1.00 11.06 169 ASP B N 1
ATOM 3205 C CA . ASP B 1 140 ? 27.048 20.654 16.877 1.00 13.64 169 ASP B CA 1
ATOM 3206 C C . ASP B 1 140 ? 27.559 21.950 16.219 1.00 16.15 169 ASP B C 1
ATOM 3207 O O . ASP B 1 140 ? 26.894 22.996 16.297 1.00 12.95 169 ASP B O 1
ATOM 3212 N N . PRO B 1 141 ? 28.739 21.905 15.578 1.00 11.80 170 PRO B N 1
ATOM 3213 C CA . PRO B 1 141 ? 29.372 23.163 15.181 1.00 13.50 170 PRO B CA 1
ATOM 3214 C C . PRO B 1 141 ? 28.601 24.031 14.200 1.00 19.95 170 PRO B C 1
ATOM 3215 O O . PRO B 1 141 ? 28.810 25.232 14.208 1.00 25.07 170 PRO B O 1
ATOM 3219 N N . GLY B 1 142 ? 27.740 23.443 13.385 1.00 16.75 171 GLY B N 1
ATOM 3220 C CA . GLY B 1 142 ? 26.972 24.251 12.446 1.00 22.58 171 GLY B CA 1
ATOM 3221 C C . GLY B 1 142 ? 25.725 24.898 13.029 1.00 21.80 171 GLY B C 1
ATOM 3222 O O . GLY B 1 142 ? 25.065 25.723 12.382 1.00 17.67 171 GLY B O 1
ATOM 3223 N N . SER B 1 143 ? 25.404 24.554 14.269 1.00 14.07 172 SER B N 1
ATOM 3224 C CA A SER B 1 143 ? 24.182 25.021 14.912 0.67 14.11 172 SER B CA 1
ATOM 3225 C CA B SER B 1 143 ? 24.175 25.036 14.881 0.33 14.11 172 SER B CA 1
ATOM 3226 C C . SER B 1 143 ? 24.354 26.415 15.518 1.00 15.40 172 SER B C 1
ATOM 3227 O O . SER B 1 143 ? 25.365 26.693 16.168 1.00 12.60 172 SER B O 1
ATOM 3232 N N . SER B 1 144 ? 23.364 27.294 15.342 1.00 13.28 173 SER B N 1
ATOM 3233 C CA . SER B 1 144 ? 23.383 28.580 16.052 1.00 10.22 173 SER B CA 1
ATOM 3234 C C . SER B 1 144 ? 23.557 28.411 17.558 1.00 13.50 173 SER B C 1
ATOM 3235 O O . SER B 1 144 ? 24.149 29.271 18.217 1.00 13.79 173 SER B O 1
ATOM 3238 N N . SER B 1 145 ? 23.075 27.304 18.113 1.00 12.88 174 SER B N 1
ATOM 3239 C CA . SER B 1 145 ? 23.214 27.112 19.568 1.00 13.19 174 SER B CA 1
ATOM 3240 C C . SER B 1 145 ? 24.665 26.966 19.995 1.00 13.20 174 SER B C 1
ATOM 3241 O O . SER B 1 145 ? 25.057 27.512 21.026 1.00 12.09 174 SER B O 1
ATOM 3244 N N . SER B 1 146 ? 25.458 26.254 19.208 1.00 13.65 175 SER B N 1
ATOM 3245 C CA . SER B 1 146 ? 26.890 26.141 19.474 1.00 10.96 175 SER B CA 1
ATOM 3246 C C . SER B 1 146 ? 27.580 27.499 19.334 1.00 12.56 175 SER B C 1
ATOM 3247 O O . SER B 1 146 ? 28.306 27.953 20.232 1.00 11.51 175 SER B O 1
ATOM 3250 N N . ILE B 1 147 ? 27.360 28.164 18.206 1.00 12.13 176 ILE B N 1
ATOM 3251 C CA . ILE B 1 147 ? 27.954 29.477 17.966 1.00 11.65 176 ILE B CA 1
ATOM 3252 C C . ILE B 1 147 ? 27.651 30.476 19.082 1.00 12.51 176 ILE B C 1
ATOM 3253 O O . ILE B 1 147 ? 28.540 31.165 19.578 1.00 12.84 176 ILE B O 1
ATOM 3258 N N . GLU B 1 148 ? 26.391 30.528 19.506 1.00 13.78 177 GLU B N 1
ATOM 3259 C CA . GLU B 1 148 ? 25.987 31.486 20.529 1.00 12.96 177 GLU B CA 1
ATOM 3260 C C . GLU B 1 148 ? 26.433 31.077 21.928 1.00 11.24 177 GLU B C 1
ATOM 3261 O O . GLU B 1 148 ? 26.864 31.913 22.708 1.00 10.04 177 GLU B O 1
ATOM 3267 N N . ARG B 1 149 ? 26.377 29.786 22.244 1.00 10.73 178 ARG B N 1
ATOM 3268 C CA . ARG B 1 149 ? 26.923 29.331 23.525 1.00 9.25 178 ARG B CA 1
ATOM 3269 C C . ARG B 1 149 ? 28.397 29.644 23.675 1.00 9.65 178 ARG B C 1
ATOM 3270 O O . ARG B 1 149 ? 28.847 30.093 24.730 1.00 12.45 178 ARG B O 1
ATOM 3278 N N . VAL B 1 150 ? 29.169 29.345 22.634 1.00 9.41 179 VAL B N 1
ATOM 3279 C CA . VAL B 1 150 ? 30.585 29.660 22.613 1.00 12.99 179 VAL B CA 1
ATOM 3280 C C . VAL B 1 150 ? 30.826 31.166 22.793 1.00 13.09 179 VAL B C 1
ATOM 3281 O O . VAL B 1 150 ? 31.690 31.566 23.562 1.00 11.93 179 VAL B O 1
ATOM 3285 N N . LYS B 1 151 ? 30.035 31.993 22.111 1.00 11.87 180 LYS B N 1
ATOM 3286 C CA . LYS B 1 151 ? 30.176 33.444 22.248 1.00 11.00 180 LYS B CA 1
ATOM 3287 C C . LYS B 1 151 ? 29.964 33.875 23.693 1.00 11.42 180 LYS B C 1
ATOM 3288 O O . LYS B 1 151 ? 30.681 34.714 24.215 1.00 11.00 180 LYS B O 1
ATOM 3294 N N . GLY B 1 152 ? 28.969 33.293 24.355 1.00 11.49 181 GLY B N 1
ATOM 3295 C CA . GLY B 1 152 ? 28.690 33.642 25.741 1.00 11.81 181 GLY B CA 1
ATOM 3296 C C . GLY B 1 152 ? 29.825 33.251 26.666 1.00 10.67 181 GLY B C 1
ATOM 3297 O O . GLY B 1 152 ? 30.220 34.015 27.557 1.00 9.50 181 GLY B O 1
ATOM 3298 N N . VAL B 1 153 ? 30.376 32.070 26.438 1.00 8.55 182 VAL B N 1
ATOM 3299 C CA . VAL B 1 153 ? 31.547 31.623 27.201 1.00 12.28 182 VAL B CA 1
ATOM 3300 C C . VAL B 1 153 ? 32.732 32.577 27.012 1.00 13.71 182 VAL B C 1
ATOM 3301 O O . VAL B 1 153 ? 33.362 33.012 27.972 1.00 11.36 182 VAL B O 1
ATOM 3305 N N . HIS B 1 154 ? 32.999 32.929 25.757 1.00 10.53 183 HIS B N 1
ATOM 3306 C CA . HIS B 1 154 ? 34.062 33.856 25.420 1.00 9.33 183 HIS B CA 1
ATOM 3307 C C . HIS B 1 154 ? 33.846 35.191 26.092 1.00 11.38 183 HIS B C 1
ATOM 3308 O O . HIS B 1 154 ? 34.803 35.772 26.613 1.00 13.24 183 HIS B O 1
ATOM 3315 N N . ASP B 1 155 ? 32.607 35.688 26.047 1.00 11.69 184 ASP B N 1
ATOM 3316 C CA . ASP B 1 155 ? 32.271 36.985 26.672 1.00 13.42 184 ASP B CA 1
ATOM 3317 C C . ASP B 1 155 ? 32.659 36.983 28.151 1.00 9.94 184 ASP B C 1
ATOM 3318 O O . ASP B 1 155 ? 33.296 37.916 28.671 1.00 12.19 184 ASP B O 1
ATOM 3323 N N . GLY B 1 156 ? 32.262 35.927 28.848 1.00 9.92 185 GLY B N 1
ATOM 3324 C CA . GLY B 1 156 ? 32.491 35.880 30.279 1.00 8.62 185 GLY B CA 1
ATOM 3325 C C . GLY B 1 156 ? 33.942 35.682 30.646 1.00 10.77 185 GLY B C 1
ATOM 3326 O O . GLY B 1 156 ? 34.426 36.280 31.604 1.00 13.53 185 GLY B O 1
ATOM 3327 N N . LEU B 1 157 ? 34.656 34.855 29.897 1.00 9.43 186 LEU B N 1
ATOM 3328 C CA . LEU B 1 157 ? 36.062 34.706 30.232 1.00 10.04 186 LEU B CA 1
ATOM 3329 C C . LEU B 1 157 ? 36.891 35.933 29.814 1.00 10.91 186 LEU B C 1
ATOM 3330 O O . LEU B 1 157 ? 37.870 36.281 30.485 1.00 12.52 186 LEU B O 1
ATOM 3335 N N . ALA B 1 158 ? 36.516 36.584 28.705 1.00 9.19 187 ALA B N 1
ATOM 3336 C CA . ALA B 1 158 ? 37.213 37.810 28.303 1.00 11.81 187 ALA B CA 1
ATOM 3337 C C . ALA B 1 158 ? 37.016 38.855 29.395 1.00 11.72 187 ALA B C 1
ATOM 3338 O O . ALA B 1 158 ? 37.926 39.613 29.712 1.00 10.65 187 ALA B O 1
ATOM 3340 N N . ALA B 1 159 ? 35.833 38.888 29.986 1.00 12.52 188 ALA B N 1
ATOM 3341 C CA . ALA B 1 159 ? 35.563 39.857 31.044 1.00 15.63 188 ALA B CA 1
ATOM 3342 C C . ALA B 1 159 ? 36.394 39.592 32.284 1.00 17.84 188 ALA B C 1
ATOM 3343 O O . ALA B 1 159 ? 36.779 40.519 33.002 1.00 18.84 188 ALA B O 1
ATOM 3345 N N . GLY B 1 160 ? 36.688 38.320 32.545 1.00 13.35 189 GLY B N 1
ATOM 3346 C CA . GLY B 1 160 ? 37.550 37.976 33.646 1.00 13.18 189 GLY B CA 1
ATOM 3347 C C . GLY B 1 160 ? 38.989 38.396 33.404 1.00 13.22 189 GLY B C 1
ATOM 3348 O O . GLY B 1 160 ? 39.721 38.726 34.338 1.00 14.83 189 GLY B O 1
ATOM 3349 N N . GLY B 1 161 ? 39.431 38.317 32.157 1.00 11.94 190 GLY B N 1
ATOM 3350 C CA . GLY B 1 161 ? 40.759 38.795 31.795 1.00 10.70 190 GLY B CA 1
ATOM 3351 C C . GLY B 1 161 ? 41.740 37.669 31.530 1.00 10.01 190 GLY B C 1
ATOM 3352 O O . GLY B 1 161 ? 41.384 36.501 31.501 1.00 12.24 190 GLY B O 1
ATOM 3353 N N . PRO B 1 162 ? 42.994 38.008 31.310 1.00 8.42 191 PRO B N 1
ATOM 3354 C CA . PRO B 1 162 ? 44.015 37.048 30.885 1.00 10.87 191 PRO B CA 1
ATOM 3355 C C . PRO B 1 162 ? 44.328 35.974 31.894 1.00 11.29 191 PRO B C 1
ATOM 3356 O O . PRO B 1 162 ? 44.936 34.991 31.490 1.00 14.73 191 PRO B O 1
ATOM 3360 N N . ALA B 1 163 ? 43.929 36.134 33.152 1.00 11.82 192 ALA B N 1
ATOM 3361 C CA . ALA B 1 163 ? 44.129 35.056 34.125 1.00 14.55 192 ALA B CA 1
ATOM 3362 C C . ALA B 1 163 ? 43.149 33.900 33.910 1.00 11.47 192 ALA B C 1
ATOM 3363 O O . ALA B 1 163 ? 43.332 32.795 34.468 1.00 12.00 192 ALA B O 1
ATOM 3365 N N . PHE B 1 164 ? 42.116 34.143 33.116 1.00 9.82 193 PHE B N 1
ATOM 3366 C CA . PHE B 1 164 ? 41.183 33.069 32.738 1.00 8.68 193 PHE B CA 1
ATOM 3367 C C . PHE B 1 164 ? 41.534 32.565 31.353 1.00 11.18 193 PHE B C 1
ATOM 3368 O O . PHE B 1 164 ? 41.186 33.183 30.351 1.00 13.47 193 PHE B O 1
ATOM 3376 N N . LYS B 1 165 ? 42.232 31.435 31.281 1.00 12.21 194 LYS B N 1
ATOM 3377 C CA . LYS B 1 165 ? 42.787 31.018 30.008 1.00 10.37 194 LYS B CA 1
ATOM 3378 C C . LYS B 1 165 ? 41.957 29.925 29.345 1.00 12.63 194 LYS B C 1
ATOM 3379 O O . LYS B 1 165 ? 41.642 28.920 29.979 1.00 14.62 194 LYS B O 1
ATOM 3385 N N . ILE B 1 166 ? 41.586 30.138 28.086 1.00 11.39 195 ILE B N 1
ATOM 3386 C CA . ILE B 1 166 ? 41.006 29.066 27.273 1.00 12.41 195 ILE B CA 1
ATOM 3387 C C . ILE B 1 166 ? 42.187 28.305 26.684 1.00 10.87 195 ILE B C 1
ATOM 3388 O O . ILE B 1 166 ? 42.794 28.719 25.701 1.00 13.34 195 ILE B O 1
ATOM 3393 N N . VAL B 1 167 ? 42.557 27.209 27.343 1.00 10.09 196 VAL B N 1
ATOM 3394 C CA . VAL B 1 167 ? 43.752 26.478 26.962 1.00 10.29 196 VAL B CA 1
ATOM 3395 C C . VAL B 1 167 ? 43.515 25.749 25.644 1.00 17.04 196 VAL B C 1
ATOM 3396 O O . VAL B 1 167 ? 44.405 25.676 24.789 1.00 24.07 196 VAL B O 1
ATOM 3400 N N . THR B 1 168 ? 42.312 25.210 25.476 1.00 11.86 197 THR B N 1
ATOM 3401 C CA A THR B 1 168 ? 41.911 24.737 24.160 0.60 13.68 197 THR B CA 1
ATOM 3402 C CA B THR B 1 168 ? 41.907 24.575 24.214 0.40 13.70 197 THR B CA 1
ATOM 3403 C C . THR B 1 168 ? 40.391 24.718 24.040 1.00 11.15 197 THR B C 1
ATOM 3404 O O . THR B 1 168 ? 39.649 24.597 25.015 1.00 11.45 197 THR B O 1
ATOM 3411 N N . GLU B 1 169 ? 39.946 24.910 22.813 1.00 11.62 198 GLU B N 1
ATOM 3412 C CA . GLU B 1 169 ? 38.553 24.827 22.485 1.00 10.66 198 GLU B CA 1
ATOM 3413 C C . GLU B 1 169 ? 38.431 23.891 21.294 1.00 13.92 198 GLU B C 1
ATOM 3414 O O . GLU B 1 169 ? 39.066 24.133 20.249 1.00 14.40 198 GLU B O 1
ATOM 3420 N N . GLN B 1 170 ? 37.664 22.810 21.454 1.00 10.56 199 GLN B N 1
ATOM 3421 C CA . GLN B 1 170 ? 37.509 21.793 20.422 1.00 11.41 199 GLN B CA 1
ATOM 3422 C C . GLN B 1 170 ? 36.082 21.305 20.400 1.00 13.59 199 GLN B C 1
ATOM 3423 O O . GLN B 1 170 ? 35.396 21.345 21.433 1.00 14.46 199 GLN B O 1
ATOM 3429 N N . THR B 1 171 ? 35.623 20.824 19.246 1.00 9.93 200 THR B N 1
ATOM 3430 C CA . THR B 1 171 ? 34.298 20.220 19.213 1.00 10.69 200 THR B CA 1
ATOM 3431 C C . THR B 1 171 ? 34.334 18.719 19.467 1.00 11.59 200 THR B C 1
ATOM 3432 O O . THR B 1 171 ? 35.299 18.038 19.131 1.00 13.35 200 THR B O 1
ATOM 3436 N N . ALA B 1 172 ? 33.276 18.200 20.068 1.00 8.96 201 ALA B N 1
ATOM 3437 C CA . ALA B 1 172 ? 33.026 16.764 20.057 1.00 9.61 201 ALA B CA 1
ATOM 3438 C C . ALA B 1 172 ? 31.687 16.423 19.393 1.00 11.00 201 ALA B C 1
ATOM 3439 O O . ALA B 1 172 ? 31.142 15.335 19.575 1.00 11.58 201 ALA B O 1
ATOM 3441 N N . ASN B 1 173 ? 31.175 17.379 18.606 1.00 13.56 202 ASN B N 1
ATOM 3442 C CA . ASN B 1 173 ? 30.076 17.128 17.662 1.00 11.32 202 ASN B CA 1
ATOM 3443 C C . ASN B 1 173 ? 28.832 16.554 18.326 1.00 11.71 202 ASN B C 1
ATOM 3444 O O . ASN B 1 173 ? 28.113 15.747 17.734 1.00 12.21 202 ASN B O 1
ATOM 3449 N N . SER B 1 174 ? 28.628 16.930 19.584 1.00 13.17 203 SER B N 1
ATOM 3450 C CA . SER B 1 174 ? 27.479 16.451 20.348 1.00 13.48 203 SER B CA 1
ATOM 3451 C C . SER B 1 174 ? 27.422 14.918 20.425 1.00 14.44 203 SER B C 1
ATOM 3452 O O . SER B 1 174 ? 26.343 14.308 20.353 1.00 14.73 203 SER B O 1
ATOM 3455 N N . LYS B 1 175 ? 28.586 14.287 20.552 1.00 13.10 204 LYS B N 1
ATOM 3456 C CA . LYS B 1 175 ? 28.652 12.839 20.683 1.00 18.40 204 LYS B CA 1
ATOM 3457 C C . LYS B 1 175 ? 29.468 12.466 21.911 1.00 12.75 204 LYS B C 1
ATOM 3458 O O . LYS B 1 175 ? 30.595 12.928 22.090 1.00 12.71 204 LYS B O 1
ATOM 3464 N N . ARG B 1 176 ? 28.896 11.635 22.763 1.00 14.90 205 ARG B N 1
ATOM 3465 C CA . ARG B 1 176 ? 29.546 11.237 23.996 1.00 13.86 205 ARG B CA 1
ATOM 3466 C C . ARG B 1 176 ? 30.879 10.513 23.744 1.00 12.11 205 ARG B C 1
ATOM 3467 O O . ARG B 1 176 ? 31.876 10.757 24.460 1.00 13.42 205 ARG B O 1
ATOM 3475 N N . ASP B 1 177 ? 30.895 9.665 22.711 1.00 14.29 206 ASP B N 1
ATOM 3476 C CA . ASP B 1 177 ? 32.080 8.868 22.388 1.00 13.47 206 ASP B CA 1
ATOM 3477 C C . ASP B 1 177 ? 33.234 9.751 21.952 1.00 12.88 206 ASP B C 1
ATOM 3478 O O . ASP B 1 177 ? 34.400 9.521 22.363 1.00 16.01 206 ASP B O 1
ATOM 3483 N N . GLN B 1 178 ? 32.941 10.770 21.148 1.00 12.53 207 GLN B N 1
ATOM 3484 C CA . GLN B 1 178 ? 33.958 11.750 20.768 1.00 11.43 207 GLN B CA 1
ATOM 3485 C C . GLN B 1 178 ? 34.378 12.585 21.963 1.00 11.51 207 GLN B C 1
ATOM 3486 O O . GLN B 1 178 ? 35.551 12.912 22.103 1.00 12.35 207 GLN B O 1
ATOM 3492 N N . ALA B 1 179 ? 33.436 12.965 22.819 1.00 11.45 208 ALA B N 1
ATOM 3493 C CA . ALA B 1 179 ? 33.801 13.711 24.018 1.00 10.07 208 ALA B CA 1
ATOM 3494 C C . ALA B 1 179 ? 34.829 12.973 24.891 1.00 11.36 208 ALA B C 1
ATOM 3495 O O . ALA B 1 179 ? 35.755 13.599 25.433 1.00 10.27 208 ALA B O 1
ATOM 3497 N N . LEU B 1 180 ? 34.694 11.654 25.003 1.00 11.99 209 LEU B N 1
ATOM 3498 C CA . LEU B 1 180 ? 35.631 10.881 25.808 1.00 12.53 209 LEU B CA 1
ATOM 3499 C C . LEU B 1 180 ? 37.052 10.968 25.210 1.00 11.08 209 LEU B C 1
ATOM 3500 O O . LEU B 1 180 ? 37.992 11.368 25.896 1.00 11.11 209 LEU B O 1
ATOM 3505 N N . THR B 1 181 ? 37.217 10.681 23.921 1.00 11.78 210 THR B N 1
ATOM 3506 C CA . THR B 1 181 ? 38.570 10.674 23.349 1.00 11.65 210 THR B CA 1
ATOM 3507 C C . THR B 1 181 ? 39.148 12.073 23.179 1.00 9.39 210 THR B C 1
ATOM 3508 O O . THR B 1 181 ? 40.345 12.282 23.391 1.00 11.53 210 THR B O 1
ATOM 3512 N N . VAL B 1 182 ? 38.322 13.033 22.765 1.00 10.97 211 VAL B N 1
ATOM 3513 C CA . VAL B 1 182 ? 38.786 14.401 22.613 1.00 9.90 211 VAL B CA 1
ATOM 3514 C C . VAL B 1 182 ? 39.280 14.942 23.965 1.00 11.62 211 VAL B C 1
ATOM 3515 O O . VAL B 1 182 ? 40.381 15.515 24.072 1.00 10.31 211 VAL B O 1
ATOM 3519 N N . THR B 1 183 ? 38.502 14.716 25.014 1.00 10.07 212 THR B N 1
ATOM 3520 C CA . THR B 1 183 ? 38.898 15.156 26.349 1.00 7.71 212 THR B CA 1
ATOM 3521 C C . THR B 1 183 ? 40.131 14.422 26.847 1.00 10.98 212 THR B C 1
ATOM 3522 O O . THR B 1 183 ? 41.020 15.041 27.410 1.00 9.80 212 THR B O 1
ATOM 3526 N N . GLN B 1 184 ? 40.189 13.117 26.605 1.00 10.07 213 GLN B N 1
ATOM 3527 C CA . GLN B 1 184 ? 41.377 12.351 26.968 1.00 12.33 213 GLN B CA 1
ATOM 3528 C C . GLN B 1 184 ? 42.625 12.927 26.352 1.00 9.07 213 GLN B C 1
ATOM 3529 O O . GLN B 1 184 ? 43.624 13.095 27.055 1.00 11.09 213 GLN B O 1
ATOM 3535 N N . ASN B 1 185 ? 42.573 13.255 25.064 1.00 9.29 214 ASN B N 1
ATOM 3536 C CA . ASN B 1 185 ? 43.748 13.763 24.368 1.00 9.05 214 ASN B CA 1
ATOM 3537 C C . ASN B 1 185 ? 44.118 15.152 24.887 1.00 9.19 214 ASN B C 1
ATOM 3538 O O . ASN B 1 185 ? 45.294 15.486 25.021 1.00 11.37 214 ASN B O 1
ATOM 3543 N N . ILE B 1 186 ? 43.114 15.960 25.214 1.00 10.25 215 ILE B N 1
ATOM 3544 C CA . ILE B 1 186 ? 43.384 17.273 25.789 1.00 10.91 215 ILE B CA 1
ATOM 3545 C C . ILE B 1 186 ? 44.061 17.139 27.158 1.00 9.55 215 ILE B C 1
ATOM 3546 O O . ILE B 1 186 ? 45.060 17.827 27.428 1.00 11.83 215 ILE B O 1
ATOM 3551 N N . LEU B 1 187 ? 43.567 16.241 28.005 1.00 10.51 216 LEU B N 1
ATOM 3552 C CA . LEU B 1 187 ? 44.195 16.021 29.308 1.00 8.84 216 LEU B CA 1
ATOM 3553 C C . LEU B 1 187 ? 45.646 15.569 29.168 1.00 11.08 216 LEU B C 1
ATOM 3554 O O . LEU B 1 187 ? 46.520 16.010 29.917 1.00 13.73 216 LEU B O 1
ATOM 3559 N N . THR B 1 188 ? 45.891 14.696 28.200 1.00 11.01 217 THR B N 1
ATOM 3560 C CA . THR B 1 188 ? 47.233 14.173 27.968 1.00 10.26 217 THR B CA 1
ATOM 3561 C C . THR B 1 188 ? 48.176 15.303 27.589 1.00 13.99 217 THR B C 1
ATOM 3562 O O . THR B 1 188 ? 49.308 15.376 28.098 1.00 14.66 217 THR B O 1
ATOM 3566 N N . SER B 1 189 ? 47.697 16.212 26.743 1.00 12.65 218 SER B N 1
ATOM 3567 C CA . SER B 1 189 ? 48.480 17.366 26.295 1.00 15.59 218 SER B CA 1
ATOM 3568 C C . SER B 1 189 ? 48.799 18.346 27.425 1.00 16.52 218 SER B C 1
ATOM 3569 O O . SER B 1 189 ? 49.706 19.174 27.295 1.00 17.74 218 SER B O 1
ATOM 3580 N N . ARG B 1 191 ? 49.060 17.260 30.893 1.00 18.92 220 ARG B N 1
ATOM 3581 C CA . ARG B 1 191 ? 49.023 16.392 32.066 1.00 20.70 220 ARG B CA 1
ATOM 3582 C C . ARG B 1 191 ? 49.796 16.925 33.276 1.00 23.14 220 ARG B C 1
ATOM 3583 O O . ARG B 1 191 ? 49.488 16.566 34.414 1.00 31.26 220 ARG B O 1
ATOM 3591 N N . ASP B 1 192 ? 50.759 17.807 33.039 1.00 27.62 221 ASP B N 1
ATOM 3592 C CA . ASP B 1 192 ? 51.516 18.406 34.140 1.00 31.53 221 ASP B CA 1
ATOM 3593 C C . ASP B 1 192 ? 50.785 19.581 34.780 1.00 32.03 221 ASP B C 1
ATOM 3594 O O . ASP B 1 192 ? 51.084 19.984 35.905 1.00 36.05 221 ASP B O 1
ATOM 3599 N N . THR B 1 193 ? 49.816 20.119 34.047 1.00 20.56 222 THR B N 1
ATOM 3600 C CA . THR B 1 193 ? 49.003 21.223 34.505 1.00 24.66 222 THR B CA 1
ATOM 3601 C C . THR B 1 193 ? 47.563 21.018 34.063 1.00 20.53 222 THR B C 1
ATOM 3602 O O . THR B 1 193 ? 47.098 21.729 33.175 1.00 18.81 222 THR B O 1
ATOM 3606 N N . PRO B 1 194 ? 46.852 20.075 34.703 1.00 17.39 223 PRO B N 1
ATOM 3607 C CA . PRO B 1 194 ? 45.482 19.750 34.279 1.00 17.48 223 PRO B CA 1
ATOM 3608 C C . PRO B 1 194 ? 44.562 20.971 34.379 1.00 15.19 223 PRO B C 1
ATOM 3609 O O . PRO B 1 194 ? 44.834 21.885 35.189 1.00 19.49 223 PRO B O 1
ATOM 3613 N N . PRO B 1 195 ? 43.501 21.008 33.557 1.00 12.34 224 PRO B N 1
ATOM 3614 C CA . PRO B 1 195 ? 42.637 22.185 33.569 1.00 14.77 224 PRO B CA 1
ATOM 3615 C C . PRO B 1 195 ? 41.842 22.247 34.861 1.00 15.48 224 PRO B C 1
ATOM 3616 O O . PRO B 1 195 ? 41.575 21.245 35.530 1.00 15.54 224 PRO B O 1
ATOM 3620 N N . ASP B 1 196 ? 41.437 23.443 35.222 1.00 11.69 225 ASP B N 1
ATOM 3621 C CA . ASP B 1 196 ? 40.582 23.580 36.375 1.00 10.50 225 ASP B CA 1
ATOM 3622 C C . ASP B 1 196 ? 39.141 23.239 36.060 1.00 10.22 225 ASP B C 1
ATOM 3623 O O . ASP B 1 196 ? 38.406 22.745 36.894 1.00 10.28 225 ASP B O 1
ATOM 3628 N N . VAL B 1 197 ? 38.708 23.579 34.847 1.00 9.27 226 VAL B N 1
ATOM 3629 C CA . VAL B 1 197 ? 37.300 23.471 34.506 1.00 10.75 226 VAL B CA 1
ATOM 3630 C C . VAL B 1 197 ? 37.201 23.027 33.060 1.00 11.44 226 VAL B C 1
ATOM 3631 O O . VAL B 1 197 ? 37.931 23.521 32.224 1.00 12.02 226 VAL B O 1
ATOM 3635 N N . ILE B 1 198 ? 36.310 22.072 32.785 1.00 9.83 227 ILE B N 1
ATOM 3636 C CA . ILE B 1 198 ? 35.958 21.693 31.416 1.00 8.52 227 ILE B CA 1
ATOM 3637 C C . ILE B 1 198 ? 34.509 22.118 31.209 1.00 8.90 227 ILE B C 1
ATOM 3638 O O . ILE B 1 198 ? 33.613 21.634 31.895 1.00 11.67 227 ILE B O 1
ATOM 3643 N N . LEU B 1 199 ? 34.299 23.084 30.316 1.00 10.65 228 LEU B N 1
ATOM 3644 C CA . LEU B 1 199 ? 32.969 23.548 29.973 1.00 10.38 228 LEU B CA 1
ATOM 3645 C C . LEU B 1 199 ? 32.515 22.782 28.747 1.00 10.11 228 LEU B C 1
ATOM 3646 O O . LEU B 1 199 ? 33.087 22.964 27.653 1.00 11.02 228 LEU B O 1
ATOM 3651 N N . CYS B 1 200 ? 31.501 21.936 28.925 1.00 8.14 229 CYS B N 1
ATOM 3652 C CA . CYS B 1 200 ? 30.979 21.078 27.861 1.00 8.61 229 CYS B CA 1
ATOM 3653 C C . CYS B 1 200 ? 29.625 21.596 27.464 1.00 10.70 229 CYS B C 1
ATOM 3654 O O . CYS B 1 200 ? 28.749 21.784 28.312 1.00 12.18 229 CYS B O 1
ATOM 3657 N N . LEU B 1 201 ? 29.438 21.794 26.163 1.00 9.27 230 LEU B N 1
ATOM 3658 C CA . LEU B 1 201 ? 28.250 22.494 25.688 1.00 7.55 230 LEU B CA 1
ATOM 3659 C C . LEU B 1 201 ? 27.041 21.600 25.464 1.00 11.18 230 LEU B C 1
ATOM 3660 O O . LEU B 1 201 ? 26.023 22.043 24.947 1.00 10.38 230 LEU B O 1
ATOM 3665 N N . ASN B 1 202 ? 27.131 20.358 25.928 1.00 8.06 231 ASN B N 1
ATOM 3666 C CA . ASN B 1 202 ? 25.931 19.593 26.268 1.00 9.18 231 ASN B CA 1
ATOM 3667 C C . ASN B 1 202 ? 26.241 18.524 27.334 1.00 10.27 231 ASN B C 1
ATOM 3668 O O . ASN B 1 202 ? 27.409 18.228 27.624 1.00 8.81 231 ASN B O 1
ATOM 3673 N N . ASP B 1 203 ? 25.199 17.955 27.918 1.00 9.70 232 ASP B N 1
ATOM 3674 C CA . ASP B 1 203 ? 25.388 17.021 29.028 1.00 8.92 232 ASP B CA 1
ATOM 3675 C C . ASP B 1 203 ? 25.884 15.667 28.561 1.00 9.99 232 ASP B C 1
ATOM 3676 O O . ASP B 1 203 ? 26.606 14.999 29.276 1.00 12.40 232 ASP B O 1
ATOM 3681 N N . ASP B 1 204 ? 25.473 15.258 27.373 1.00 11.44 233 ASP B N 1
ATOM 3682 C CA . ASP B 1 204 ? 25.908 13.990 26.787 1.00 14.49 233 ASP B CA 1
ATOM 3683 C C . ASP B 1 204 ? 27.427 13.979 26.686 1.00 14.41 233 ASP B C 1
ATOM 3684 O O . ASP B 1 204 ? 28.068 13.004 27.093 1.00 12.44 233 ASP B O 1
ATOM 3697 N N . ALA B 1 206 ? 29.413 16.063 28.330 1.00 11.74 235 ALA B N 1
ATOM 3698 C CA . ALA B 1 206 ? 29.888 16.210 29.688 1.00 9.01 235 ALA B CA 1
ATOM 3699 C C . ALA B 1 206 ? 30.082 14.869 30.367 1.00 9.17 235 ALA B C 1
ATOM 3700 O O . ALA B 1 206 ? 31.040 14.721 31.124 1.00 10.43 235 ALA B O 1
ATOM 3710 N N . GLY B 1 208 ? 30.980 12.111 28.885 1.00 8.14 237 GLY B N 1
ATOM 3711 C CA . GLY B 1 208 ? 32.241 11.660 28.310 1.00 11.69 237 GLY B CA 1
ATOM 3712 C C . GLY B 1 208 ? 33.449 12.324 28.952 1.00 12.56 237 GLY B C 1
ATOM 3713 O O . GLY B 1 208 ? 34.478 11.685 29.204 1.00 10.93 237 GLY B O 1
ATOM 3714 N N . ALA B 1 209 ? 33.334 13.617 29.227 1.00 11.52 238 ALA B N 1
ATOM 3715 C CA . ALA B 1 209 ? 34.421 14.336 29.878 1.00 8.74 238 ALA B CA 1
ATOM 3716 C C . ALA B 1 209 ? 34.631 13.871 31.298 1.00 10.77 238 ALA B C 1
ATOM 3717 O O . ALA B 1 209 ? 35.785 13.737 31.726 1.00 10.47 238 ALA B O 1
ATOM 3719 N N . LEU B 1 210 ? 33.553 13.607 32.029 1.00 9.73 239 LEU B N 1
ATOM 3720 C CA . LEU B 1 210 ? 33.654 13.068 33.381 1.00 12.55 239 LEU B CA 1
ATOM 3721 C C . LEU B 1 210 ? 34.433 11.763 33.357 1.00 12.60 239 LEU B C 1
ATOM 3722 O O . LEU B 1 210 ? 35.269 11.507 34.239 1.00 12.90 239 LEU B O 1
ATOM 3727 N N . GLU B 1 211 ? 34.120 10.935 32.367 1.00 11.55 240 GLU B N 1
ATOM 3728 C CA . GLU B 1 211 ? 34.789 9.653 32.207 1.00 13.82 240 GLU B CA 1
ATOM 3729 C C . GLU B 1 211 ? 36.259 9.837 31.859 1.00 14.46 240 GLU B C 1
ATOM 3730 O O . GLU B 1 211 ? 37.114 9.122 32.390 1.00 13.57 240 GLU B O 1
ATOM 3736 N N . ALA B 1 212 ? 36.571 10.799 30.996 1.00 11.39 241 ALA B N 1
ATOM 3737 C CA . ALA B 1 212 ? 37.984 11.087 30.711 1.00 11.65 241 ALA B CA 1
ATOM 3738 C C . ALA B 1 212 ? 38.763 11.497 31.955 1.00 11.49 241 ALA B C 1
ATOM 3739 O O . ALA B 1 212 ? 39.905 11.042 32.157 1.00 10.39 241 ALA B O 1
ATOM 3741 N N . VAL B 1 213 ? 38.151 12.330 32.798 1.00 12.30 242 VAL B N 1
ATOM 3742 C CA . VAL B 1 213 ? 38.759 12.759 34.053 1.00 14.58 242 VAL B CA 1
ATOM 3743 C C . VAL B 1 213 ? 39.016 11.556 34.977 1.00 14.31 242 VAL B C 1
ATOM 3744 O O . VAL B 1 213 ? 40.129 11.408 35.501 1.00 14.70 242 VAL B O 1
ATOM 3748 N N . ARG B 1 214 ? 38.041 10.651 35.080 1.00 14.43 243 ARG B N 1
ATOM 3749 C CA . ARG B 1 214 ? 38.228 9.422 35.858 1.00 17.20 243 ARG B CA 1
ATOM 3750 C C . ARG B 1 214 ? 39.312 8.511 35.267 1.00 13.22 243 ARG B C 1
ATOM 3751 O O . ARG B 1 214 ? 40.152 7.975 36.015 1.00 14.44 243 ARG B O 1
ATOM 3759 N N . ALA B 1 215 ? 39.283 8.321 33.947 1.00 15.04 244 ALA B N 1
ATOM 3760 C CA . ALA B 1 215 ? 40.279 7.490 33.270 1.00 14.05 244 ALA B CA 1
ATOM 3761 C C . ALA B 1 215 ? 41.690 8.046 33.463 1.00 15.61 244 ALA B C 1
ATOM 3762 O O . ALA B 1 215 ? 42.684 7.303 33.376 1.00 15.02 244 ALA B O 1
ATOM 3764 N N . ALA B 1 216 ? 41.799 9.349 33.704 1.00 12.50 245 ALA B N 1
ATOM 3765 C CA . ALA B 1 216 ? 43.108 9.968 33.941 1.00 14.07 245 ALA B CA 1
ATOM 3766 C C . ALA B 1 216 ? 43.560 9.907 35.409 1.00 17.14 245 ALA B C 1
ATOM 3767 O O . ALA B 1 216 ? 44.610 10.442 35.766 1.00 21.47 245 ALA B O 1
ATOM 3769 N N . GLY B 1 217 ? 42.771 9.261 36.256 1.00 15.55 246 GLY B N 1
ATOM 3770 C CA . GLY B 1 217 ? 43.091 9.178 37.672 1.00 15.92 246 GLY B CA 1
ATOM 3771 C C . GLY B 1 217 ? 42.826 10.457 38.445 1.00 22.44 246 GLY B C 1
ATOM 3772 O O . GLY B 1 217 ? 43.374 10.666 39.526 1.00 21.29 246 GLY B O 1
ATOM 3773 N N . LEU B 1 218 ? 42.005 11.323 37.869 1.00 19.43 247 LEU B N 1
ATOM 3774 C CA . LEU B 1 218 ? 41.611 12.598 38.498 1.00 22.74 247 LEU B CA 1
ATOM 3775 C C . LEU B 1 218 ? 40.165 12.552 39.025 1.00 14.75 247 LEU B C 1
ATOM 3776 O O . LEU B 1 218 ? 39.409 11.636 38.687 1.00 18.09 247 LEU B O 1
ATOM 3781 N N . ASP B 1 219 ? 39.785 13.472 39.915 1.00 20.39 248 ASP B N 1
ATOM 3782 C CA . ASP B 1 219 ? 38.360 13.575 40.268 1.00 14.94 248 ASP B CA 1
ATOM 3783 C C . ASP B 1 219 ? 37.934 15.040 40.302 1.00 15.25 248 ASP B C 1
ATOM 3784 O O . ASP B 1 219 ? 38.718 15.930 39.940 1.00 14.67 248 ASP B O 1
ATOM 3789 N N . SER B 1 220 ? 36.689 15.285 40.697 1.00 16.95 249 SER B N 1
ATOM 3790 C CA . SER B 1 220 ? 36.128 16.623 40.639 1.00 13.21 249 SER B CA 1
ATOM 3791 C C . SER B 1 220 ? 36.751 17.612 41.596 1.00 17.64 249 SER B C 1
ATOM 3792 O O . SER B 1 220 ? 36.546 18.817 41.456 1.00 17.81 249 SER B O 1
ATOM 3795 N N . ALA B 1 221 ? 37.555 17.147 42.543 1.00 15.43 250 ALA B N 1
ATOM 3796 C CA . ALA B 1 221 ? 38.235 18.111 43.390 1.00 17.06 250 ALA B CA 1
ATOM 3797 C C . ALA B 1 221 ? 39.283 18.878 42.594 1.00 17.42 250 ALA B C 1
ATOM 3798 O O . ALA B 1 221 ? 39.549 20.042 42.894 1.00 20.19 250 ALA B O 1
ATOM 3800 N N . LYS B 1 222 ? 39.865 18.243 41.587 1.00 15.53 251 LYS B N 1
ATOM 3801 C CA . LYS B 1 222 ? 40.871 18.897 40.752 1.00 15.12 251 LYS B CA 1
ATOM 3802 C C . LYS B 1 222 ? 40.342 19.434 39.419 1.00 14.02 251 LYS B C 1
ATOM 3803 O O . LYS B 1 222 ? 40.736 20.500 38.992 1.00 16.22 251 LYS B O 1
ATOM 3809 N N . VAL B 1 223 ? 39.455 18.691 38.776 1.00 12.27 252 VAL B N 1
ATOM 3810 C CA . VAL B 1 223 ? 38.904 19.108 37.478 1.00 11.89 252 VAL B CA 1
ATOM 3811 C C . VAL B 1 223 ? 37.377 19.170 37.531 1.00 13.61 252 VAL B C 1
ATOM 3812 O O . VAL B 1 223 ? 36.705 18.151 37.732 1.00 14.63 252 VAL B O 1
ATOM 3816 N N . LYS B 1 224 ? 36.828 20.378 37.444 1.00 12.64 253 LYS B N 1
ATOM 3817 C CA . LYS B 1 224 ? 35.389 20.586 37.497 1.00 11.61 253 LYS B CA 1
ATOM 3818 C C . LYS B 1 224 ? 34.789 20.494 36.082 1.00 13.68 253 LYS B C 1
ATOM 3819 O O . LYS B 1 224 ? 35.451 20.816 35.100 1.00 15.51 253 LYS B O 1
ATOM 3825 N N . VAL B 1 225 ? 33.588 19.918 35.982 1.00 12.14 254 VAL B N 1
ATOM 3826 C CA . VAL B 1 225 ? 32.887 19.794 34.702 1.00 10.09 254 VAL B CA 1
ATOM 3827 C C . VAL B 1 225 ? 31.543 20.484 34.784 1.00 10.14 254 VAL B C 1
ATOM 3828 O O . VAL B 1 225 ? 30.804 20.277 35.748 1.00 10.34 254 VAL B O 1
ATOM 3832 N N . ILE B 1 226 ? 31.236 21.312 33.784 1.00 10.66 255 ILE B N 1
ATOM 3833 C CA . ILE B 1 226 ? 29.929 21.967 33.651 1.00 9.52 255 ILE B CA 1
ATOM 3834 C C . ILE B 1 226 ? 29.361 21.550 32.311 1.00 10.58 255 ILE B C 1
ATOM 3835 O O . ILE B 1 226 ? 30.085 21.584 31.307 1.00 10.31 255 ILE B O 1
ATOM 3840 N N . GLY B 1 227 ? 28.087 21.161 32.284 1.00 8.64 256 GLY B N 1
ATOM 3841 C CA . GLY B 1 227 ? 27.446 20.765 31.048 1.00 10.60 256 GLY B CA 1
ATOM 3842 C C . GLY B 1 227 ? 26.361 21.755 30.660 1.00 10.18 256 GLY B C 1
ATOM 3843 O O . GLY B 1 227 ? 26.363 22.928 31.061 1.00 11.36 256 GLY B O 1
ATOM 3844 N N . PHE B 1 228 ? 25.446 21.281 29.824 1.00 9.07 257 PHE B N 1
ATOM 3845 C CA . PHE B 1 228 ? 24.338 22.090 29.320 1.00 7.46 257 PHE B CA 1
ATOM 3846 C C . PHE B 1 228 ? 23.250 21.100 28.941 1.00 9.88 257 PHE B C 1
ATOM 3847 O O . PHE B 1 228 ? 23.545 20.100 28.269 1.00 9.63 257 PHE B O 1
ATOM 3855 N N . ASP B 1 229 ? 22.021 21.356 29.414 1.00 9.83 258 ASP B N 1
ATOM 3856 C CA . ASP B 1 229 ? 20.759 20.650 29.054 1.00 9.41 258 ASP B CA 1
ATOM 3857 C C . ASP B 1 229 ? 19.961 20.193 30.270 1.00 10.87 258 ASP B C 1
ATOM 3858 O O . ASP B 1 229 ? 18.772 19.925 30.147 1.00 10.55 258 ASP B O 1
ATOM 3863 N N . ALA B 1 230 ? 20.628 20.025 31.409 1.00 10.61 259 ALA B N 1
ATOM 3864 C CA . ALA B 1 230 ? 19.974 19.520 32.618 1.00 9.68 259 ALA B CA 1
ATOM 3865 C C . ALA B 1 230 ? 19.229 18.192 32.388 1.00 10.26 259 ALA B C 1
ATOM 3866 O O . ALA B 1 230 ? 18.093 17.994 32.859 1.00 11.99 259 ALA B O 1
ATOM 3868 N N . ILE B 1 231 ? 19.871 17.261 31.669 1.00 10.66 260 ILE B N 1
ATOM 3869 C CA . ILE B 1 231 ? 19.264 15.943 31.529 1.00 10.63 260 ILE B CA 1
ATOM 3870 C C . ILE B 1 231 ? 19.370 15.207 32.878 1.00 10.12 260 ILE B C 1
ATOM 3871 O O . ILE B 1 231 ? 20.242 15.511 33.693 1.00 12.10 260 ILE B O 1
ATOM 3876 N N . PRO B 1 232 ? 18.442 14.278 33.154 1.00 12.21 261 PRO B N 1
ATOM 3877 C CA . PRO B 1 232 ? 18.424 13.645 34.486 1.00 11.51 261 PRO B CA 1
ATOM 3878 C C . PRO B 1 232 ? 19.741 12.960 34.878 1.00 12.93 261 PRO B C 1
ATOM 3879 O O . PRO B 1 232 ? 20.088 12.982 36.053 1.00 12.87 261 PRO B O 1
ATOM 3883 N N . GLU B 1 233 ? 20.462 12.370 33.937 1.00 11.77 262 GLU B N 1
ATOM 3884 C CA . GLU B 1 233 ? 21.759 11.769 34.255 1.00 14.04 262 GLU B CA 1
ATOM 3885 C C . GLU B 1 233 ? 22.752 12.808 34.802 1.00 14.32 262 GLU B C 1
ATOM 3886 O O . GLU B 1 233 ? 23.496 12.551 35.756 1.00 14.99 262 GLU B O 1
ATOM 3892 N N . ALA B 1 234 ? 22.750 13.999 34.217 1.00 14.95 263 ALA B N 1
ATOM 3893 C CA . ALA B 1 234 ? 23.618 15.083 34.698 1.00 10.52 263 ALA B CA 1
ATOM 3894 C C . ALA B 1 234 ? 23.154 15.585 36.060 1.00 10.99 263 ALA B C 1
ATOM 3895 O O . ALA B 1 234 ? 23.982 15.852 36.936 1.00 11.78 263 ALA B O 1
ATOM 3897 N N . LEU B 1 235 ? 21.834 15.723 36.245 1.00 8.67 264 LEU B N 1
ATOM 3898 C CA . LEU B 1 235 ? 21.330 16.130 37.556 1.00 10.25 264 LEU B CA 1
ATOM 3899 C C . LEU B 1 235 ? 21.814 15.175 38.666 1.00 10.20 264 LEU B C 1
ATOM 3900 O O . LEU B 1 235 ? 22.249 15.600 39.752 1.00 10.20 264 LEU 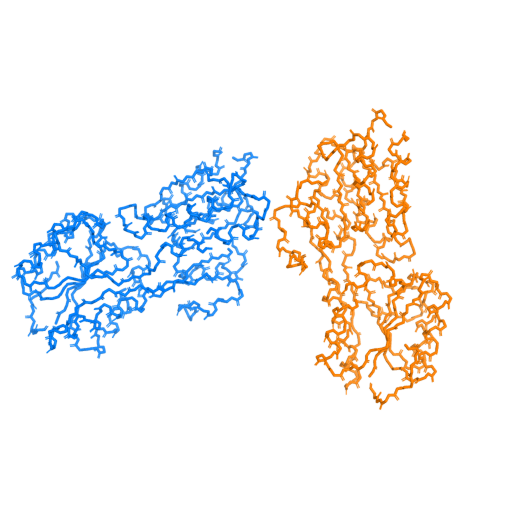B O 1
ATOM 3905 N N . ALA B 1 236 ? 21.770 13.875 38.388 1.00 10.54 265 ALA B N 1
ATOM 3906 C CA . ALA B 1 236 ? 22.255 12.894 39.358 1.00 11.99 265 ALA B CA 1
ATOM 3907 C C . ALA B 1 236 ? 23.733 13.048 39.654 1.00 11.94 265 ALA B C 1
ATOM 3908 O O . ALA B 1 236 ? 24.156 12.899 40.812 1.00 12.88 265 ALA B O 1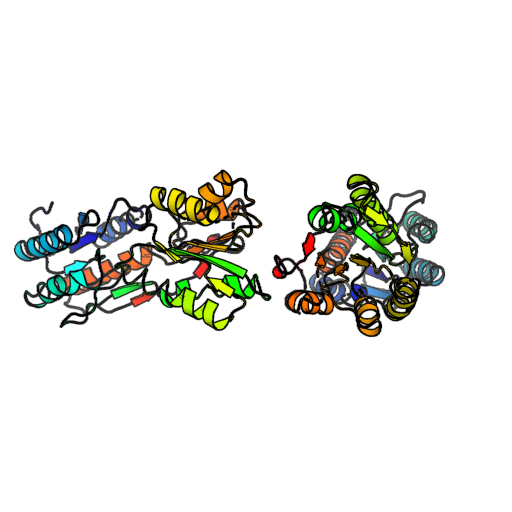
ATOM 3910 N N . ARG B 1 237 ? 24.542 13.357 38.631 1.00 10.80 266 ARG B N 1
ATOM 3911 C CA . ARG B 1 237 ? 25.968 13.559 38.856 1.00 10.95 266 ARG B CA 1
ATOM 3912 C C . ARG B 1 237 ? 26.219 14.825 39.677 1.00 11.82 266 ARG B C 1
ATOM 3913 O O . ARG B 1 237 ? 27.164 14.880 40.479 1.00 14.35 266 ARG B O 1
ATOM 3921 N N . ILE B 1 238 ? 25.367 15.831 39.499 1.00 10.82 267 ILE B N 1
ATOM 3922 C CA . ILE B 1 238 ? 25.489 17.051 40.305 1.00 8.89 267 ILE B CA 1
ATOM 3923 C C . ILE B 1 238 ? 25.103 16.781 41.757 1.00 11.43 267 ILE B C 1
ATOM 3924 O O . ILE B 1 238 ? 25.803 17.199 42.687 1.00 13.31 267 ILE B O 1
ATOM 3929 N N . LYS B 1 239 ? 24.012 16.044 41.959 1.00 10.89 268 LYS B N 1
ATOM 3930 C CA . LYS B 1 239 ? 23.621 15.637 43.310 1.00 10.61 268 LYS B CA 1
ATOM 3931 C C . LYS B 1 239 ? 24.750 14.847 44.000 1.00 12.38 268 LYS B C 1
ATOM 3932 O O . LYS B 1 239 ? 25.000 15.024 45.212 1.00 14.23 268 LYS B O 1
ATOM 3938 N N . ALA B 1 240 ? 25.469 14.021 43.238 1.00 12.95 269 ALA B N 1
ATOM 3939 C CA . ALA B 1 240 ? 26.563 13.204 43.780 1.00 14.26 269 ALA B CA 1
ATOM 3940 C C . ALA B 1 240 ? 27.847 13.974 44.006 1.00 15.76 269 ALA B C 1
ATOM 3941 O O . ALA B 1 240 ? 28.771 13.469 44.635 1.00 20.14 269 ALA B O 1
ATOM 3943 N N . GLY B 1 241 ? 27.943 15.162 43.433 1.00 14.29 270 GLY B N 1
ATOM 3944 C CA . GLY B 1 241 ? 29.154 15.956 43.552 1.00 15.40 270 GLY B CA 1
ATOM 3945 C C . GLY B 1 241 ? 30.233 15.632 42.538 1.00 22.25 270 GLY B C 1
ATOM 3946 O O . GLY B 1 241 ? 31.374 16.080 42.685 1.00 28.03 270 GLY B O 1
ATOM 3947 N N . GLU B 1 242 ? 29.878 14.887 41.496 1.00 14.99 271 GLU B N 1
ATOM 3948 C CA . GLU B 1 242 ? 30.824 14.511 40.446 1.00 14.94 271 GLU B CA 1
ATOM 3949 C C . GLU B 1 242 ? 30.859 15.567 39.334 1.00 17.15 271 GLU B C 1
ATOM 3950 O O . GLU B 1 242 ? 31.883 15.774 38.676 1.00 19.02 271 GLU B O 1
ATOM 3969 N N . VAL B 1 244 ? 29.722 19.744 38.624 1.00 10.38 273 VAL B N 1
ATOM 3970 C CA . VAL B 1 244 ? 29.380 20.908 39.421 1.00 12.69 273 VAL B CA 1
ATOM 3971 C C . VAL B 1 244 ? 28.108 21.631 38.950 1.00 9.91 273 VAL B C 1
ATOM 3972 O O . VAL B 1 244 ? 27.353 22.192 39.760 1.00 13.68 273 VAL B O 1
ATOM 3976 N N . ALA B 1 245 ? 27.852 21.622 37.644 1.00 8.83 274 ALA B N 1
ATOM 3977 C CA . ALA B 1 245 ? 26.733 22.401 37.142 1.00 9.08 274 ALA B CA 1
ATOM 3978 C C . ALA B 1 245 ? 26.293 21.970 35.755 1.00 9.34 274 ALA B C 1
ATOM 3979 O O . ALA B 1 245 ? 27.043 21.327 35.022 1.00 10.16 274 ALA B O 1
ATOM 3981 N N . THR B 1 246 ? 25.071 22.355 35.401 1.00 9.27 275 THR B N 1
ATOM 3982 C CA . THR B 1 246 ? 24.585 22.216 34.030 1.00 7.86 275 THR B CA 1
ATOM 3983 C C . THR B 1 246 ? 23.699 23.448 33.768 1.00 10.77 275 THR B C 1
ATOM 3984 O O . THR B 1 246 ? 23.719 24.398 34.561 1.00 10.89 275 THR B O 1
ATOM 3988 N N . VAL B 1 247 ? 23.025 23.496 32.624 1.00 9.72 276 VAL B N 1
ATOM 3989 C CA . VAL B 1 247 ? 22.178 24.655 32.285 1.00 8.21 276 VAL B CA 1
ATOM 3990 C C . VAL B 1 247 ? 20.828 24.152 31.836 1.00 7.70 276 VAL B C 1
ATOM 3991 O O . VAL B 1 247 ? 20.734 23.307 30.926 1.00 10.28 276 VAL B O 1
ATOM 3995 N N . GLU B 1 248 ? 19.784 24.662 32.485 1.00 8.68 277 GLU B N 1
ATOM 3996 C CA . GLU B 1 248 ? 18.416 24.384 32.118 1.00 7.30 277 GLU B CA 1
ATOM 3997 C C . GLU B 1 248 ? 17.999 25.306 30.995 1.00 11.15 277 GLU B C 1
ATOM 3998 O O . GLU B 1 248 ? 18.155 26.525 31.100 1.00 12.14 277 GLU B O 1
ATOM 4004 N N . GLN B 1 249 ? 17.490 24.729 29.912 1.00 10.25 278 GLN B N 1
ATOM 4005 C CA . GLN B 1 249 ? 16.978 25.530 28.792 1.00 9.72 278 GLN B CA 1
ATOM 4006 C C . GLN B 1 249 ? 15.531 25.220 28.372 1.00 12.73 278 GLN B C 1
ATOM 4007 O O . GLN B 1 249 ? 15.081 25.677 27.318 1.00 12.30 278 GLN B O 1
ATOM 4013 N N . ASN B 1 250 ? 14.794 24.465 29.182 1.00 10.01 279 ASN B N 1
ATOM 4014 C CA . ASN B 1 250 ? 13.370 24.228 28.953 1.00 10.39 279 ASN B CA 1
ATOM 4015 C C . ASN B 1 250 ? 13.015 23.737 27.544 1.00 9.58 279 ASN B C 1
ATOM 4016 O O . ASN B 1 250 ? 12.197 24.326 26.870 1.00 10.80 279 ASN B O 1
ATOM 4021 N N . PRO B 1 251 ? 13.588 22.615 27.113 1.00 8.96 280 PRO B N 1
ATOM 4022 C CA . PRO B 1 251 ? 13.301 22.087 25.772 1.00 10.65 280 PRO B CA 1
ATOM 4023 C C . PRO B 1 251 ? 11.846 21.659 25.629 1.00 10.44 280 PRO B C 1
ATOM 4024 O O . PRO B 1 251 ? 11.277 21.750 24.544 1.00 9.89 280 PRO B O 1
ATOM 4028 N N . GLY B 1 252 ? 11.242 21.198 26.711 1.00 10.60 281 GLY B N 1
ATOM 4029 C CA . GLY B 1 252 ? 9.827 20.862 26.652 1.00 10.39 281 GLY B CA 1
ATOM 4030 C C . GLY B 1 252 ? 8.999 22.081 26.296 1.00 9.31 281 GLY B C 1
ATOM 4031 O O . GLY B 1 252 ? 8.164 22.040 25.395 1.00 10.44 281 GLY B O 1
ATOM 4032 N N . LEU B 1 253 ? 9.270 23.190 26.980 1.00 9.39 282 LEU B N 1
ATOM 4033 C CA . LEU B 1 253 ? 8.561 24.417 26.685 1.00 10.11 282 LEU B CA 1
ATOM 4034 C C . LEU B 1 253 ? 8.871 24.923 25.261 1.00 8.17 282 LEU B C 1
ATOM 4035 O O . LEU B 1 253 ? 7.983 25.457 24.596 1.00 9.57 282 LEU B O 1
ATOM 4040 N N . GLN B 1 254 ? 10.118 24.790 24.789 1.00 9.31 283 GLN B N 1
ATOM 4041 C CA . GLN B 1 254 ? 10.450 25.197 23.425 1.00 8.60 283 GLN B CA 1
ATOM 4042 C C . GLN B 1 254 ? 9.583 24.473 22.413 1.00 8.32 283 GLN B C 1
ATOM 4043 O O . GLN B 1 254 ? 8.929 25.107 21.585 1.00 7.67 283 GLN B O 1
ATOM 4049 N N . ILE B 1 255 ? 9.520 23.152 22.498 1.00 8.28 284 ILE B N 1
ATOM 4050 C CA . ILE B 1 255 ? 8.817 22.395 21.467 1.00 8.64 284 ILE B CA 1
ATOM 4051 C C . ILE B 1 255 ? 7.310 22.563 21.596 1.00 7.64 284 ILE B C 1
ATOM 4052 O O . ILE B 1 255 ? 6.618 22.681 20.589 1.00 8.98 284 ILE B O 1
ATOM 4057 N N . ARG B 1 256 ? 6.804 22.646 22.829 1.00 8.61 285 ARG B N 1
ATOM 4058 C CA . ARG B 1 256 ? 5.361 22.864 23.007 1.00 7.64 285 ARG B CA 1
ATOM 4059 C C . ARG B 1 256 ? 4.940 24.230 22.462 1.00 9.27 285 ARG B C 1
ATOM 4060 O O . ARG B 1 256 ? 3.878 24.360 21.878 1.00 10.48 285 ARG B O 1
ATOM 4068 N N . THR B 1 257 ? 5.771 25.252 22.673 1.00 8.42 286 THR B N 1
ATOM 4069 C CA . THR B 1 257 ? 5.475 26.615 22.206 1.00 9.90 286 THR B CA 1
ATOM 4070 C C . THR B 1 257 ? 5.457 26.665 20.693 1.00 11.63 286 THR B C 1
ATOM 4071 O O . THR B 1 257 ? 4.528 27.221 20.092 1.00 9.55 286 THR B O 1
ATOM 4075 N N . ALA B 1 258 ? 6.431 26.030 20.056 1.00 8.52 287 ALA B N 1
ATOM 4076 C CA . ALA B 1 258 ? 6.454 25.943 18.599 1.00 8.22 287 ALA B CA 1
ATOM 4077 C C . ALA B 1 258 ? 5.224 25.239 18.055 1.00 10.51 287 ALA B C 1
ATOM 4078 O O . ALA B 1 258 ? 4.614 25.711 17.068 1.00 10.27 287 ALA B O 1
ATOM 4080 N N . LEU B 1 259 ? 4.825 24.145 18.695 1.00 9.60 288 LEU B N 1
ATOM 4081 C CA . LEU B 1 259 ? 3.657 23.404 18.237 1.00 7.39 288 LEU B CA 1
ATOM 4082 C C . LEU B 1 259 ? 2.367 24.177 18.468 1.00 10.20 288 LEU B C 1
ATOM 4083 O O . LEU B 1 259 ? 1.488 24.169 17.604 1.00 10.84 288 LEU B O 1
ATOM 4088 N N . ARG B 1 260 ? 2.247 24.845 19.617 1.00 9.65 289 ARG B N 1
ATOM 4089 C CA . ARG B 1 260 ? 1.074 25.690 19.884 1.00 8.09 289 ARG B CA 1
ATOM 4090 C C . ARG B 1 260 ? 0.935 26.808 18.852 1.00 10.06 289 ARG B C 1
ATOM 4091 O O . ARG B 1 260 ? -0.184 27.079 18.369 1.00 11.77 289 ARG B O 1
ATOM 4099 N N . GLN B 1 261 ? 2.039 27.451 18.502 1.00 9.46 290 GLN B N 1
ATOM 4100 C CA . GLN B 1 261 ? 2.026 28.437 17.436 1.00 9.36 290 GLN B CA 1
ATOM 4101 C C . GLN B 1 261 ? 1.592 27.822 16.115 1.00 11.58 290 GLN B C 1
ATOM 4102 O O . GLN B 1 261 ? 0.771 28.399 15.400 1.00 12.38 290 GLN B O 1
ATOM 4108 N N . ALA B 1 262 ? 2.108 26.635 15.804 1.00 10.76 291 ALA B N 1
ATOM 4109 C CA . ALA B 1 262 ? 1.757 25.955 14.562 1.00 9.76 291 ALA B CA 1
ATOM 4110 C C . ALA B 1 262 ? 0.276 25.713 14.449 1.00 12.78 291 ALA B C 1
ATOM 4111 O O . ALA B 1 262 ? -0.323 25.934 13.394 1.00 12.51 291 ALA B O 1
ATOM 4113 N N . VAL B 1 263 ? -0.318 25.290 15.554 1.00 12.37 292 VAL B N 1
ATOM 4114 C CA . VAL B 1 263 ? -1.734 24.962 15.565 1.00 13.12 292 VAL B CA 1
ATOM 4115 C C . VAL B 1 263 ? -2.577 26.210 15.404 1.00 14.39 292 VAL B C 1
ATOM 4116 O O . VAL B 1 263 ? -3.572 26.196 14.670 1.00 15.10 292 VAL B O 1
ATOM 4120 N N . ASP B 1 264 ? -2.157 27.316 16.017 1.00 11.89 293 ASP B N 1
ATOM 4121 C CA . ASP B 1 264 ? -2.890 28.580 15.852 1.00 14.50 293 ASP B CA 1
ATOM 4122 C C . ASP B 1 264 ? -2.751 29.122 14.439 1.00 14.52 293 ASP B C 1
ATOM 4123 O O . ASP B 1 264 ? -3.674 29.721 13.898 1.00 14.78 293 ASP B O 1
ATOM 4128 N N . LYS B 1 265 ? -1.603 28.889 13.816 1.00 12.28 294 LYS B N 1
ATOM 4129 C CA . LYS B 1 265 ? -1.432 29.268 12.415 1.00 11.75 294 LYS B CA 1
ATOM 4130 C C . LYS B 1 265 ? -2.409 28.498 11.537 1.00 12.89 294 LYS B C 1
ATOM 4131 O O . LYS B 1 265 ? -3.050 29.076 10.640 1.00 15.14 294 LYS B O 1
ATOM 4137 N N . ILE B 1 266 ? -2.525 27.199 11.786 1.00 11.37 295 ILE B N 1
ATOM 4138 C CA . ILE B 1 266 ? -3.440 26.347 11.014 1.00 10.88 295 ILE B CA 1
ATOM 4139 C C . ILE B 1 266 ? -4.897 26.729 11.238 1.00 12.67 295 ILE B C 1
ATOM 4140 O O . ILE B 1 266 ? -5.677 26.855 10.277 1.00 17.00 295 ILE B O 1
ATOM 4145 N N . LYS B 1 267 ? -5.267 26.982 12.485 1.00 12.52 296 LYS B N 1
ATOM 4146 C CA . LYS B 1 267 ? -6.675 27.279 12.787 1.00 12.70 296 LYS B CA 1
ATOM 4147 C C . LYS B 1 267 ? -7.114 28.652 12.320 1.00 16.21 296 LYS B C 1
ATOM 4148 O O . LYS B 1 267 ? -8.223 28.805 11.791 1.00 18.94 296 LYS B O 1
ATOM 4154 N N . SER B 1 268 ? -6.268 29.661 12.481 1.00 12.80 297 SER B N 1
ATOM 4155 C CA . SER B 1 268 ? -6.731 31.043 12.287 1.00 15.17 297 SER B CA 1
ATOM 4156 C C . SER B 1 268 ? -5.803 31.940 11.472 1.00 19.76 297 SER B C 1
ATOM 4157 O O . SER B 1 268 ? -6.105 33.117 11.240 1.00 19.78 297 SER B O 1
ATOM 4160 N N . GLY B 1 269 ? -4.676 31.400 11.021 1.00 16.08 298 GLY B N 1
ATOM 4161 C CA . GLY B 1 269 ? -3.712 32.221 10.316 1.00 15.10 298 GLY B CA 1
ATOM 4162 C C . GLY B 1 269 ? -2.859 33.106 11.203 1.00 14.99 298 GLY B C 1
ATOM 4163 O O . GLY B 1 269 ? -2.136 33.974 10.709 1.00 18.80 298 GLY B O 1
ATOM 4164 N N . ALA B 1 270 ? -2.898 32.871 12.517 1.00 13.75 299 ALA B N 1
ATOM 4165 C CA . ALA B 1 270 ? -2.082 33.660 13.442 1.00 13.54 299 ALA B CA 1
ATOM 4166 C C . ALA B 1 270 ? -0.616 33.569 13.064 1.00 16.07 299 ALA B C 1
ATOM 4167 O O . ALA B 1 270 ? -0.121 32.495 12.728 1.00 18.13 299 ALA B O 1
ATOM 4169 N N . ALA B 1 271 ? 0.079 34.693 13.161 1.00 18.91 300 ALA B N 1
ATOM 4170 C CA . ALA B 1 271 ? 1.477 34.771 12.740 1.00 18.35 300 ALA B CA 1
ATOM 4171 C C . ALA B 1 271 ? 2.361 33.974 13.676 1.00 21.79 300 ALA B C 1
ATOM 4172 O O . ALA B 1 271 ? 2.092 33.888 14.887 1.00 19.90 300 ALA B O 1
ATOM 4174 N N . LEU B 1 272 ? 3.385 33.355 13.100 1.00 17.34 301 LEU B N 1
ATOM 4175 C CA . LEU B 1 272 ? 4.438 32.709 13.884 1.00 14.80 301 LEU B CA 1
ATOM 4176 C C . LEU B 1 272 ? 5.396 33.777 14.378 1.00 18.56 301 LEU B C 1
ATOM 4177 O O . LEU B 1 272 ? 5.733 34.707 13.657 1.00 20.97 301 LEU B O 1
ATOM 4182 N N . LYS B 1 273 ? 5.833 33.637 15.620 1.00 15.54 302 LYS B N 1
ATOM 4183 C CA . LYS B 1 273 ? 6.633 34.665 16.295 1.00 16.30 302 LYS B CA 1
ATOM 4184 C C . LYS B 1 273 ? 7.828 34.052 17.037 1.00 13.81 302 LYS B C 1
ATOM 4185 O O . LYS B 1 273 ? 7.726 32.946 17.597 1.00 15.68 302 LYS B O 1
ATOM 4191 N N . SER B 1 274 ? 8.953 34.754 17.070 1.00 11.97 303 SER B N 1
ATOM 4192 C CA . SER B 1 274 ? 10.102 34.255 17.811 1.00 13.05 303 SER B CA 1
ATOM 4193 C C . SER B 1 274 ? 9.894 34.377 19.317 1.00 15.43 303 SER B C 1
ATOM 4194 O O . SER B 1 274 ? 9.283 35.332 19.826 1.00 15.95 303 SER B O 1
ATOM 4197 N N . VAL B 1 275 ? 10.409 33.381 20.035 1.00 12.80 304 VAL B N 1
ATOM 4198 C CA . VAL B 1 275 ? 10.376 33.368 21.487 1.00 13.05 304 VAL B CA 1
ATOM 4199 C C . VAL B 1 275 ? 11.728 32.890 21.943 1.00 19.36 304 VAL B C 1
ATOM 4200 O O . VAL B 1 275 ? 12.196 31.848 21.502 1.00 14.16 304 VAL B O 1
ATOM 4204 N N . SER B 1 276 ? 12.362 33.670 22.800 1.00 13.73 305 SER B N 1
ATOM 4205 C CA A SER B 1 276 ? 13.635 33.291 23.401 0.45 17.18 305 SER B CA 1
ATOM 4206 C CA B SER B 1 276 ? 13.630 33.270 23.398 0.55 17.19 305 SER B CA 1
ATOM 4207 C C . SER B 1 276 ? 13.412 33.020 24.884 1.00 17.50 305 SER B C 1
ATOM 4208 O O . SER B 1 276 ? 12.881 33.867 25.605 1.00 24.31 305 SER B O 1
ATOM 4213 N N . LEU B 1 277 ? 13.813 31.837 25.329 1.00 10.81 306 LEU B N 1
ATOM 4214 C CA . LEU B 1 277 ? 13.675 31.455 26.730 1.00 11.72 306 LEU B CA 1
ATOM 4215 C C . LEU B 1 277 ? 14.975 31.681 27.494 1.00 11.95 306 LEU B C 1
ATOM 4216 O O . LEU B 1 277 ? 16.068 31.368 27.004 1.00 13.42 306 LEU B O 1
ATOM 4221 N N . LYS B 1 278 ? 14.858 32.224 28.700 1.00 13.05 307 LYS B N 1
ATOM 4222 C CA . LYS B 1 278 ? 16.030 32.480 29.534 1.00 12.88 307 LYS B CA 1
ATOM 4223 C C . LYS B 1 278 ? 16.514 31.187 30.186 1.00 10.27 307 LYS B C 1
ATOM 4224 O O . LYS B 1 278 ? 15.752 30.526 30.873 1.00 13.48 307 LYS B O 1
ATOM 4230 N N . PRO B 1 279 ? 17.787 30.833 29.963 1.00 10.47 308 PRO B N 1
ATOM 4231 C CA . PRO B 1 279 ? 18.342 29.643 30.610 1.00 11.12 308 PRO B CA 1
ATOM 4232 C C . PRO B 1 279 ? 18.743 29.936 32.064 1.00 13.66 308 PRO B C 1
ATOM 4233 O O . PRO B 1 279 ? 18.890 31.101 32.487 1.00 13.87 308 PRO B O 1
ATOM 4237 N N . VAL B 1 280 ? 18.915 28.871 32.838 1.00 11.18 309 VAL B N 1
ATOM 4238 C CA . VAL B 1 280 ? 19.278 29.001 34.242 1.00 12.09 309 VAL B CA 1
ATOM 4239 C C . VAL B 1 280 ? 20.399 28.015 34.561 1.00 9.46 309 VAL B C 1
ATOM 4240 O O . VAL B 1 280 ? 20.292 26.827 34.245 1.00 9.18 309 VAL B O 1
ATOM 4244 N N . LEU B 1 281 ? 21.480 28.495 35.173 1.00 9.95 310 LEU B N 1
ATOM 4245 C CA . LEU B 1 281 ? 22.540 27.595 35.635 1.00 9.20 310 LEU B CA 1
ATOM 4246 C C . LEU B 1 281 ? 22.004 26.757 36.787 1.00 9.22 310 LEU B C 1
ATOM 4247 O O . LEU B 1 281 ? 21.424 27.309 37.746 1.00 13.07 310 LEU B O 1
ATOM 4252 N N . ILE B 1 282 ? 22.216 25.441 36.696 1.00 9.36 311 ILE B N 1
ATOM 4253 C CA . ILE B 1 282 ? 21.770 24.481 37.704 1.00 9.47 311 ILE B CA 1
ATOM 4254 C C . ILE B 1 282 ? 22.970 23.925 38.427 1.00 9.43 311 ILE B C 1
ATOM 4255 O O . ILE B 1 282 ? 23.880 23.363 37.811 1.00 10.68 311 ILE B O 1
ATOM 4260 N N . THR B 1 283 ? 22.981 24.124 39.752 1.00 11.24 312 THR B N 1
ATOM 4261 C CA . THR B 1 283 ? 24.005 23.556 40.637 1.00 10.51 312 THR B CA 1
ATOM 4262 C C . THR B 1 283 ? 23.288 22.781 41.740 1.00 11.72 312 THR B C 1
ATOM 4263 O O . THR B 1 283 ? 22.047 22.647 41.742 1.00 10.30 312 THR B O 1
ATOM 4267 N N . SER B 1 284 ? 24.057 22.290 42.705 1.00 12.01 313 SER B N 1
ATOM 4268 C CA . SER B 1 284 ? 23.449 21.603 43.846 1.00 12.10 313 SER B CA 1
ATOM 4269 C C . SER B 1 284 ? 22.561 22.548 44.675 1.00 12.91 313 SER B C 1
ATOM 4270 O O . SER B 1 284 ? 21.819 22.117 45.543 1.00 14.93 313 SER B O 1
ATOM 4273 N N . GLY B 1 285 ? 22.699 23.856 44.470 1.00 11.65 314 GLY B N 1
ATOM 4274 C CA . GLY B 1 285 ? 21.836 24.829 45.115 1.00 12.81 314 GLY B CA 1
ATOM 4275 C C . GLY B 1 285 ? 20.436 25.025 44.530 1.00 16.65 314 GLY B C 1
ATOM 4276 O O . GLY B 1 285 ? 19.605 25.699 45.137 1.00 16.01 314 GLY B O 1
ATOM 4277 N N . ASN B 1 286 ? 20.178 24.520 43.321 1.00 11.43 315 ASN B N 1
ATOM 4278 C CA . ASN B 1 286 ? 18.869 24.729 42.692 1.00 10.78 315 ASN B CA 1
ATOM 4279 C C . ASN B 1 286 ? 18.438 23.615 41.741 1.00 11.74 315 ASN B C 1
ATOM 4280 O O . ASN B 1 286 ? 17.939 23.870 40.638 1.00 11.84 315 ASN B O 1
ATOM 4285 N N . LEU B 1 287 ? 18.666 22.377 42.152 1.00 9.52 316 LEU B N 1
ATOM 4286 C CA . LEU B 1 287 ? 18.344 21.232 41.297 1.00 9.66 316 LEU B CA 1
ATOM 4287 C C . LEU B 1 287 ? 16.878 21.196 40.896 1.00 12.66 316 LEU B C 1
ATOM 4288 O O . LEU B 1 287 ? 16.555 20.723 39.804 1.00 12.29 316 LEU B O 1
ATOM 4293 N N . THR B 1 288 ? 15.977 21.679 41.752 1.00 12.93 317 THR B N 1
ATOM 4294 C CA . THR B 1 288 ? 14.542 21.612 41.417 1.00 11.60 317 THR B CA 1
ATOM 4295 C C . THR B 1 288 ? 14.119 22.696 40.425 1.00 13.06 317 THR B C 1
ATOM 4296 O O . THR B 1 288 ? 12.956 22.735 39.995 1.00 15.90 317 THR B O 1
ATOM 4300 N N . GLU B 1 289 ? 15.049 23.561 40.040 1.00 11.53 318 GLU B N 1
ATOM 4301 C CA . GLU B 1 289 ? 14.778 24.496 38.945 1.00 11.86 318 GLU B CA 1
ATOM 4302 C C . GLU B 1 289 ? 14.973 23.818 37.587 1.00 12.60 318 GLU B C 1
ATOM 4303 O O . GLU B 1 289 ? 14.671 24.409 36.545 1.00 13.58 318 GLU B O 1
ATOM 4309 N N . ALA B 1 290 ? 15.467 22.577 37.599 1.00 10.76 319 ALA B N 1
ATOM 4310 C CA . ALA B 1 290 ? 15.566 21.792 36.363 1.00 8.68 319 ALA B CA 1
ATOM 4311 C C . ALA B 1 290 ? 14.202 21.218 35.997 1.00 12.93 319 ALA B C 1
ATOM 4312 O O . ALA B 1 290 ? 13.538 20.642 36.852 1.00 14.33 319 ALA B O 1
ATOM 4314 N N . SER B 1 291 ? 13.793 21.360 34.731 1.00 10.80 320 SER B N 1
ATOM 4315 C CA . SER B 1 291 ? 12.466 20.907 34.319 1.00 11.88 320 SER B CA 1
ATOM 4316 C C . SER B 1 291 ? 12.268 19.399 34.434 1.00 11.58 320 SER B C 1
ATOM 4317 O O . SER B 1 291 ? 11.141 18.948 34.679 1.00 14.81 320 SER B O 1
ATOM 4320 N N . ARG B 1 292 ? 13.348 18.635 34.297 1.00 10.52 321 ARG B N 1
ATOM 4321 C CA . ARG B 1 292 ? 13.272 17.173 34.329 1.00 11.68 321 ARG B CA 1
ATOM 4322 C C . ARG B 1 292 ? 13.722 16.555 35.653 1.00 10.85 321 ARG B C 1
ATOM 4323 O O . ARG B 1 292 ? 14.074 15.383 35.717 1.00 13.57 321 ARG B O 1
ATOM 4331 N N . ILE B 1 293 ? 13.711 17.357 36.710 1.00 10.44 322 ILE B N 1
ATOM 4332 C CA . ILE B 1 293 ? 14.144 16.876 38.018 1.00 12.89 322 ILE B CA 1
ATOM 4333 C C . ILE B 1 293 ? 13.374 15.644 38.502 1.00 14.96 322 ILE B C 1
ATOM 4334 O O . ILE B 1 293 ? 13.955 14.776 39.175 1.00 15.63 322 ILE B O 1
ATOM 4339 N N . GLY B 1 294 ? 12.101 15.548 38.132 1.00 13.54 323 GLY B N 1
ATOM 4340 C CA . GLY B 1 294 ? 11.278 14.406 38.511 1.00 17.26 323 GLY B CA 1
ATOM 4341 C C . GLY B 1 294 ? 11.760 13.095 37.907 1.00 21.68 323 GLY B C 1
ATOM 4342 O O . GLY B 1 294 ? 11.380 12.012 38.359 1.00 20.00 323 GLY B O 1
ATOM 4343 N N . GLU B 1 295 ? 12.601 13.175 36.881 1.00 16.58 324 GLU B N 1
ATOM 4344 C CA . GLU B 1 295 ? 13.169 11.969 36.288 1.00 16.13 324 GLU B CA 1
ATOM 4345 C C . GLU B 1 295 ? 14.468 11.511 36.949 1.00 19.36 324 GLU B C 1
ATOM 4346 O O . GLU B 1 295 ? 14.998 10.456 36.586 1.00 21.93 324 GLU B O 1
#

Nearest PDB structures (foldseek):
  4rxm-assembly2_B  TM=9.733E-01  e=5.003E-29  Mannheimia haemolytica PHL213
  5hko-assembly1_A  TM=9.330E-01  e=9.132E-21  Mycolicibacterium smegmatis MC2 155
  4ry0-assembly1_A  TM=9.103E-01  e=1.436E-20  Rhizobium etli CFN 42
  4rsm-assembly3_C  TM=9.169E-01  e=1.801E-20  Mycolicibacterium smegmatis MC2 155
  4yv7-assembly1_A  TM=8.843E-01  e=4.895E-18  Mycolicibacterium smegmatis MC2 155

Secondary structure (DSSP, 8-state):
-----S---EEEEES-TTSHHHH--HHHHHHHHHHT--EEEEE-TT-HHHHHHHHHHHHHTT-SEEEE--SSTTTTHHHHHHHHHTT-EEEEESS---SSSSPPPEEEE-HHHHHH--HHHHHH-TT-EEEEEEES-TTSHHHHHHHHHHHHHHHHH-TTEEEEEEEE-TT-HHHHHHHHHHHHH---S--SEEEESS----HHHHHHHTT--TTTSEEE-SS--HHHHHHHHTT--BEEE--HHHHHHHHHHHHHHHHHH-PPP--EEEPPEEE-GGGGGGSTTTT-/---------EEEEES-TTSHHHH--HHHHHHHHHHT--EEEEE-TT-HHHHHHHHHHHHHTT-SEEEE--SSTTTTHHHHHHHHHTT-EEEEESS---SSSSPPPEEEE-HHHHHH--HHHHHH-TT-EEEEEEES-TTSHHHHHHHHHHHHHHHHH-TTEEEEEEEE-TT-HHHHHHHHHHHHH---S--SEEEESS----HHHHHHHTT--TTTSEEE-SS--HHHHHHHHHT--BEEE--HHHHHHHHHHHHHHHHHH-PPP--EEEPPEEE-TT-GGGSTTTT-

Radius of gyration: 31.59 Å; Cα contacts (8 Å, |Δi|>4): 1279; chains: 2; bounding box: 78×37×93 Å

Organism: Caulobacter vibrioides (strain NA1000 / CB15N) (NCBI:txid565050)